Protein AF-0000000079301429 (afdb_homodimer)

Sequence (472 aa):
MRGLVFLHAFPYNPKMWEGEVAHFRGRLPVLAPHYLGLSLPQAAEKVLKEMDEAGLEEAVFVGLSMGGYLIFELWRKAPERFLGFVLADTRSGPDTEEAKRNRYALRERVLAEGVGFLPEALLASHLGRTTQAEKPEVAARARELILQATPEAVAESLKA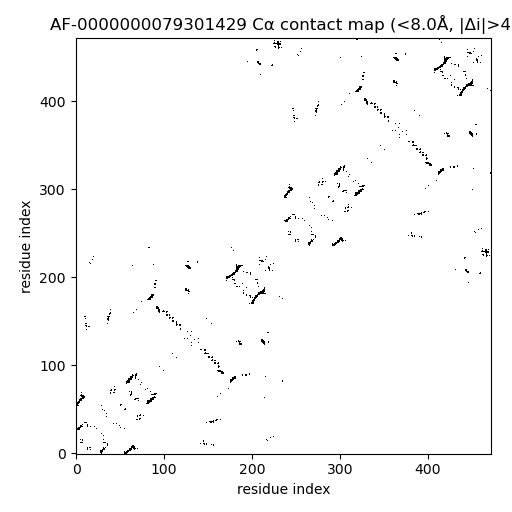LAERPDSTPLLPGMRRPALVLVGEEDALTPIEEAKRLAKALPDARALILPEAGHLANLENPKAFRTALLGFLAEIFMRGLVFLHAFPYNPKMWEGEVAHFRGRLPVLAPHYLGLSLPQAAEKVLKEMDEAGLEEAVFVGLSMGGYLIFELWRKAPERFLGFVLADTRSGPDTEEAKRNRYALRERVLAEGVGFLPEALLASHLGRTTQAEKPEVAARARELILQATPEAVAESLKALAERPDSTPLLPGMRRPALVLVGEEDALTPIEEAKRLAKALPDARALILPEAGHLANLENPKAFRTALLGFLAEIF

Organism: Thermus brockianus (NCBI:txid56956)

Secondary structure (DSSP, 8-state):
-EEEEEEPPTT--GGGGHHHHHHHTTTS-EE----TTS-HHHHHHHHHHHHHHHT--EEEEEEETHHHHHHHHHHHH-GGGEEEEEEES--SSPPPHHHHHHHHHHHHHHHHH-STTHHHHHHHHHS-HHHHHH-HHHHHHHHHHHHTS-HHHHHHHHHHHHTPPP-GGGGGG--S-EEEEEETT-SSS-HHHHHHHHHHSTTEEEEEETT--S-HHHHSHHHHHHHHHHHHHTT-/-EEEEEEPPTT--GGGGHHHHHHHTTTS-EE----TTS-HHHHHHHHHHHHHHHT--EEEEEEETHHHHHHHHHHHH-GGGEEEEEEES--SSPPPHHHHHHHHHHHHHHHHH-STTHHHHHHHHHS-HHHHHH-HHHHHHHHHHHHTS-HHHHHHHHHHHHTPPP-GGGGGG--S-EEEEEETT-SSS-HHHHHHHHHHSTTEEEEEETT--S-HHHHSHHHHHHHHHHHHHTT-

pLDDT: mean 98.46, std 0.94, range [91.44, 99.0]

Foldseek 3Di:
DEFEEEEEAPPFAQVLCVVVCVVCVVPGDYHYDGDQLHALLVSLVVSVVVCVVSVQQAYAYEAAAVSLLSVLNNCVVPLVRYLEYEYELYFQAADDPVLLVVLLVVLVCCVVPNQLCVLVVPVVQQWFPLCVVPPVVLSVVVNVRSNVDTSNSNSNVSNSRNPRHRSLVVQQVSAHEYEYEYECRAPPQHPVRSVSSQVSHPHYDYDYHYNTYSSRCSRPVPVVVVSVVVSVVVRD/DEFEEEEEAPPFAQVLCVVVCVVCVVPGDYHYDGDQLHALLVSLVVVVVVCVVSVQQAYAYEAAAVSLLSVLNNCVPPLVRYLEYEYELYFQAADDPVLLVVLLVVLVVCVVPNQLCVLVVPVVQQWFPLCVVPPVVLSVVVNVRSNVDTSNSNSNVSNSRNPRHRSLVVQQVSAHEYEYEYECRAPPQHPVRSVSSQVSHPHYDYDYHYNTYSSRCSRPVVVVVVSVVVSVVVRD

Solvent-accessible surface area (backbone atoms only — not comparable to full-atom values): 23133 Å² total; per-residue (Å²): 80,66,31,38,35,43,32,42,36,80,65,43,43,40,70,75,42,47,71,61,52,60,69,35,58,95,75,45,56,73,44,55,62,75,48,74,38,35,43,52,68,55,30,31,51,50,50,54,50,51,28,57,75,71,46,41,59,30,23,35,40,37,10,32,31,51,12,25,49,35,49,55,45,33,44,75,74,44,55,83,33,53,64,23,37,31,40,28,28,31,69,45,65,46,54,51,72,67,54,26,52,50,30,53,52,49,25,53,46,23,67,73,70,40,48,82,61,44,47,76,71,43,46,75,57,37,42,8,70,51,36,73,73,73,32,60,68,51,55,50,52,50,38,53,42,41,60,69,47,49,32,68,29,49,28,38,31,32,52,29,55,38,62,38,66,68,41,56,85,50,33,66,70,46,80,41,50,32,40,28,35,24,13,66,45,11,73,80,36,32,57,67,50,39,54,52,51,29,72,46,27,72,42,46,35,45,42,30,33,62,63,5,7,44,46,29,60,67,56,30,42,67,36,42,48,26,45,49,44,9,50,46,60,75,73,101,81,64,33,40,34,44,32,42,36,79,65,42,43,40,71,75,42,47,70,59,52,59,70,35,58,94,74,44,54,74,46,56,62,74,47,75,39,34,43,51,69,56,31,32,52,50,48,54,50,52,28,58,75,72,44,41,62,30,23,34,40,39,11,31,31,52,13,25,50,34,49,55,44,32,44,74,74,45,54,83,32,54,64,23,36,32,40,26,29,32,67,47,65,46,55,50,74,66,53,26,51,52,30,54,52,50,24,53,46,22,66,72,70,39,47,81,60,44,48,76,71,44,46,75,56,37,42,7,71,52,36,72,72,74,32,62,68,52,56,51,52,51,37,52,42,41,60,69,47,50,32,67,29,48,28,37,30,30,51,29,54,41,63,38,65,67,41,57,84,49,31,66,70,45,80,41,49,32,40,29,36,24,12,65,44,10,73,82,36,33,58,69,49,39,52,52,53,28,70,47,26,72,41,46,35,45,40,30,34,64,65,6,7,42,46,28,60,68,56,30,41,67,38,43,47,27,45,49,44,8,52,46,58,75,72,102

Radius of gyration: 23.91 Å; Cα contacts (8 Å, |Δi|>4): 1007; chains: 2; bounding box: 41×73×58 Å

Nearest PDB structures (foldseek):
  4uhe-assembly1_A  TM=9.645E-01  e=1.538E-23  Thermogutta terrifontis
  7dq9-assembly4_D  TM=9.319E-01  e=1.870E-18  Alistipes shahii WAL 8301
  3v48-assembly1_B  TM=8.438E-01  e=5.599E-15  Escherichia coli SE11
  8qzu-assembly1_A  TM=8.256E-01  e=6.882E-14  Xenorhabdus hominickii
  6i8w-assembly2_B  TM=7.774E-01  e=5.568E-13  Pseudomonas aeruginosa

Structure (mmCIF, N/CA/C/O backbone):
data_AF-0000000079301429-model_v1
#
loop_
_entity.id
_entity.type
_entity.pdbx_description
1 polymer Hydrolase
#
loop_
_atom_site.group_PDB
_atom_site.id
_atom_site.type_symbol
_atom_site.label_atom_id
_atom_site.label_alt_id
_atom_site.label_comp_id
_atom_site.label_asym_id
_atom_site.label_entity_id
_atom_site.label_seq_id
_atom_site.pdbx_PDB_ins_code
_atom_site.Cartn_x
_atom_site.Cartn_y
_atom_site.Cartn_z
_atom_site.occupancy
_atom_site.B_iso_or_equiv
_atom_site.auth_seq_id
_atom_site.auth_comp_id
_atom_site.auth_asym_id
_atom_site.auth_atom_id
_atom_site.pdbx_PDB_model_num
ATOM 1 N N . MET A 1 1 ? 3.686 -6.223 -28.375 1 95.06 1 MET A N 1
ATOM 2 C CA . MET A 1 1 ? 2.867 -5.426 -27.453 1 95.06 1 MET A CA 1
ATOM 3 C C . MET A 1 1 ? 3.355 -5.566 -26.016 1 95.06 1 MET A C 1
ATOM 5 O O . MET A 1 1 ? 4.145 -6.461 -25.719 1 95.06 1 MET A O 1
ATOM 9 N N . ARG A 1 2 ? 3.008 -4.637 -25.25 1 97 2 ARG A N 1
ATOM 10 C CA . ARG A 1 2 ? 3.299 -4.656 -23.812 1 97 2 ARG A CA 1
ATOM 11 C C . ARG A 1 2 ? 2.016 -4.758 -23 1 97 2 ARG A C 1
ATOM 13 O O . ARG A 1 2 ? 0.996 -4.168 -23.359 1 97 2 ARG A O 1
ATOM 20 N N . GLY A 1 3 ? 2.051 -5.609 -21.953 1 98.19 3 GLY A N 1
ATOM 21 C CA . GLY A 1 3 ? 0.836 -5.754 -21.172 1 98.19 3 GLY A CA 1
ATOM 22 C C . GLY A 1 3 ? 1.072 -6.414 -19.828 1 98.19 3 GLY A C 1
ATOM 23 O O . GLY A 1 3 ? 2.1 -6.18 -19.188 1 98.19 3 GLY A O 1
ATOM 24 N N . LEU A 1 4 ? 0.021 -7.09 -19.375 1 98.75 4 LEU A N 1
ATOM 25 C CA . LEU A 1 4 ? 0.025 -7.711 -18.047 1 98.75 4 LEU A CA 1
ATOM 26 C C . LEU A 1 4 ? -0.17 -9.219 -18.156 1 98.75 4 LEU A C 1
ATOM 28 O O . LEU A 1 4 ? -0.949 -9.688 -18.984 1 98.75 4 LEU A O 1
ATOM 32 N N . VAL A 1 5 ? 0.513 -9.953 -17.328 1 98.94 5 VAL A N 1
ATOM 33 C CA . VAL A 1 5 ? 0.271 -11.383 -17.141 1 98.94 5 VAL A CA 1
ATOM 34 C C . VAL A 1 5 ? -0.039 -11.664 -15.672 1 98.94 5 VAL A C 1
ATOM 36 O O . VAL A 1 5 ? 0.788 -11.414 -14.797 1 98.94 5 VAL A O 1
ATOM 39 N N . PHE A 1 6 ? -1.241 -12.188 -15.43 1 98.94 6 PHE A N 1
ATOM 40 C CA . PHE A 1 6 ? -1.668 -12.531 -14.078 1 98.94 6 PHE A CA 1
ATOM 41 C C . PHE A 1 6 ? -1.485 -14.016 -13.82 1 98.94 6 PHE A C 1
ATOM 43 O O . PHE A 1 6 ? -2.025 -14.852 -14.547 1 98.94 6 PHE A O 1
ATOM 50 N N . LEU A 1 7 ? -0.706 -14.352 -12.789 1 99 7 LEU A N 1
ATOM 51 C CA . LEU A 1 7 ? -0.355 -15.734 -12.477 1 99 7 LEU A CA 1
ATOM 52 C C . LEU A 1 7 ? -0.979 -16.156 -11.148 1 99 7 LEU A C 1
ATOM 54 O O . LEU A 1 7 ? -0.685 -15.578 -10.102 1 99 7 LEU A O 1
ATOM 58 N N . HIS A 1 8 ? -1.791 -17.188 -11.164 1 98.94 8 HIS A N 1
ATOM 59 C CA . HIS A 1 8 ? -2.688 -17.516 -10.07 1 98.94 8 HIS A CA 1
ATOM 60 C C . HIS A 1 8 ? -1.974 -18.359 -9.008 1 98.94 8 HIS A C 1
ATOM 62 O O . HIS A 1 8 ? -0.944 -18.969 -9.289 1 98.94 8 HIS A O 1
ATOM 68 N N . ALA A 1 9 ? -2.576 -18.422 -7.824 1 98.94 9 ALA A N 1
ATOM 69 C CA . ALA A 1 9 ? -2.121 -19.188 -6.672 1 98.94 9 ALA A CA 1
ATOM 70 C C . ALA A 1 9 ? -2.572 -20.656 -6.781 1 98.94 9 ALA A C 1
ATOM 72 O O . ALA A 1 9 ? -3.311 -21.016 -7.703 1 98.94 9 ALA A O 1
ATOM 73 N N . PHE A 1 10 ? -2.004 -21.5 -5.977 1 98.81 10 PHE A N 1
ATOM 74 C CA . PHE A 1 10 ? -2.445 -22.875 -5.789 1 98.81 10 PHE A CA 1
ATOM 75 C C . PHE A 1 10 ? -3.523 -22.953 -4.711 1 98.81 10 PHE A C 1
ATOM 77 O O . PHE A 1 10 ? -3.41 -22.312 -3.666 1 98.81 10 PHE A O 1
ATOM 84 N N . PRO A 1 11 ? -4.562 -23.828 -4.906 1 98.75 11 PRO A N 1
ATOM 85 C CA . PRO A 1 11 ? -4.938 -24.641 -6.062 1 98.75 11 PRO A CA 1
ATOM 86 C C . PRO A 1 11 ? -6.047 -24 -6.898 1 98.75 11 PRO A C 1
ATOM 88 O O . PRO A 1 11 ? -7.012 -24.672 -7.27 1 98.75 11 PRO A O 1
ATOM 91 N N . TYR A 1 12 ? -5.816 -22.75 -7.195 1 98.81 12 TYR A N 1
ATOM 92 C CA . TYR A 1 12 ? -6.84 -21.953 -7.852 1 98.81 12 TYR A CA 1
ATOM 93 C C . TYR A 1 12 ? -6.633 -21.938 -9.359 1 98.81 12 TYR A C 1
ATOM 95 O O . TYR A 1 12 ? -6.004 -22.828 -9.922 1 98.81 12 TYR A O 1
ATOM 103 N N . ASN A 1 13 ? -7.344 -21.016 -10.039 1 98.88 13 ASN A N 1
ATOM 104 C CA . ASN A 1 13 ? -7.285 -20.859 -11.484 1 98.88 13 ASN A CA 1
ATOM 105 C C . ASN A 1 13 ? -7.375 -19.391 -11.883 1 98.88 13 ASN A C 1
ATOM 107 O O . ASN A 1 13 ? -7.473 -18.516 -11.023 1 98.88 13 ASN A O 1
ATOM 111 N N . PRO A 1 14 ? -7.324 -19.094 -13.18 1 98.81 14 PRO A N 1
ATOM 112 C CA . PRO A 1 14 ? -7.25 -17.688 -13.625 1 98.81 14 PRO A CA 1
ATOM 113 C C . PRO A 1 14 ? -8.445 -16.859 -13.156 1 98.81 14 PRO A C 1
ATOM 115 O O . PRO A 1 14 ? -8.359 -15.633 -13.094 1 98.81 14 PRO A O 1
ATOM 118 N N . LYS A 1 15 ? -9.508 -17.484 -12.805 1 98.75 15 LYS A N 1
ATOM 119 C CA . LYS A 1 15 ? -10.711 -16.766 -12.406 1 98.75 15 LYS A CA 1
ATOM 120 C C . LYS A 1 15 ? -10.484 -15.984 -11.117 1 98.75 15 LYS A C 1
ATOM 122 O O . LYS A 1 15 ? -11.266 -15.094 -10.781 1 98.75 15 LYS A O 1
ATOM 127 N N . MET A 1 16 ? -9.414 -16.328 -10.383 1 98.69 16 MET A N 1
ATOM 128 C CA . MET A 1 16 ? -9.125 -15.562 -9.172 1 98.69 16 MET A CA 1
ATOM 129 C C . MET A 1 16 ? -8.766 -14.117 -9.508 1 98.69 16 MET A C 1
ATOM 131 O O . MET A 1 16 ? -8.781 -13.25 -8.633 1 98.69 16 MET A O 1
ATOM 135 N N . TRP A 1 17 ? -8.406 -13.922 -10.812 1 98.81 17 TRP A N 1
ATOM 136 C CA . TRP A 1 17 ? -8.008 -12.594 -11.281 1 98.81 17 TRP A CA 1
ATOM 137 C C . TRP A 1 17 ? -9.133 -11.922 -12.047 1 98.81 17 TRP A C 1
ATOM 139 O O . TRP A 1 17 ? -8.914 -10.922 -12.734 1 98.81 17 TRP A O 1
ATOM 149 N N . GLU A 1 18 ? -10.359 -12.398 -12 1 98.31 18 GLU A N 1
ATOM 150 C CA . GLU A 1 18 ? -11.461 -11.898 -12.812 1 98.31 18 GLU A CA 1
ATOM 151 C C . GLU A 1 18 ? -11.648 -10.398 -12.609 1 98.31 18 GLU A C 1
ATOM 153 O O . GLU A 1 18 ? -11.938 -9.664 -13.562 1 98.31 18 GLU A O 1
ATOM 158 N N . GLY A 1 19 ? -11.555 -9.914 -11.305 1 97.62 19 GLY A N 1
ATOM 159 C CA . GLY A 1 19 ? -11.672 -8.492 -11.031 1 97.62 19 GLY A CA 1
ATOM 160 C C . GLY A 1 19 ? -10.602 -7.664 -11.711 1 97.62 19 GLY A C 1
ATOM 161 O O . GLY A 1 19 ? -10.898 -6.633 -12.32 1 97.62 19 GLY A O 1
ATOM 162 N N . GLU A 1 20 ? -9.32 -8.117 -11.664 1 97.81 20 GLU A N 1
ATOM 163 C CA . GLU A 1 20 ? -8.211 -7.418 -12.297 1 97.81 20 GLU A CA 1
ATOM 164 C C . GLU A 1 20 ? -8.32 -7.457 -13.812 1 97.81 20 GLU A C 1
ATOM 166 O O . GLU A 1 20 ? -8.109 -6.445 -14.484 1 97.81 20 GLU A O 1
ATOM 171 N N . VAL A 1 21 ? -8.656 -8.617 -14.344 1 98 21 VAL A N 1
ATOM 172 C CA . VAL A 1 21 ? -8.789 -8.766 -15.789 1 98 21 VAL A CA 1
ATOM 173 C C . VAL A 1 21 ? -9.891 -7.84 -16.312 1 98 21 VAL A C 1
ATOM 175 O O . VAL A 1 21 ? -9.711 -7.172 -17.328 1 98 21 VAL A O 1
ATOM 178 N N . ALA A 1 22 ? -11.016 -7.797 -15.586 1 97.75 22 ALA A N 1
ATOM 179 C CA . ALA A 1 22 ? -12.125 -6.934 -15.984 1 97.75 22 ALA A CA 1
ATOM 180 C C . ALA A 1 22 ? -11.711 -5.465 -15.961 1 97.75 22 ALA A C 1
ATOM 182 O O . ALA A 1 22 ? -12.094 -4.691 -16.844 1 97.75 22 ALA A O 1
ATOM 183 N N . HIS A 1 23 ? -10.914 -5.082 -14.992 1 96.88 23 HIS A N 1
ATOM 184 C CA . HIS A 1 23 ? 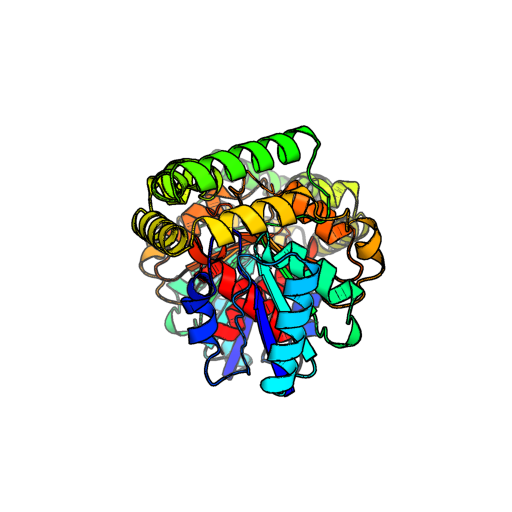-10.492 -3.691 -14.844 1 96.88 23 HIS A CA 1
ATOM 185 C C . HIS A 1 23 ? -9.633 -3.25 -16.031 1 96.88 23 HIS A C 1
ATOM 187 O O . HIS A 1 23 ? -9.734 -2.105 -16.469 1 96.88 23 HIS A O 1
ATOM 193 N N . PHE A 1 24 ? -8.781 -4.137 -16.547 1 97.38 24 PHE A N 1
ATOM 194 C CA . PHE A 1 24 ? -7.785 -3.73 -17.531 1 97.38 24 PHE A CA 1
ATOM 195 C C . PHE A 1 24 ? -8.273 -4.016 -18.953 1 97.38 24 PHE A C 1
ATOM 197 O O . PHE A 1 24 ? -7.621 -3.645 -19.922 1 97.38 24 PHE A O 1
ATOM 204 N N . ARG A 1 25 ? -9.398 -4.75 -18.984 1 94.25 25 ARG A N 1
ATOM 205 C CA . ARG A 1 25 ? -9.961 -5.047 -20.297 1 94.25 25 ARG A CA 1
ATOM 206 C C . ARG A 1 25 ? -10.125 -3.775 -21.125 1 94.25 25 ARG A C 1
ATOM 208 O O . ARG A 1 25 ? -10.734 -2.803 -20.656 1 94.25 25 ARG A O 1
ATOM 215 N N . GLY A 1 26 ? -9.531 -3.723 -22.312 1 93.25 26 GLY A N 1
ATOM 216 C CA . GLY A 1 26 ? -9.656 -2.576 -23.188 1 93.25 26 GLY A CA 1
ATOM 217 C C . GLY A 1 26 ? -8.656 -1.477 -22.891 1 93.25 26 GLY A C 1
ATOM 218 O O . GLY A 1 26 ? -8.547 -0.506 -23.641 1 93.25 26 GLY A O 1
ATOM 219 N N . ARG A 1 27 ? -7.891 -1.6 -21.812 1 92.56 27 ARG A N 1
ATOM 220 C CA . ARG A 1 27 ? -6.914 -0.589 -21.422 1 92.56 27 ARG A CA 1
ATOM 221 C C . ARG A 1 27 ? -5.496 -1.049 -21.734 1 92.56 27 ARG A C 1
ATOM 223 O O . ARG A 1 27 ? -4.672 -0.26 -22.203 1 92.56 27 ARG A O 1
ATOM 230 N N . LEU A 1 28 ? -5.273 -2.254 -21.469 1 94.69 28 LEU A N 1
ATOM 231 C CA . LEU A 1 28 ? -3.998 -2.918 -21.703 1 94.69 28 LEU A CA 1
ATOM 232 C C . LEU A 1 28 ? -4.211 -4.371 -22.109 1 94.69 28 LEU A C 1
ATOM 234 O O . LEU A 1 28 ? -5.172 -5.012 -21.672 1 94.69 28 LEU A O 1
ATOM 238 N N . PRO A 1 29 ? -3.307 -4.902 -22.953 1 97.06 29 PRO A N 1
ATOM 239 C CA . PRO A 1 29 ? -3.336 -6.355 -23.156 1 97.06 29 PRO A CA 1
ATOM 240 C C . PRO A 1 29 ? -3.16 -7.133 -21.859 1 97.06 29 PRO A C 1
ATOM 242 O O . PRO A 1 29 ? -2.295 -6.797 -21.047 1 97.06 29 PRO A O 1
ATOM 245 N N . VAL A 1 30 ? -4.023 -8.102 -21.625 1 98.25 30 VAL A N 1
ATOM 246 C CA . VAL A 1 30 ? -3.988 -8.883 -20.391 1 98.25 30 VAL A CA 1
ATOM 247 C C . VAL A 1 30 ? -4.027 -10.367 -20.719 1 98.25 30 VAL A C 1
ATOM 249 O O . VAL A 1 30 ? -4.781 -10.797 -21.609 1 98.25 30 VAL A O 1
ATOM 252 N N . LEU A 1 31 ? -3.18 -11.133 -20.109 1 98.5 31 LEU A N 1
ATOM 253 C CA . LEU A 1 31 ? -3.182 -12.586 -20.156 1 98.5 31 LEU A CA 1
ATOM 254 C C . LEU A 1 31 ? -3.289 -13.18 -18.75 1 98.5 31 LEU A C 1
ATOM 256 O O . LEU A 1 31 ? -2.658 -12.68 -17.812 1 98.5 31 LEU A O 1
ATOM 260 N N . ALA A 1 32 ? -4.094 -14.211 -18.531 1 98.75 32 ALA A N 1
ATOM 261 C CA . ALA A 1 32 ? -4.207 -14.984 -17.297 1 98.75 32 ALA A CA 1
ATOM 262 C C . ALA A 1 32 ? -4.191 -16.484 -17.578 1 98.75 32 ALA A C 1
ATOM 264 O O . ALA A 1 32 ? -5.246 -17.109 -17.656 1 98.75 32 ALA A O 1
ATOM 265 N N . PRO A 1 33 ? -3.008 -17.078 -17.656 1 98.88 33 PRO A N 1
ATOM 266 C CA . PRO A 1 33 ? -2.879 -18.484 -18.047 1 98.88 33 PRO A CA 1
ATOM 267 C C . PRO A 1 33 ? -3.301 -19.453 -16.953 1 98.88 33 PRO A C 1
ATOM 269 O O . PRO A 1 33 ? -3.178 -19.125 -15.766 1 98.88 33 PRO A O 1
ATOM 272 N N . HIS A 1 34 ? -3.832 -20.547 -17.328 1 98.88 34 HIS A N 1
ATOM 273 C CA . HIS A 1 34 ? -4.098 -21.656 -16.422 1 98.88 34 HIS A CA 1
ATOM 274 C C . HIS A 1 34 ? -2.971 -22.688 -16.469 1 98.88 34 HIS A C 1
ATOM 276 O O . HIS A 1 34 ? -2.65 -23.219 -17.531 1 98.88 34 HIS A O 1
ATOM 282 N N . TYR A 1 35 ? -2.381 -23.031 -15.352 1 98.81 35 TYR A N 1
ATOM 283 C CA . TYR A 1 35 ? -1.214 -23.906 -15.383 1 98.81 35 TYR A CA 1
ATOM 284 C C . TYR A 1 35 ? -1.242 -24.891 -14.227 1 98.81 35 TYR A C 1
ATOM 286 O O . TYR A 1 35 ? -0.218 -25.5 -13.891 1 98.81 35 TYR A O 1
ATOM 294 N N . LEU A 1 36 ? -2.367 -24.953 -13.523 1 98.56 36 LEU A N 1
ATOM 295 C CA . LEU A 1 36 ? -2.496 -26 -12.523 1 98.56 36 LEU A CA 1
ATOM 296 C C . LEU A 1 36 ? -2.25 -27.375 -13.141 1 98.56 36 LEU A C 1
ATOM 298 O O . LEU A 1 36 ? -2.781 -27.688 -14.203 1 98.56 36 LEU A O 1
ATOM 302 N N . GLY A 1 37 ? -1.462 -28.203 -12.562 1 98.69 37 GLY A N 1
ATOM 303 C CA . GLY A 1 37 ? -1.18 -29.547 -13.047 1 98.69 37 GLY A CA 1
ATOM 304 C C . GLY A 1 37 ? 0.146 -29.656 -13.773 1 98.69 37 GLY A C 1
ATOM 305 O O . GLY A 1 37 ? 0.541 -30.75 -14.203 1 98.69 37 GLY A O 1
ATOM 306 N N . LEU A 1 38 ? 0.812 -28.609 -13.914 1 98.81 38 LEU A N 1
ATOM 307 C CA . LEU A 1 38 ? 2.105 -28.594 -14.586 1 98.81 38 LEU A CA 1
ATOM 308 C C . LEU A 1 38 ? 3.234 -28.359 -13.586 1 98.81 38 LEU A C 1
ATOM 310 O O . LEU A 1 38 ? 3.025 -27.75 -12.539 1 98.81 38 LEU A O 1
ATOM 314 N N . SER A 1 39 ? 4.43 -28.891 -13.914 1 98.62 39 SER A N 1
ATOM 315 C CA . SER A 1 39 ? 5.613 -28.438 -13.188 1 98.62 39 SER A CA 1
ATOM 316 C C . SER A 1 39 ? 5.875 -26.953 -13.43 1 98.62 39 SER A C 1
ATOM 318 O O . SER A 1 39 ? 5.359 -26.375 -14.391 1 98.62 39 SER A O 1
ATOM 320 N N . LEU A 1 40 ? 6.684 -26.344 -12.602 1 98.56 40 LEU A N 1
ATOM 321 C CA . LEU A 1 40 ? 6.922 -24.906 -12.742 1 98.56 40 LEU A CA 1
ATOM 322 C C . LEU A 1 40 ? 7.633 -24.609 -14.062 1 98.56 40 LEU A C 1
ATOM 324 O O . LEU A 1 40 ? 7.273 -23.656 -14.758 1 98.56 40 LEU A O 1
ATOM 328 N N . PRO A 1 41 ? 8.594 -25.438 -14.516 1 98.5 41 PRO A N 1
ATOM 329 C CA . PRO A 1 41 ? 9.211 -25.188 -15.828 1 98.5 41 PRO A CA 1
ATOM 330 C C . PRO A 1 41 ? 8.227 -25.344 -16.984 1 98.5 41 PRO A C 1
ATOM 332 O O . PRO A 1 41 ? 8.242 -24.531 -17.922 1 98.5 41 PRO A O 1
ATOM 335 N N . GLN A 1 42 ? 7.359 -26.312 -16.906 1 98.75 42 GLN A N 1
ATOM 336 C CA . GLN A 1 42 ? 6.348 -26.5 -17.938 1 98.75 42 GLN A CA 1
ATOM 337 C C . GLN A 1 42 ? 5.355 -25.344 -17.953 1 98.75 42 GLN A C 1
ATOM 339 O O . GLN A 1 42 ? 4.922 -24.906 -19.016 1 98.75 42 GLN A O 1
ATOM 344 N N . ALA A 1 43 ? 4.992 -24.938 -16.781 1 98.88 43 ALA A N 1
ATOM 345 C CA . ALA A 1 43 ? 4.094 -23.797 -16.656 1 98.88 43 ALA A CA 1
ATOM 346 C C . ALA A 1 43 ? 4.719 -22.547 -17.281 1 98.88 43 ALA A C 1
ATOM 348 O O . ALA A 1 43 ? 4.047 -21.797 -18 1 98.88 43 ALA A O 1
ATOM 349 N N . ALA A 1 44 ? 5.996 -22.312 -17.016 1 98.88 44 ALA A N 1
ATOM 350 C CA . ALA A 1 44 ? 6.695 -21.172 -17.578 1 98.88 44 ALA A CA 1
ATOM 351 C C . ALA A 1 44 ? 6.691 -21.219 -19.109 1 98.88 44 ALA A C 1
ATOM 353 O O . ALA A 1 44 ? 6.43 -20.219 -19.766 1 98.88 44 ALA A O 1
ATOM 354 N N . GLU A 1 45 ? 6.938 -22.422 -19.625 1 98.81 45 GLU A N 1
ATOM 355 C CA . GLU A 1 45 ? 6.918 -22.609 -21.078 1 98.81 45 GLU A CA 1
ATOM 356 C C . GLU A 1 45 ? 5.535 -22.312 -21.656 1 98.81 45 GLU A C 1
ATOM 358 O O . GLU A 1 45 ? 5.418 -21.672 -22.703 1 98.81 45 GLU A O 1
ATOM 363 N N . LYS A 1 46 ? 4.551 -22.766 -20.969 1 98.88 46 LYS A N 1
ATOM 364 C CA . LYS A 1 46 ? 3.182 -22.516 -21.406 1 98.88 46 LYS A CA 1
ATOM 365 C C . LYS A 1 46 ? 2.871 -21.016 -21.422 1 98.88 46 LYS A C 1
ATOM 367 O O . LYS A 1 46 ? 2.266 -20.516 -22.375 1 98.88 46 LYS A O 1
ATOM 372 N N . VAL A 1 47 ? 3.252 -20.312 -20.359 1 98.94 47 VAL A N 1
ATOM 373 C CA . VAL A 1 47 ? 3.004 -18.875 -20.266 1 98.94 47 VAL A CA 1
ATOM 374 C C . VAL A 1 47 ? 3.693 -18.156 -21.422 1 98.94 47 VAL A C 1
ATOM 376 O O . VAL A 1 47 ? 3.084 -17.312 -22.094 1 98.94 47 VAL A O 1
ATOM 379 N N . LEU A 1 48 ? 4.957 -18.469 -21.703 1 98.88 48 LEU A N 1
ATOM 380 C CA . LEU A 1 48 ? 5.719 -17.812 -22.766 1 98.88 48 LEU A CA 1
ATOM 381 C C . LEU A 1 48 ? 5.094 -18.094 -24.125 1 98.88 48 LEU A C 1
ATOM 383 O O . LEU A 1 48 ? 5.016 -17.203 -24.969 1 98.88 48 LEU A O 1
ATOM 387 N N . LYS A 1 49 ? 4.641 -19.328 -24.281 1 98.81 49 LYS A N 1
ATOM 388 C CA . LYS A 1 49 ? 3.971 -19.688 -25.531 1 98.81 49 LYS A CA 1
ATOM 389 C C . LYS A 1 49 ? 2.686 -18.875 -25.719 1 98.81 49 LYS A C 1
ATOM 391 O O . LYS A 1 49 ? 2.406 -18.391 -26.812 1 98.81 49 LYS A O 1
ATOM 396 N N . GLU A 1 50 ? 1.907 -18.766 -24.656 1 98.81 50 GLU A N 1
ATOM 397 C CA . GLU A 1 50 ? 0.667 -18 -24.734 1 98.81 50 GLU A CA 1
ATOM 398 C C . GLU A 1 50 ? 0.948 -16.516 -24.984 1 98.81 50 GLU A C 1
ATOM 400 O O . GLU A 1 50 ? 0.18 -15.836 -25.656 1 98.81 50 GLU A O 1
ATOM 405 N N . MET A 1 51 ? 1.987 -16 -24.391 1 98.75 51 MET A N 1
ATOM 406 C CA . MET A 1 51 ? 2.4 -14.625 -24.672 1 98.75 51 MET A CA 1
ATOM 407 C C . MET A 1 51 ? 2.699 -14.438 -26.156 1 98.75 51 MET A C 1
ATOM 409 O O . MET A 1 51 ? 2.229 -13.477 -26.781 1 98.75 51 MET A O 1
ATOM 413 N N . ASP A 1 52 ? 3.449 -15.383 -26.734 1 98.56 52 ASP A N 1
ATOM 414 C CA . ASP A 1 52 ? 3.787 -15.32 -28.156 1 98.56 52 ASP A CA 1
ATOM 415 C C . ASP A 1 52 ? 2.527 -15.328 -29.016 1 98.56 52 ASP A C 1
ATOM 417 O O . ASP A 1 52 ? 2.408 -14.539 -29.953 1 98.56 52 ASP A O 1
ATOM 421 N N . GLU A 1 53 ? 1.637 -16.188 -28.688 1 98.44 53 GLU A N 1
ATOM 422 C CA . GLU A 1 53 ? 0.396 -16.312 -29.438 1 98.44 53 GLU A CA 1
ATOM 423 C C . GLU A 1 53 ? -0.438 -15.031 -29.359 1 98.44 53 GLU A C 1
ATOM 425 O O . GLU A 1 53 ? -1.142 -14.68 -30.297 1 98.44 53 GLU A O 1
ATOM 430 N N . ALA A 1 54 ? -0.347 -14.328 -28.234 1 97.25 54 ALA A N 1
ATOM 431 C CA . ALA A 1 54 ? -1.131 -13.117 -28 1 97.25 54 ALA A CA 1
ATOM 432 C C . ALA A 1 54 ? -0.396 -11.883 -28.516 1 97.25 54 ALA A C 1
ATOM 434 O O . ALA A 1 54 ? -0.935 -10.773 -28.5 1 97.25 54 ALA A O 1
ATOM 435 N N . GLY A 1 55 ? 0.849 -12.07 -28.875 1 97.56 55 GLY A N 1
ATOM 436 C CA . GLY A 1 55 ? 1.653 -10.953 -29.344 1 97.56 55 GLY A CA 1
ATOM 437 C C . GLY A 1 55 ? 2.188 -10.086 -28.219 1 97.56 55 GLY A C 1
ATOM 438 O O . GLY A 1 55 ? 2.469 -8.906 -28.422 1 97.56 55 GLY A O 1
ATOM 439 N N . LEU A 1 56 ? 2.266 -10.633 -27.078 1 98.06 56 LEU A N 1
ATOM 440 C CA . LEU A 1 56 ? 2.789 -9.938 -25.922 1 98.06 56 LEU A CA 1
ATOM 441 C C . LEU A 1 56 ? 4.293 -10.148 -25.781 1 98.06 56 LEU A C 1
ATOM 443 O O . LEU A 1 56 ? 4.738 -11.195 -25.312 1 98.06 56 LEU A O 1
ATOM 447 N N . GLU A 1 57 ? 5.117 -9.172 -26.094 1 98.25 57 GLU A N 1
ATOM 448 C CA . GLU A 1 57 ? 6.57 -9.281 -26.109 1 98.25 57 GLU A CA 1
ATOM 449 C C . GLU A 1 57 ? 7.152 -9.125 -24.719 1 98.25 57 GLU A C 1
ATOM 451 O O . GLU A 1 57 ? 8.047 -9.875 -24.312 1 98.25 57 GLU A O 1
ATOM 456 N N . GLU A 1 58 ? 6.684 -8.102 -24.047 1 98.62 58 GLU A N 1
ATOM 457 C CA . GLU A 1 58 ? 7.078 -7.836 -22.672 1 98.62 58 GLU A CA 1
ATOM 458 C C . GLU A 1 58 ? 5.855 -7.629 -21.781 1 98.62 58 GLU A C 1
ATOM 460 O O . GLU A 1 58 ? 4.797 -7.215 -22.25 1 98.62 58 GLU A O 1
ATOM 465 N N . ALA A 1 59 ? 6.023 -7.926 -20.484 1 98.75 59 ALA A N 1
ATOM 466 C CA . ALA A 1 59 ? 4.875 -7.789 -19.594 1 98.75 59 ALA A CA 1
ATOM 467 C C . ALA A 1 59 ? 5.316 -7.461 -18.172 1 98.75 59 ALA A C 1
ATOM 469 O O . ALA A 1 59 ? 6.477 -7.68 -17.812 1 98.75 59 ALA A O 1
ATOM 470 N N . VAL A 1 60 ? 4.465 -6.805 -17.469 1 98.94 60 VAL A N 1
ATOM 471 C CA . VAL A 1 60 ? 4.512 -6.902 -16 1 98.94 60 VAL A CA 1
ATOM 472 C C . VAL A 1 60 ? 3.85 -8.203 -15.555 1 98.94 60 VAL A C 1
ATOM 474 O O . VAL A 1 60 ? 2.678 -8.445 -15.852 1 98.94 60 VAL A O 1
ATOM 477 N N . PHE A 1 61 ? 4.609 -9.047 -14.906 1 98.94 61 PHE A N 1
ATOM 478 C CA . PHE A 1 61 ? 4.07 -10.289 -14.359 1 98.94 61 PHE A CA 1
ATOM 479 C C . PHE A 1 61 ? 3.553 -10.07 -12.938 1 98.94 61 PHE A C 1
ATOM 481 O O . PHE A 1 61 ? 4.277 -9.562 -12.078 1 98.94 61 PHE A O 1
ATOM 488 N N . VAL A 1 62 ? 2.289 -10.398 -12.719 1 99 62 VAL A N 1
ATOM 489 C CA . VAL A 1 62 ? 1.656 -10.297 -11.406 1 99 62 VAL A CA 1
ATOM 490 C C . VAL A 1 62 ? 1.348 -11.688 -10.867 1 99 62 VAL A C 1
ATOM 492 O O . VAL A 1 62 ? 0.449 -12.375 -11.367 1 99 62 VAL A O 1
ATOM 495 N N . GLY A 1 63 ? 2.092 -12.086 -9.867 1 98.94 63 GLY A N 1
ATOM 496 C CA . GLY A 1 63 ? 1.953 -13.438 -9.352 1 98.94 63 GLY A CA 1
ATOM 497 C C . GLY A 1 63 ? 1.569 -13.484 -7.887 1 98.94 63 GLY A C 1
ATOM 498 O O . GLY A 1 63 ? 2.158 -12.781 -7.062 1 98.94 63 GLY A O 1
ATOM 499 N N . LEU A 1 64 ? 0.635 -14.281 -7.547 1 98.94 64 LEU A N 1
ATOM 500 C CA . LEU A 1 64 ? 0.26 -14.531 -6.16 1 98.94 64 LEU A CA 1
ATOM 501 C C . LEU A 1 64 ? 0.613 -15.961 -5.754 1 98.94 64 LEU A C 1
ATOM 503 O O . LEU A 1 64 ? 0.223 -16.922 -6.426 1 98.94 64 LEU A O 1
ATOM 507 N N . SER A 1 65 ? 1.376 -16.078 -4.613 1 98.88 65 SER A N 1
ATOM 508 C CA . SER A 1 65 ? 1.767 -17.375 -4.082 1 98.88 65 SER A CA 1
ATOM 509 C C . SER A 1 65 ? 2.443 -18.219 -5.148 1 98.88 65 SER A C 1
ATOM 511 O O . SER A 1 65 ? 3.463 -17.828 -5.715 1 98.88 65 SER A O 1
ATOM 513 N N . MET A 1 66 ? 1.872 -19.312 -5.656 1 98.88 66 MET A N 1
ATOM 514 C CA . MET A 1 66 ? 2.428 -20.141 -6.711 1 98.88 66 MET A CA 1
ATOM 515 C C . MET A 1 66 ? 2.766 -19.312 -7.945 1 98.88 66 MET A C 1
ATOM 517 O O . MET A 1 66 ? 3.748 -19.594 -8.633 1 98.88 66 MET A O 1
ATOM 521 N N . GLY A 1 67 ? 1.927 -18.312 -8.195 1 98.94 67 GLY A N 1
ATOM 522 C CA . GLY A 1 67 ? 2.23 -17.406 -9.289 1 98.94 67 GLY A CA 1
ATOM 523 C C . GLY A 1 67 ? 3.545 -16.672 -9.109 1 98.94 67 GLY A C 1
ATOM 524 O O . GLY A 1 67 ? 4.207 -16.328 -10.094 1 98.94 67 GLY A O 1
ATOM 525 N N . GLY A 1 68 ? 3.887 -16.344 -7.871 1 98.94 68 GLY A N 1
ATOM 526 C CA . GLY A 1 68 ? 5.195 -15.766 -7.594 1 98.94 68 GLY A CA 1
ATOM 527 C C . GLY A 1 68 ? 6.336 -16.734 -7.859 1 98.94 68 GLY A C 1
ATOM 528 O O . GLY A 1 68 ? 7.371 -16.344 -8.406 1 98.94 68 GLY A O 1
ATOM 529 N N . TYR A 1 69 ? 6.168 -18.031 -7.492 1 98.88 69 TYR A N 1
ATOM 530 C CA . TYR A 1 69 ? 7.16 -19.047 -7.824 1 98.88 69 TYR A CA 1
ATOM 531 C C . TYR A 1 69 ? 7.379 -19.125 -9.336 1 98.88 69 TYR A C 1
ATOM 533 O O . TYR A 1 69 ? 8.516 -19.281 -9.797 1 98.88 69 TYR A O 1
ATOM 541 N N . LEU A 1 70 ? 6.277 -19.031 -10 1 98.94 70 LEU A N 1
ATOM 542 C CA . LEU A 1 70 ? 6.336 -19.109 -11.453 1 98.94 70 LEU A CA 1
ATOM 543 C C . LEU A 1 70 ? 7.07 -17.906 -12.039 1 98.94 70 LEU A C 1
ATOM 545 O O . LEU A 1 70 ? 7.762 -18.031 -13.055 1 98.94 70 LEU A O 1
ATOM 549 N N . ILE A 1 71 ? 6.957 -16.75 -11.453 1 98.94 71 ILE A N 1
ATOM 550 C CA . ILE A 1 71 ? 7.699 -15.562 -11.883 1 98.94 71 ILE A CA 1
ATOM 551 C C . ILE A 1 71 ? 9.195 -15.852 -11.836 1 98.94 71 ILE A C 1
ATOM 553 O O . ILE A 1 71 ? 9.93 -15.484 -12.758 1 98.94 71 ILE A O 1
ATOM 557 N N . PHE A 1 72 ? 9.664 -16.516 -10.758 1 98.94 72 PHE A N 1
ATOM 558 C CA . PHE A 1 72 ? 11.086 -16.844 -10.664 1 98.94 72 PHE A CA 1
ATOM 559 C C . PHE A 1 72 ? 11.492 -17.781 -11.797 1 98.94 72 PHE A C 1
ATOM 561 O O . PHE A 1 72 ? 12.562 -17.609 -12.391 1 98.94 72 PHE A O 1
ATOM 568 N N . GLU A 1 73 ? 10.648 -18.766 -12.141 1 98.81 73 GLU A N 1
ATOM 569 C CA . GLU A 1 73 ? 10.953 -19.672 -13.234 1 98.81 73 GLU A CA 1
ATOM 570 C C . GLU A 1 73 ? 10.953 -18.953 -14.578 1 98.81 73 GLU A C 1
ATOM 572 O O . GLU A 1 73 ? 11.797 -19.219 -15.438 1 98.81 73 GLU A O 1
ATOM 577 N N . LEU A 1 74 ? 9.961 -18.094 -14.75 1 98.94 74 LEU A N 1
ATOM 578 C CA . LEU A 1 74 ? 9.906 -17.281 -15.969 1 98.94 74 LEU A CA 1
ATOM 579 C C . LEU A 1 74 ? 11.156 -16.422 -16.109 1 98.94 74 LEU A C 1
ATOM 581 O O . LEU A 1 74 ? 11.695 -16.266 -17.203 1 98.94 74 LEU A O 1
ATOM 585 N N . TRP A 1 75 ? 11.648 -15.828 -15.008 1 98.88 75 TRP A N 1
ATOM 586 C CA . TRP A 1 75 ? 12.859 -15.016 -15.031 1 98.88 75 TRP A CA 1
ATOM 587 C C . TRP A 1 75 ? 14.07 -15.844 -15.453 1 98.88 75 TRP A C 1
ATOM 589 O O . TRP A 1 75 ? 14.898 -15.383 -16.234 1 98.88 75 TRP A O 1
ATOM 599 N N . ARG A 1 76 ? 14.148 -17.109 -14.969 1 98.38 76 ARG A N 1
ATOM 600 C CA . ARG A 1 76 ? 15.242 -17.984 -15.352 1 98.38 76 ARG A CA 1
ATOM 601 C C . ARG A 1 76 ? 15.258 -18.219 -16.859 1 98.38 76 ARG A C 1
ATOM 603 O O . ARG A 1 76 ? 16.328 -18.328 -17.469 1 98.38 76 ARG A O 1
ATOM 610 N N . LYS A 1 77 ? 14.133 -18.25 -17.406 1 98.44 77 LYS A N 1
ATOM 611 C CA . LYS A 1 77 ? 14.008 -18.688 -18.797 1 98.44 77 LYS A CA 1
ATOM 612 C C . LYS A 1 77 ? 14.055 -17.5 -19.75 1 98.44 77 LYS A C 1
ATOM 614 O O . LYS A 1 77 ? 14.555 -17.609 -20.875 1 98.44 77 LYS A O 1
ATOM 619 N N . ALA A 1 78 ? 13.445 -16.375 -19.328 1 98.69 78 ALA A N 1
ATOM 620 C CA . ALA A 1 78 ? 13.258 -15.289 -20.281 1 98.69 78 ALA A CA 1
ATOM 621 C C . ALA A 1 78 ? 13.211 -13.938 -19.578 1 98.69 78 ALA A C 1
ATOM 623 O O . ALA A 1 78 ? 12.211 -13.211 -19.672 1 98.69 78 ALA A O 1
ATOM 624 N N . PRO A 1 79 ? 14.32 -13.492 -19.016 1 98.69 79 PRO A N 1
ATOM 625 C CA . PRO A 1 79 ? 14.328 -12.219 -18.281 1 98.69 79 PRO A CA 1
ATOM 626 C C . PRO A 1 79 ? 14.023 -11.023 -19.188 1 98.69 79 PRO A C 1
ATOM 628 O O . PRO A 1 79 ? 13.523 -10 -18.719 1 98.69 79 PRO A O 1
ATOM 631 N N . GLU A 1 80 ? 14.25 -11.18 -20.453 1 98.5 80 GLU A N 1
ATOM 632 C CA . GLU A 1 80 ? 14.047 -10.086 -21.391 1 98.5 80 GLU A CA 1
ATOM 633 C C . GLU A 1 80 ? 12.562 -9.789 -21.578 1 98.5 80 GLU A C 1
ATOM 635 O O . GLU A 1 80 ? 12.188 -8.742 -22.109 1 98.5 80 GLU A O 1
ATOM 640 N N . ARG A 1 81 ? 11.68 -10.648 -21.141 1 98.81 81 ARG A N 1
ATOM 641 C CA . ARG A 1 81 ? 10.234 -10.5 -21.328 1 98.81 81 ARG A CA 1
ATOM 642 C C . ARG A 1 81 ? 9.633 -9.641 -20.219 1 98.81 81 ARG A C 1
ATOM 644 O O . ARG A 1 81 ? 8.461 -9.273 -20.297 1 98.81 81 ARG A O 1
ATOM 651 N N . PHE A 1 82 ? 10.445 -9.203 -19.234 1 98.88 82 PHE A N 1
ATOM 652 C CA . PHE A 1 82 ? 9.93 -8.531 -18.062 1 98.88 82 PHE A CA 1
ATOM 653 C C . PHE A 1 82 ? 10.008 -7.016 -18.219 1 98.88 82 PHE A C 1
ATOM 655 O O . PHE A 1 82 ? 11.086 -6.473 -18.469 1 98.88 82 PHE A O 1
ATOM 662 N N . LEU A 1 83 ? 8.906 -6.352 -18.047 1 98.75 83 LEU A N 1
ATOM 663 C CA . LEU A 1 83 ? 8.883 -4.914 -17.781 1 98.75 83 LEU A CA 1
ATOM 664 C C . LEU A 1 83 ? 9.023 -4.625 -16.297 1 98.75 83 LEU A C 1
ATOM 666 O O . LEU A 1 83 ? 9.57 -3.588 -15.914 1 98.75 83 LEU A O 1
ATOM 670 N N . GLY A 1 84 ? 8.531 -5.504 -15.516 1 98.88 84 GLY A N 1
ATOM 671 C CA . GLY A 1 84 ? 8.477 -5.516 -14.062 1 98.88 84 GLY A CA 1
ATOM 672 C C . GLY A 1 84 ? 7.695 -6.695 -13.508 1 98.88 84 GLY A C 1
ATOM 673 O O . GLY A 1 84 ? 7.223 -7.543 -14.266 1 98.88 84 GLY A O 1
ATOM 674 N N . PHE A 1 85 ? 7.598 -6.77 -12.234 1 98.94 85 PHE A N 1
ATOM 675 C CA . PHE A 1 85 ? 6.848 -7.891 -11.68 1 98.94 85 PHE A CA 1
ATOM 676 C C . PHE A 1 85 ? 6.32 -7.551 -10.289 1 98.94 85 PHE A C 1
ATOM 678 O O . PHE A 1 85 ? 6.867 -6.684 -9.602 1 98.94 85 PHE A O 1
ATOM 685 N N . VAL A 1 86 ? 5.234 -8.164 -9.961 1 99 86 VAL A N 1
ATOM 686 C CA . VAL A 1 86 ? 4.582 -8.078 -8.664 1 99 86 VAL A CA 1
ATOM 687 C C . VAL A 1 86 ? 4.637 -9.438 -7.969 1 99 86 VAL A C 1
ATOM 689 O O . VAL A 1 86 ? 4.164 -10.438 -8.516 1 99 86 VAL A O 1
ATOM 692 N N . LEU A 1 87 ? 5.262 -9.469 -6.855 1 98.94 87 LEU A N 1
ATOM 693 C CA . LEU A 1 87 ? 5.27 -10.656 -6 1 98.94 87 LEU A CA 1
ATOM 694 C C . LEU A 1 87 ? 4.316 -10.477 -4.824 1 98.94 87 LEU A C 1
ATOM 696 O O . LEU A 1 87 ? 4.637 -9.789 -3.854 1 98.94 87 LEU A O 1
ATOM 700 N N . ALA A 1 88 ? 3.156 -11.117 -4.957 1 98.94 88 ALA A N 1
ATOM 701 C CA . ALA A 1 88 ? 2.129 -10.984 -3.928 1 98.94 88 ALA A CA 1
ATOM 702 C C . ALA A 1 88 ? 2.023 -12.25 -3.086 1 98.94 88 ALA A C 1
ATOM 704 O O . ALA A 1 88 ? 1.831 -13.344 -3.623 1 98.94 88 ALA A O 1
ATOM 705 N N . ASP A 1 89 ? 2.168 -12.062 -1.746 1 98.94 89 ASP A N 1
ATOM 706 C CA . ASP A 1 89 ? 1.957 -13.164 -0.81 1 98.94 89 ASP A CA 1
ATOM 707 C C . ASP A 1 89 ? 2.711 -14.414 -1.253 1 98.94 89 ASP A C 1
ATOM 709 O O . ASP A 1 89 ? 2.121 -15.492 -1.384 1 98.94 89 ASP A O 1
ATOM 713 N N . THR A 1 90 ? 3.988 -14.281 -1.457 1 98.88 90 THR A N 1
ATOM 714 C CA . THR A 1 90 ? 4.852 -15.352 -1.946 1 98.88 90 THR A CA 1
ATOM 715 C C . THR A 1 90 ? 6.234 -15.258 -1.31 1 98.88 90 THR A C 1
ATOM 717 O O . THR A 1 90 ? 6.434 -14.523 -0.343 1 98.88 90 THR A O 1
ATOM 720 N N . ARG A 1 91 ? 7.125 -16.125 -1.661 1 98.62 91 ARG A N 1
ATOM 721 C CA . ARG A 1 91 ? 8.484 -16.172 -1.14 1 98.62 91 ARG A CA 1
ATOM 722 C C . ARG A 1 91 ? 9.445 -16.781 -2.164 1 98.62 91 ARG A C 1
ATOM 724 O O . ARG A 1 91 ? 9.016 -17.438 -3.107 1 98.62 91 ARG A O 1
ATOM 731 N N . SER A 1 92 ? 10.695 -16.547 -1.993 1 98.81 92 SER A N 1
ATOM 732 C CA . SER A 1 92 ? 11.695 -17.031 -2.943 1 98.81 92 SER A CA 1
ATOM 733 C C . SER A 1 92 ? 12.289 -18.359 -2.496 1 98.81 92 SER A C 1
ATOM 735 O O . SER A 1 92 ? 12.891 -19.078 -3.297 1 98.81 92 SER A O 1
ATOM 737 N N . GLY A 1 93 ? 12.141 -18.75 -1.226 1 98.31 93 GLY A N 1
ATOM 738 C CA . GLY A 1 93 ? 12.781 -19.938 -0.688 1 98.31 93 GLY A CA 1
ATOM 739 C C . GLY A 1 93 ? 12.062 -21.219 -1.05 1 98.31 93 GLY A C 1
ATOM 740 O O . GLY A 1 93 ? 10.875 -21.203 -1.376 1 98.31 93 GLY A O 1
ATOM 741 N N . PRO A 1 94 ? 12.766 -22.344 -0.958 1 98.19 94 PRO A N 1
ATOM 742 C CA . PRO A 1 94 ? 12.141 -23.656 -1.172 1 98.19 94 PRO A CA 1
ATOM 743 C C . PRO A 1 94 ? 11.312 -24.109 0.024 1 98.19 94 PRO A C 1
ATOM 745 O O . PRO A 1 94 ? 11.281 -23.438 1.058 1 98.19 94 PRO A O 1
ATOM 748 N N . ASP A 1 95 ? 10.609 -25.188 -0.185 1 97.88 95 ASP A N 1
ATOM 749 C CA . ASP A 1 95 ? 9.938 -25.812 0.953 1 97.88 95 ASP A CA 1
ATOM 750 C C . ASP A 1 95 ? 10.945 -26.406 1.926 1 97.88 95 ASP A C 1
ATOM 752 O O . ASP A 1 95 ? 12 -26.906 1.511 1 97.88 95 ASP A O 1
ATOM 756 N N . THR A 1 96 ? 10.602 -26.359 3.211 1 97.69 96 THR A N 1
ATOM 757 C CA . THR A 1 96 ? 11.312 -27.188 4.176 1 97.69 96 THR A CA 1
ATOM 758 C C . THR A 1 96 ? 11.031 -28.656 3.941 1 97.69 96 THR A C 1
ATOM 760 O O . THR A 1 96 ? 10.094 -29.016 3.217 1 97.69 96 THR A O 1
ATOM 763 N N . GLU A 1 97 ? 11.859 -29.484 4.559 1 98.12 97 GLU A N 1
ATOM 764 C CA . GLU A 1 97 ? 11.609 -30.922 4.445 1 98.12 97 GLU A CA 1
ATOM 765 C C . GLU A 1 97 ? 10.234 -31.281 4.996 1 98.12 97 GLU A C 1
ATOM 767 O O . GLU A 1 97 ? 9.539 -32.125 4.438 1 98.12 97 GLU A O 1
ATOM 772 N N . GLU A 1 98 ? 9.891 -30.688 6.059 1 98.25 98 GLU A N 1
ATOM 773 C CA . GLU A 1 98 ? 8.57 -30.922 6.648 1 98.25 98 GLU A CA 1
ATOM 774 C C . GLU A 1 98 ? 7.457 -30.484 5.707 1 98.25 98 GLU A C 1
ATOM 776 O O . GLU A 1 98 ? 6.461 -31.188 5.543 1 98.25 98 GLU A O 1
ATOM 781 N N . ALA A 1 99 ? 7.59 -29.328 5.121 1 98.25 99 ALA A N 1
ATOM 782 C CA . ALA A 1 99 ? 6.598 -28.828 4.172 1 98.25 99 ALA A CA 1
ATOM 783 C C . ALA A 1 99 ? 6.473 -29.766 2.967 1 98.25 99 ALA A C 1
ATOM 785 O O . ALA A 1 99 ? 5.367 -30.016 2.48 1 98.25 99 ALA A O 1
ATOM 786 N N . LYS A 1 100 ? 7.586 -30.266 2.457 1 98.5 100 LYS A N 1
ATOM 787 C CA . LYS A 1 100 ? 7.57 -31.234 1.356 1 98.5 100 LYS A CA 1
ATOM 788 C C . LYS A 1 100 ? 6.758 -32.469 1.72 1 98.5 100 LYS A C 1
ATOM 790 O O . LYS A 1 100 ? 5.91 -32.906 0.943 1 98.5 100 LYS A O 1
ATOM 795 N N . ARG A 1 101 ? 7.047 -32.969 2.914 1 98.38 101 ARG A N 1
ATOM 796 C CA . ARG A 1 101 ? 6.34 -34.156 3.373 1 98.38 101 ARG A CA 1
ATOM 797 C C . ARG A 1 101 ? 4.836 -33.906 3.445 1 98.38 101 ARG A C 1
ATOM 799 O O . ARG A 1 101 ? 4.039 -34.75 3.051 1 98.38 101 ARG A O 1
ATOM 806 N N . ASN A 1 102 ? 4.488 -32.781 3.961 1 98.44 102 ASN A N 1
ATOM 807 C CA . ASN A 1 102 ? 3.076 -32.406 4.055 1 98.44 102 ASN A CA 1
ATOM 808 C C . ASN A 1 102 ? 2.428 -32.312 2.678 1 98.44 102 ASN A C 1
ATOM 810 O O . ASN A 1 102 ? 1.283 -32.75 2.494 1 98.44 102 ASN A O 1
ATOM 814 N N . ARG A 1 103 ? 3.158 -31.734 1.73 1 98.69 103 ARG A N 1
ATOM 815 C CA . ARG A 1 103 ? 2.629 -31.625 0.375 1 98.69 103 ARG A CA 1
ATOM 816 C C . ARG A 1 103 ? 2.441 -33 -0.254 1 98.69 103 ARG A C 1
ATOM 818 O O . ARG A 1 103 ? 1.439 -33.25 -0.926 1 98.69 103 ARG A O 1
ATOM 825 N N . TYR A 1 104 ? 3.398 -33.875 -0.074 1 98.69 104 TYR A N 1
ATOM 826 C CA . TYR A 1 104 ? 3.289 -35.219 -0.626 1 98.69 104 TYR A CA 1
ATOM 827 C C . TYR A 1 104 ? 2.131 -35.969 0.013 1 98.69 104 TYR A C 1
ATOM 829 O O . TYR A 1 104 ? 1.414 -36.719 -0.667 1 98.69 104 TYR A O 1
ATOM 837 N N . ALA A 1 105 ? 1.961 -35.812 1.322 1 98.75 105 ALA A N 1
ATOM 838 C CA . ALA A 1 105 ? 0.834 -36.469 2.006 1 98.75 105 ALA A CA 1
ATOM 839 C C . ALA A 1 105 ? -0.495 -35.938 1.466 1 98.75 105 ALA A C 1
ATOM 841 O O . ALA A 1 105 ? -1.431 -36.719 1.253 1 98.75 105 ALA A O 1
ATOM 842 N N . LEU A 1 106 ? -0.583 -34.688 1.307 1 98.75 106 LEU A N 1
ATOM 843 C CA . LEU A 1 106 ? -1.791 -34.062 0.752 1 98.75 106 LEU A CA 1
ATOM 844 C C . LEU A 1 106 ? -2.041 -34.562 -0.669 1 98.75 106 LEU A C 1
ATOM 846 O O . LEU A 1 106 ? -3.188 -34.812 -1.059 1 98.75 106 LEU A O 1
ATOM 850 N N . ARG A 1 107 ? -0.961 -34.656 -1.461 1 98.75 107 ARG A N 1
ATOM 851 C CA . ARG A 1 107 ? -1.046 -35.188 -2.814 1 98.75 107 ARG A CA 1
ATOM 852 C C . ARG A 1 107 ? -1.707 -36.562 -2.814 1 98.75 107 ARG A C 1
ATOM 854 O O . ARG A 1 107 ? -2.621 -36.812 -3.602 1 98.75 107 ARG A O 1
ATOM 861 N N . GLU A 1 108 ? -1.29 -37.406 -1.936 1 98.75 108 GLU A N 1
ATOM 862 C CA . GLU A 1 108 ? -1.831 -38.75 -1.849 1 98.75 108 GLU A CA 1
ATOM 863 C C . GLU A 1 108 ? -3.305 -38.719 -1.452 1 98.75 108 GLU A C 1
ATOM 865 O O . GLU A 1 108 ? -4.109 -39.5 -2 1 98.75 108 GLU A O 1
ATOM 870 N N . ARG A 1 109 ? -3.629 -37.906 -0.524 1 98.81 109 ARG A N 1
ATOM 871 C CA . ARG A 1 109 ? -5.012 -37.812 -0.073 1 98.81 109 ARG A CA 1
ATOM 872 C C . ARG A 1 109 ? -5.922 -37.312 -1.192 1 98.81 109 ARG A C 1
ATOM 874 O O . ARG A 1 109 ? -7.031 -37.812 -1.371 1 98.81 109 ARG A O 1
ATOM 881 N N . VAL A 1 110 ? -5.445 -36.344 -1.923 1 98.88 110 VAL A N 1
ATOM 882 C CA . VAL A 1 110 ? -6.223 -35.781 -3.018 1 98.88 110 VAL A CA 1
ATOM 883 C C . VAL A 1 110 ? -6.477 -36.844 -4.082 1 98.88 110 VAL A C 1
ATOM 885 O O . VAL A 1 110 ? -7.578 -36.938 -4.629 1 98.88 110 VAL A O 1
ATOM 888 N N . LEU A 1 111 ? -5.465 -37.625 -4.414 1 98.69 111 LEU A N 1
ATOM 889 C CA . LEU A 1 111 ? -5.602 -38.688 -5.418 1 98.69 111 LEU A CA 1
ATOM 890 C C . LEU A 1 111 ? -6.566 -39.75 -4.945 1 98.69 111 LEU A C 1
ATOM 892 O O . LEU A 1 111 ? -7.281 -40.344 -5.754 1 98.69 111 LEU A O 1
ATOM 896 N N . ALA A 1 112 ? -6.652 -39.906 -3.646 1 98.62 112 ALA A N 1
ATOM 897 C CA . ALA A 1 112 ? -7.477 -40.969 -3.066 1 98.62 112 ALA A CA 1
ATOM 898 C C . ALA A 1 112 ? -8.914 -40.5 -2.863 1 98.62 112 ALA A C 1
ATOM 900 O O . ALA A 1 112 ? -9.859 -41.25 -3.074 1 98.62 112 ALA A O 1
ATOM 901 N N . GLU A 1 113 ? -9.102 -39.25 -2.432 1 98.56 113 GLU A N 1
ATOM 902 C CA . GLU A 1 113 ? -10.398 -38.812 -1.92 1 98.56 113 GLU A CA 1
ATOM 903 C C . GLU A 1 113 ? -11.008 -37.719 -2.795 1 98.56 113 GLU A C 1
ATOM 905 O O . GLU A 1 113 ? -12.172 -37.375 -2.623 1 98.56 113 GLU A O 1
ATOM 910 N N . GLY A 1 114 ? -10.258 -37.219 -3.766 1 98.56 114 GLY A N 1
ATOM 911 C CA . GLY A 1 114 ? -10.727 -36.094 -4.543 1 98.56 114 GLY A CA 1
ATOM 912 C C . GLY A 1 114 ? -10.453 -34.75 -3.871 1 98.56 114 GLY A C 1
ATOM 913 O O . GLY A 1 114 ? -9.648 -34.688 -2.938 1 98.56 114 GLY A O 1
ATOM 914 N N . VAL A 1 115 ? -11.016 -33.688 -4.344 1 98.75 115 VAL A N 1
ATOM 915 C CA . VAL A 1 115 ? -10.656 -32.344 -3.881 1 98.75 115 VAL A CA 1
ATOM 916 C C . VAL A 1 115 ? -11.742 -31.828 -2.945 1 98.75 115 VAL A C 1
ATOM 918 O O . VAL A 1 115 ? -11.656 -30.688 -2.469 1 98.75 115 VAL A O 1
ATOM 921 N N . GLY A 1 116 ? -12.773 -32.594 -2.666 1 98.69 116 GLY A N 1
ATOM 922 C CA . GLY A 1 116 ? -13.922 -32.156 -1.893 1 98.69 116 GLY A CA 1
ATOM 923 C C . GLY A 1 116 ? -13.555 -31.625 -0.522 1 98.69 116 GLY A C 1
ATOM 924 O O . GLY A 1 116 ? -14.211 -30.719 -0 1 98.69 116 GLY A O 1
ATOM 925 N N . PHE A 1 117 ? -12.484 -32.125 0.065 1 98.56 117 PHE A N 1
ATOM 926 C CA . PHE A 1 117 ? -12.094 -31.781 1.425 1 98.56 117 PHE A CA 1
ATOM 927 C C . PHE A 1 117 ? -11.148 -30.594 1.424 1 98.56 117 PHE A C 1
ATOM 929 O O . PHE A 1 117 ? -10.859 -30.016 2.477 1 98.56 117 PHE A O 1
ATOM 936 N N . LEU A 1 118 ? -10.648 -30.156 0.315 1 98.62 118 LEU A N 1
ATOM 937 C CA . LEU A 1 118 ? -9.539 -29.203 0.214 1 98.62 118 LEU A CA 1
ATOM 938 C C . LEU A 1 118 ? -9.945 -27.844 0.765 1 98.62 118 LEU A C 1
ATOM 940 O O . LEU A 1 118 ? -9.148 -27.172 1.426 1 98.62 118 LEU A O 1
ATOM 944 N N . PRO A 1 119 ? -11.188 -27.391 0.445 1 98.75 119 PRO A N 1
ATOM 945 C CA . PRO A 1 119 ? -11.539 -26.078 1.006 1 98.75 119 PRO A CA 1
ATOM 946 C C . PRO A 1 119 ? -11.391 -26.031 2.525 1 98.75 119 PRO A C 1
ATOM 948 O O . PRO A 1 119 ? -10.812 -25.094 3.062 1 98.75 119 PRO A O 1
ATOM 951 N N . GLU A 1 120 ? -11.82 -27.047 3.197 1 97.81 120 GLU A N 1
ATOM 952 C CA . GLU A 1 120 ? -11.719 -27.094 4.652 1 97.81 120 GLU A CA 1
ATOM 953 C C . GLU A 1 120 ? -10.266 -27.203 5.102 1 97.81 120 GLU A C 1
ATOM 955 O O . GLU A 1 120 ? -9.883 -26.672 6.145 1 97.81 120 GLU A O 1
ATOM 960 N N . ALA A 1 121 ? -9.523 -27.875 4.32 1 97.69 121 ALA A N 1
ATOM 961 C CA . ALA A 1 121 ? -8.117 -28.109 4.656 1 97.69 121 ALA A CA 1
ATOM 962 C C . ALA A 1 121 ? -7.281 -26.859 4.43 1 97.69 121 ALA A C 1
ATOM 964 O O . ALA A 1 121 ? -6.277 -26.641 5.113 1 97.69 121 ALA A O 1
ATOM 965 N N . LEU A 1 122 ? -7.656 -25.984 3.488 1 98.38 122 LEU A N 1
ATOM 966 C CA . LEU A 1 122 ? -6.734 -24.953 3.027 1 98.38 122 LEU A CA 1
ATOM 967 C C . LEU A 1 122 ? -7.211 -23.562 3.445 1 98.38 122 LEU A C 1
ATOM 969 O O . LEU A 1 122 ? -6.402 -22.672 3.68 1 98.38 122 LEU A O 1
ATOM 973 N N . LEU A 1 123 ? -8.5 -23.312 3.533 1 98.5 123 LEU A N 1
ATOM 974 C CA . LEU A 1 123 ? -9.031 -21.953 3.619 1 98.5 123 LEU A CA 1
ATOM 975 C C . LEU A 1 123 ? -8.719 -21.344 4.977 1 98.5 123 LEU A C 1
ATOM 977 O O . LEU A 1 123 ? -8.578 -20.125 5.09 1 98.5 123 LEU A O 1
ATOM 981 N N . ALA A 1 124 ? -8.516 -22.188 6.027 1 97.56 124 ALA A N 1
ATOM 982 C CA . ALA A 1 124 ? -8.164 -21.672 7.348 1 97.56 124 ALA A CA 1
ATOM 983 C C . ALA A 1 124 ? -6.828 -20.922 7.305 1 97.56 124 ALA A C 1
ATOM 985 O O . ALA A 1 124 ? -6.637 -19.938 8.023 1 97.56 124 ALA A O 1
ATOM 986 N N . SER A 1 125 ? -5.922 -21.359 6.449 1 98.25 125 SER A N 1
ATOM 987 C CA . SER A 1 125 ? -4.613 -20.719 6.363 1 98.25 125 SER A CA 1
ATOM 988 C C . SER A 1 125 ? -4.555 -19.734 5.195 1 98.25 125 SER A C 1
ATOM 990 O O . SER A 1 125 ? -3.729 -18.828 5.188 1 98.25 125 SER A O 1
ATOM 992 N N . HIS A 1 126 ? -5.414 -19.922 4.172 1 98.81 126 HIS A N 1
ATOM 993 C CA . HIS A 1 126 ? -5.363 -19.062 2.988 1 98.81 126 HIS A CA 1
ATOM 994 C C . HIS A 1 126 ? -6.039 -17.734 3.244 1 98.81 126 HIS A C 1
ATOM 996 O O . HIS A 1 126 ? -5.68 -16.719 2.627 1 98.81 126 HIS A O 1
ATOM 1002 N N . LEU A 1 127 ? -7.039 -17.688 4.156 1 98.94 127 LEU A N 1
ATOM 1003 C CA . LEU A 1 127 ? -7.801 -16.469 4.414 1 98.94 127 LEU A CA 1
ATOM 1004 C C . LEU A 1 127 ? -7.406 -15.867 5.754 1 98.94 127 LEU A C 1
ATOM 1006 O O . LEU A 1 127 ? -7.18 -16.594 6.73 1 98.94 127 LEU A O 1
ATOM 1010 N N . GLY A 1 128 ? -7.254 -14.547 5.773 1 98.81 128 GLY A N 1
ATOM 1011 C CA . GLY A 1 128 ? -6.996 -13.852 7.023 1 98.81 128 GLY A CA 1
ATOM 1012 C C . GLY A 1 128 ? -8.156 -13.93 7.996 1 98.81 128 GLY A C 1
ATOM 1013 O O . GLY A 1 128 ? -9.281 -14.25 7.605 1 98.81 128 GLY A O 1
ATOM 1014 N N . ARG A 1 129 ? -7.879 -13.641 9.227 1 98.56 129 ARG A N 1
ATOM 1015 C CA . ARG A 1 129 ? -8.883 -13.703 10.289 1 98.56 129 ARG A CA 1
ATOM 1016 C C . ARG A 1 129 ? -10.062 -12.789 9.984 1 98.56 129 ARG A C 1
ATOM 1018 O O . ARG A 1 129 ? -11.211 -13.133 10.273 1 98.56 129 ARG A O 1
ATOM 1025 N N . THR A 1 130 ? -9.773 -11.609 9.422 1 98.69 130 THR A N 1
ATOM 1026 C CA . THR A 1 130 ? -10.836 -10.656 9.117 1 98.69 130 THR A CA 1
ATOM 1027 C C . THR A 1 130 ? -11.789 -11.227 8.078 1 98.69 130 THR A C 1
ATOM 1029 O O . THR A 1 130 ? -13.008 -11.148 8.234 1 98.69 130 THR A O 1
ATOM 1032 N N . THR A 1 131 ? -11.234 -11.781 7.008 1 98.75 131 THR A N 1
ATOM 1033 C CA . THR A 1 131 ? -12.062 -12.375 5.957 1 98.75 131 THR A CA 1
ATOM 1034 C C . THR A 1 131 ? -12.883 -13.531 6.508 1 98.75 131 THR A C 1
ATOM 1036 O O . THR A 1 131 ? -14.078 -13.648 6.211 1 98.75 131 THR A O 1
ATOM 1039 N N . GLN A 1 132 ? -12.297 -14.375 7.289 1 98.44 132 GLN A N 1
ATOM 1040 C CA . GLN A 1 132 ? -13.008 -15.508 7.883 1 98.44 132 GLN A CA 1
ATOM 1041 C C . GLN A 1 132 ? -14.18 -15.031 8.742 1 98.44 132 GLN A C 1
ATOM 1043 O O . GLN A 1 132 ? -15.234 -15.664 8.773 1 98.44 132 GLN A O 1
ATOM 1048 N N . ALA A 1 133 ? -14.016 -13.906 9.344 1 98.38 133 ALA A N 1
ATOM 1049 C CA . ALA A 1 133 ? -15.008 -13.406 10.289 1 98.38 133 ALA A CA 1
ATOM 1050 C C . ALA A 1 133 ? -16.078 -12.57 9.578 1 98.38 133 ALA A C 1
ATOM 1052 O O . ALA A 1 133 ? -17.25 -12.586 9.961 1 98.38 133 ALA A O 1
ATOM 1053 N N . GLU A 1 134 ? -15.656 -11.852 8.523 1 98.06 134 GLU A N 1
ATOM 1054 C CA . GLU A 1 134 ? -16.516 -10.75 8.109 1 98.06 134 GLU A CA 1
ATOM 1055 C C . GLU A 1 134 ? -16.906 -10.875 6.637 1 98.06 134 GLU A C 1
ATOM 1057 O O . GLU A 1 134 ? -17.797 -10.172 6.16 1 98.06 134 GLU A O 1
ATOM 1062 N N . LYS A 1 135 ? -16.234 -11.789 5.914 1 98.06 135 LYS A N 1
ATOM 1063 C CA . LYS A 1 135 ? -16.453 -11.797 4.469 1 98.06 135 LYS A CA 1
ATOM 1064 C C . LYS A 1 135 ? -16.766 -13.203 3.969 1 98.06 135 LYS A C 1
ATOM 1066 O O . LYS A 1 135 ? -16.031 -13.75 3.146 1 98.06 135 LYS A O 1
ATOM 1071 N N . PRO A 1 136 ? -17.844 -13.781 4.301 1 98.38 136 PRO A N 1
ATOM 1072 C CA . PRO A 1 136 ? -18.188 -15.141 3.893 1 98.38 136 PRO A CA 1
ATOM 1073 C C . PRO A 1 136 ? -18.25 -15.305 2.375 1 98.38 136 PRO A C 1
ATOM 1075 O O . PRO A 1 136 ? -18 -16.391 1.856 1 98.38 136 PRO A O 1
ATOM 1078 N N . GLU A 1 137 ? -18.578 -14.188 1.665 1 98.56 137 GLU A N 1
ATOM 1079 C CA . GLU A 1 137 ? -18.656 -14.266 0.209 1 98.56 137 GLU A CA 1
ATOM 1080 C C . GLU A 1 137 ? -17.281 -14.555 -0.403 1 98.56 137 GLU A C 1
ATOM 1082 O O . GLU A 1 137 ? -17.188 -15.219 -1.434 1 98.56 137 GLU A O 1
ATOM 1087 N N . VAL A 1 138 ? -16.219 -14.039 0.201 1 98.81 138 VAL A N 1
ATOM 1088 C CA . VAL A 1 138 ? -14.867 -14.297 -0.277 1 98.81 138 VAL A CA 1
ATOM 1089 C C . VAL A 1 138 ? -14.508 -15.766 -0.038 1 98.81 138 VAL A C 1
ATOM 1091 O O . VAL A 1 138 ? -13.93 -16.422 -0.909 1 98.81 138 VAL A O 1
ATOM 1094 N N . ALA A 1 139 ? -14.82 -16.266 1.146 1 98.69 139 ALA A N 1
ATOM 1095 C CA . ALA A 1 139 ? -14.586 -17.672 1.462 1 98.69 139 ALA A CA 1
ATOM 1096 C C . ALA A 1 139 ? -15.328 -18.594 0.49 1 98.69 139 ALA A C 1
ATOM 1098 O O . ALA A 1 139 ? -14.781 -19.594 0.033 1 98.69 139 ALA A O 1
ATOM 1099 N N . ALA A 1 140 ? -16.578 -18.203 0.191 1 98.81 140 ALA A N 1
ATOM 1100 C CA . ALA A 1 140 ? -17.375 -19 -0.738 1 98.81 140 ALA A CA 1
ATOM 1101 C C . ALA A 1 140 ? -16.766 -19 -2.133 1 98.81 140 ALA A C 1
ATOM 1103 O O . ALA A 1 140 ? -16.734 -20.031 -2.803 1 98.81 140 ALA A O 1
ATOM 1104 N N . ARG A 1 141 ? -16.312 -17.859 -2.572 1 98.81 141 ARG A N 1
ATOM 1105 C CA . ARG A 1 141 ? -15.688 -17.75 -3.883 1 98.81 141 ARG A CA 1
ATOM 1106 C C . ARG A 1 141 ? -14.414 -18.594 -3.945 1 98.81 141 ARG A C 1
ATOM 1108 O O . ARG A 1 141 ? -14.172 -19.281 -4.93 1 98.81 141 ARG A O 1
ATOM 1115 N N . ALA A 1 142 ? -13.609 -18.516 -2.895 1 98.88 142 ALA A N 1
ATOM 1116 C CA . ALA A 1 142 ? -12.383 -19.312 -2.832 1 98.88 142 ALA A CA 1
ATOM 1117 C C . ALA A 1 142 ? -12.695 -20.812 -2.867 1 98.88 142 ALA A C 1
ATOM 1119 O O . ALA A 1 142 ? -12.039 -21.562 -3.578 1 98.88 142 ALA A O 1
ATOM 1120 N N . ARG A 1 143 ? -13.68 -21.172 -2.096 1 98.81 143 ARG A N 1
ATOM 1121 C CA . ARG A 1 143 ? -14.125 -22.562 -2.078 1 98.81 143 ARG A CA 1
ATOM 1122 C C . ARG A 1 143 ? -14.516 -23.031 -3.475 1 98.81 143 ARG A C 1
ATOM 1124 O O . ARG A 1 143 ? -14.109 -24.109 -3.914 1 98.81 143 ARG A O 1
ATOM 1131 N N . GLU A 1 144 ? -15.297 -22.219 -4.133 1 98.81 144 GLU A N 1
ATOM 1132 C CA . GLU A 1 144 ? -15.75 -22.531 -5.484 1 98.81 144 GLU A CA 1
ATOM 1133 C C . GLU A 1 144 ? -14.57 -22.734 -6.43 1 98.81 144 GLU A C 1
ATOM 1135 O O . GLU A 1 144 ? -14.562 -23.688 -7.223 1 98.81 144 GLU A O 1
ATOM 1140 N N . LEU A 1 145 ? -13.633 -21.891 -6.379 1 98.88 145 LEU A N 1
ATOM 1141 C CA . LEU A 1 145 ? -12.477 -21.984 -7.262 1 98.88 145 LEU A CA 1
ATOM 1142 C C . LEU A 1 145 ? -11.672 -23.25 -6.984 1 98.88 145 LEU A C 1
ATOM 1144 O O . LEU A 1 145 ? -11.234 -23.922 -7.918 1 98.88 145 LEU A O 1
ATOM 1148 N N . ILE A 1 146 ? -11.461 -23.562 -5.699 1 98.88 146 ILE A N 1
ATOM 1149 C CA . ILE A 1 146 ? -10.727 -24.75 -5.312 1 98.88 146 ILE A CA 1
ATOM 1150 C C . ILE A 1 146 ? -11.406 -26 -5.891 1 98.88 146 ILE A C 1
ATOM 1152 O O . ILE A 1 146 ? -10.742 -26.875 -6.441 1 98.88 146 ILE A O 1
ATOM 1156 N N . LEU A 1 147 ? -12.672 -25.984 -5.844 1 98.81 147 LEU A N 1
ATOM 1157 C CA . LEU A 1 147 ? -13.438 -27.172 -6.195 1 98.81 147 LEU A CA 1
ATOM 1158 C C . LEU A 1 147 ? -13.547 -27.328 -7.707 1 98.81 147 LEU A C 1
ATOM 1160 O O . LEU A 1 147 ? -14.031 -28.344 -8.203 1 98.81 147 LEU A O 1
ATOM 1164 N N . GLN A 1 148 ? -13.086 -26.375 -8.445 1 98.75 148 GLN A N 1
ATOM 1165 C CA . GLN A 1 148 ? -13.062 -26.469 -9.898 1 98.75 148 GLN A CA 1
ATOM 1166 C C . GLN A 1 148 ? -11.836 -27.234 -10.383 1 98.75 148 GLN A C 1
ATOM 1168 O O . GLN A 1 148 ? -11.766 -27.625 -11.547 1 98.75 148 GLN A O 1
ATOM 1173 N N . ALA A 1 149 ? -10.891 -27.484 -9.555 1 98.75 149 ALA A N 1
ATOM 1174 C CA . ALA A 1 149 ? -9.672 -28.188 -9.922 1 98.75 149 ALA A CA 1
ATOM 1175 C C . ALA A 1 149 ? -9.898 -29.703 -9.977 1 98.75 149 ALA A C 1
ATOM 1177 O O . ALA A 1 149 ? -10.742 -30.234 -9.25 1 98.75 149 ALA A O 1
ATOM 1178 N N . THR A 1 150 ? -9.141 -30.406 -10.773 1 98.75 150 THR A N 1
ATOM 1179 C CA . THR A 1 150 ? -9.164 -31.859 -10.766 1 98.75 150 THR A CA 1
ATOM 1180 C C . THR A 1 150 ? -8.133 -32.406 -9.781 1 98.75 150 THR A C 1
ATOM 1182 O O . THR A 1 150 ? -7.094 -31.797 -9.555 1 98.75 150 THR A O 1
ATOM 1185 N N . PRO A 1 151 ? -8.5 -33.562 -9.203 1 98.81 151 PRO A N 1
ATOM 1186 C CA . PRO A 1 151 ? -7.539 -34.156 -8.273 1 98.81 151 PRO A CA 1
ATOM 1187 C C . PRO A 1 151 ? -6.152 -34.344 -8.891 1 98.81 151 PRO A C 1
ATOM 1189 O O . PRO A 1 151 ? -5.141 -34.094 -8.227 1 98.81 151 PRO A O 1
ATOM 1192 N N . GLU A 1 152 ? -6.125 -34.719 -10.172 1 98.81 152 GLU A N 1
ATOM 1193 C CA . GLU A 1 152 ? -4.855 -34.969 -10.852 1 98.81 152 GLU A CA 1
ATOM 1194 C C . GLU A 1 152 ? -4.043 -33.688 -10.969 1 98.81 152 GLU A C 1
ATOM 1196 O O . GLU A 1 152 ? -2.836 -33.688 -10.734 1 98.81 152 GLU A O 1
ATOM 1201 N N . ALA A 1 153 ? -4.664 -32.594 -11.375 1 98.88 153 ALA A N 1
ATOM 1202 C CA . ALA A 1 153 ? -3.984 -31.312 -11.523 1 98.88 153 ALA A CA 1
ATOM 1203 C C . ALA A 1 153 ? -3.455 -30.812 -10.18 1 98.88 153 ALA A C 1
ATOM 1205 O O . ALA A 1 153 ? -2.332 -30.312 -10.094 1 98.88 153 ALA A O 1
ATOM 1206 N N . VAL A 1 154 ? -4.297 -30.969 -9.141 1 98.94 154 VAL A N 1
ATOM 1207 C CA . VAL A 1 154 ? -3.895 -30.547 -7.801 1 98.94 154 VAL A CA 1
ATOM 1208 C C . VAL A 1 154 ? -2.689 -31.375 -7.348 1 98.94 154 VAL A C 1
ATOM 1210 O O . VAL A 1 154 ? -1.702 -30.828 -6.855 1 98.94 154 VAL A O 1
ATOM 1213 N N . ALA A 1 155 ? -2.783 -32.688 -7.562 1 98.88 155 ALA A N 1
ATOM 1214 C CA . ALA A 1 155 ? -1.716 -33.594 -7.137 1 98.88 155 ALA A CA 1
ATOM 1215 C C . ALA A 1 155 ? -0.394 -33.25 -7.809 1 98.88 155 ALA A C 1
ATOM 1217 O O . ALA A 1 155 ? 0.648 -33.188 -7.152 1 98.88 155 ALA A O 1
ATOM 1218 N N . GLU A 1 156 ? -0.435 -33 -9.078 1 98.75 156 GLU A N 1
ATOM 1219 C CA . GLU A 1 156 ? 0.789 -32.656 -9.805 1 98.75 156 GLU A CA 1
ATOM 1220 C C . GLU A 1 156 ? 1.348 -31.312 -9.367 1 98.75 156 GLU A C 1
ATOM 1222 O O . GLU A 1 156 ? 2.564 -31.125 -9.297 1 98.75 156 GLU A O 1
ATOM 1227 N N . SER A 1 157 ? 0.503 -30.359 -9.125 1 98.88 157 SER A N 1
ATOM 1228 C CA . SER A 1 157 ? 0.956 -29.047 -8.656 1 98.88 157 SER A CA 1
ATOM 1229 C C . SER A 1 157 ? 1.565 -29.141 -7.262 1 98.88 157 SER A C 1
ATOM 1231 O O . SER A 1 157 ? 2.506 -28.406 -6.941 1 98.88 157 SER A O 1
ATOM 1233 N N . LEU A 1 158 ? 0.997 -30.031 -6.379 1 98.88 158 LEU A N 1
ATOM 1234 C CA . LEU A 1 158 ? 1.579 -30.234 -5.059 1 98.88 158 LEU A CA 1
ATOM 1235 C C . LEU A 1 158 ? 3.014 -30.75 -5.172 1 98.88 158 LEU A C 1
ATOM 1237 O O . LEU A 1 158 ? 3.885 -30.328 -4.406 1 98.88 158 LEU A O 1
ATOM 1241 N N . LYS A 1 159 ? 3.205 -31.641 -6.113 1 98.75 159 LYS A N 1
ATOM 1242 C CA . LYS A 1 159 ? 4.562 -32.094 -6.375 1 98.75 159 LYS A CA 1
ATOM 1243 C C . LYS A 1 159 ? 5.457 -30.969 -6.855 1 98.75 159 LYS A C 1
ATOM 1245 O O . LYS A 1 159 ? 6.598 -30.844 -6.41 1 98.75 159 LYS A O 1
ATOM 1250 N N . ALA A 1 160 ? 4.988 -30.141 -7.797 1 98.69 160 ALA A N 1
ATOM 1251 C CA . ALA A 1 160 ? 5.734 -29 -8.312 1 98.69 160 ALA A CA 1
ATOM 1252 C C . ALA A 1 160 ? 6.137 -28.047 -7.191 1 98.69 160 ALA A C 1
ATOM 1254 O O . ALA A 1 160 ? 7.258 -27.531 -7.18 1 98.69 160 ALA A O 1
ATOM 1255 N N . LEU A 1 161 ? 5.219 -27.797 -6.258 1 98.69 161 LEU A N 1
ATOM 1256 C CA . LEU A 1 161 ? 5.477 -26.906 -5.137 1 98.69 161 LEU A CA 1
ATOM 1257 C C . LEU A 1 161 ? 6.508 -27.5 -4.184 1 98.69 161 LEU A C 1
ATOM 1259 O O . LEU A 1 161 ? 7.418 -26.812 -3.727 1 98.69 161 LEU A O 1
ATOM 1263 N N . ALA A 1 162 ? 6.344 -28.812 -3.924 1 98.62 162 ALA A N 1
ATOM 1264 C CA . ALA A 1 162 ? 7.266 -29.5 -3.027 1 98.62 162 ALA A CA 1
ATOM 1265 C C . ALA A 1 162 ? 8.695 -29.438 -3.559 1 98.62 162 ALA A C 1
ATOM 1267 O O . ALA A 1 162 ? 9.648 -29.328 -2.783 1 98.62 162 ALA A O 1
ATOM 1268 N N . GLU A 1 163 ? 8.789 -29.422 -4.832 1 97.81 163 GLU A N 1
ATOM 1269 C CA . GLU A 1 163 ? 10.102 -29.594 -5.445 1 97.81 163 GLU A CA 1
ATOM 1270 C C . GLU A 1 163 ? 10.633 -28.266 -5.988 1 97.81 163 GLU A C 1
ATOM 1272 O O . GLU A 1 163 ? 11.672 -28.234 -6.66 1 97.81 163 GLU A O 1
ATOM 1277 N N . ARG A 1 164 ? 9.922 -27.172 -5.785 1 98.19 164 ARG A N 1
ATOM 1278 C CA . ARG A 1 164 ? 10.375 -25.891 -6.316 1 98.19 164 ARG A CA 1
ATOM 1279 C C . ARG A 1 164 ? 11.781 -25.562 -5.824 1 98.19 164 ARG A C 1
ATOM 1281 O O . ARG A 1 164 ? 12.109 -25.797 -4.66 1 98.19 164 ARG A O 1
ATOM 1288 N N . PRO A 1 165 ? 12.617 -25.078 -6.695 1 97.62 165 PRO A N 1
ATOM 1289 C CA . PRO A 1 165 ? 13.984 -24.734 -6.285 1 97.62 165 PRO A CA 1
ATOM 1290 C C . PRO A 1 165 ? 14.047 -23.484 -5.422 1 97.62 165 PRO A C 1
ATOM 1292 O O . PRO A 1 165 ? 13.102 -22.688 -5.418 1 97.62 165 PRO A O 1
ATOM 1295 N N . ASP A 1 166 ? 15.148 -23.375 -4.699 1 98.69 166 ASP A N 1
ATOM 1296 C CA . ASP A 1 166 ? 15.461 -22.109 -4.043 1 98.69 166 ASP A CA 1
ATOM 1297 C C . ASP A 1 166 ? 15.727 -21.016 -5.07 1 98.69 166 ASP A C 1
ATOM 1299 O O . ASP A 1 166 ? 16.656 -21.125 -5.879 1 98.69 166 ASP A O 1
ATOM 1303 N N . SER A 1 167 ? 14.938 -20 -5.012 1 98.81 167 SER A N 1
ATOM 1304 C CA . SER A 1 167 ? 15.102 -18.906 -5.973 1 98.81 167 SER A CA 1
ATOM 1305 C C . SER A 1 167 ? 15.75 -17.688 -5.328 1 98.81 167 SER A C 1
ATOM 1307 O O . SER A 1 167 ? 15.945 -16.656 -5.98 1 98.81 167 SER A O 1
ATOM 1309 N N . THR A 1 168 ? 16.109 -17.781 -4.035 1 98.75 168 THR A N 1
ATOM 1310 C CA . THR A 1 168 ? 16.672 -16.672 -3.285 1 98.75 168 THR A CA 1
ATOM 1311 C C . THR A 1 168 ? 17.938 -16.141 -3.973 1 98.75 168 THR A C 1
ATOM 1313 O O . THR A 1 168 ? 18.125 -14.93 -4.07 1 98.75 168 THR A O 1
ATOM 1316 N N . PRO A 1 169 ? 18.75 -17 -4.566 1 98.56 169 PRO A N 1
ATOM 1317 C CA . PRO A 1 169 ? 19.969 -16.516 -5.188 1 98.56 169 PRO A CA 1
ATOM 1318 C C . PRO A 1 169 ? 19.719 -15.703 -6.457 1 98.56 169 PRO A C 1
ATOM 1320 O O . PRO A 1 169 ? 20.609 -15.023 -6.957 1 98.56 169 PRO A O 1
ATOM 1323 N N . LEU A 1 170 ? 18.516 -15.766 -7.035 1 98.5 170 LEU A N 1
ATOM 1324 C CA . LEU A 1 170 ? 18.156 -15.039 -8.258 1 98.5 170 LEU A CA 1
ATOM 1325 C C . LEU A 1 170 ? 17.922 -13.562 -7.961 1 98.5 170 LEU A C 1
ATOM 1327 O O . LEU A 1 170 ? 18.062 -12.719 -8.852 1 98.5 170 LEU A O 1
ATOM 1331 N N . LEU A 1 171 ? 17.547 -13.219 -6.77 1 98.88 171 LEU A N 1
ATOM 1332 C CA . LEU A 1 171 ? 16.922 -11.945 -6.426 1 98.88 171 LEU A CA 1
ATOM 1333 C C . LEU A 1 171 ? 17.844 -10.773 -6.746 1 98.88 171 LEU A C 1
ATOM 1335 O O . LEU A 1 171 ? 17.422 -9.812 -7.398 1 98.88 171 LEU A O 1
ATOM 1339 N N . PRO A 1 172 ? 19.125 -10.859 -6.445 1 98.62 172 PRO A N 1
ATOM 1340 C CA . PRO A 1 172 ? 19.984 -9.703 -6.723 1 98.62 172 PRO A CA 1
ATOM 1341 C C . PRO A 1 172 ? 20.141 -9.422 -8.211 1 98.62 172 PRO A C 1
ATOM 1343 O O . PRO A 1 172 ? 20.453 -8.297 -8.602 1 98.62 172 PRO A O 1
ATOM 1346 N N . GLY A 1 173 ? 19.859 -10.445 -9.031 1 98.5 173 GLY A N 1
ATOM 1347 C CA . GLY A 1 173 ? 20 -10.297 -10.477 1 98.5 173 GLY A CA 1
ATOM 1348 C C . GLY A 1 173 ? 18.719 -9.867 -11.156 1 98.5 173 GLY A C 1
ATOM 1349 O O . GLY A 1 173 ? 18.719 -9.539 -12.352 1 98.5 173 GLY A O 1
ATOM 1350 N N . MET A 1 174 ? 17.656 -9.836 -10.477 1 98.75 174 MET A N 1
ATOM 1351 C CA . MET A 1 174 ? 16.375 -9.445 -11.039 1 98.75 174 MET A CA 1
ATOM 1352 C C . MET A 1 174 ? 16.234 -7.93 -11.086 1 98.75 174 MET A C 1
ATOM 1354 O O . MET A 1 174 ? 15.516 -7.344 -10.266 1 98.75 174 MET A O 1
ATOM 1358 N N . ARG A 1 175 ? 16.797 -7.324 -12.109 1 98.12 175 ARG A N 1
ATOM 1359 C CA . ARG A 1 175 ? 17 -5.879 -12.164 1 98.12 175 ARG A CA 1
ATOM 1360 C C . ARG A 1 175 ? 15.859 -5.199 -12.922 1 98.12 175 ARG A C 1
ATOM 1362 O O . ARG A 1 175 ? 16.094 -4.43 -13.852 1 98.12 175 ARG 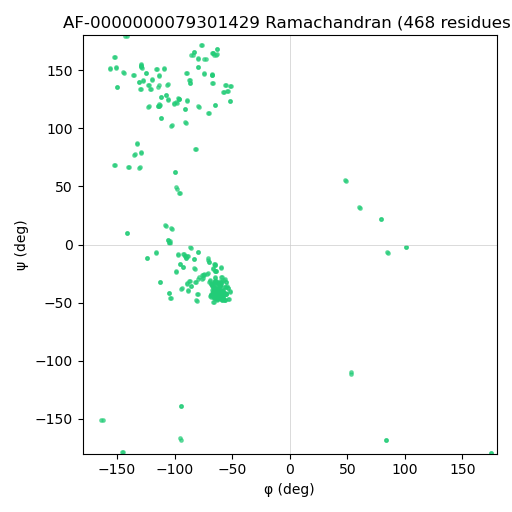A O 1
ATOM 1369 N N . ARG A 1 176 ? 14.609 -5.551 -12.695 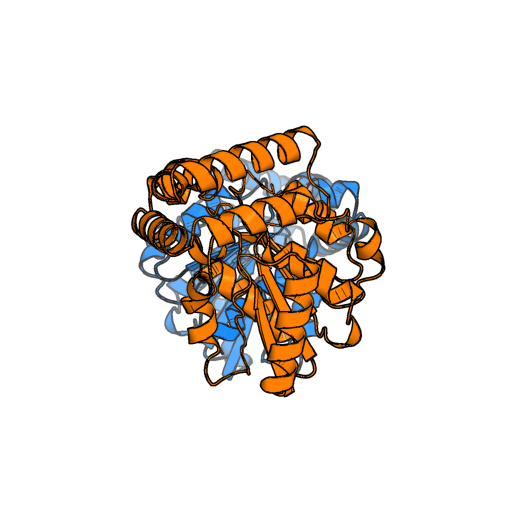1 98.69 176 ARG A N 1
ATOM 1370 C CA . ARG A 1 176 ? 13.391 -4.875 -13.141 1 98.69 176 ARG A CA 1
ATOM 1371 C C . ARG A 1 176 ? 12.594 -4.348 -11.961 1 98.69 176 ARG A C 1
ATOM 1373 O O . ARG A 1 176 ? 12.727 -4.844 -10.836 1 98.69 176 ARG A O 1
ATOM 1380 N N . PRO A 1 177 ? 11.844 -3.244 -12.18 1 98.81 177 PRO A N 1
ATOM 1381 C CA . PRO A 1 177 ? 11.008 -2.762 -11.078 1 98.81 177 PRO A CA 1
ATOM 1382 C C . PRO A 1 177 ? 10.125 -3.859 -10.484 1 98.81 177 PRO A C 1
ATOM 1384 O O . PRO A 1 177 ? 9.586 -4.691 -11.211 1 98.81 177 PRO A O 1
ATOM 1387 N N . ALA A 1 178 ? 10.07 -3.883 -9.18 1 98.94 178 ALA A N 1
ATOM 1388 C CA . ALA A 1 178 ? 9.289 -4.91 -8.492 1 98.94 178 ALA A CA 1
ATOM 1389 C C . ALA A 1 178 ? 8.375 -4.289 -7.434 1 98.94 178 ALA A C 1
ATOM 1391 O O . ALA A 1 178 ? 8.773 -3.352 -6.738 1 98.94 178 ALA A O 1
ATOM 1392 N N . LEU A 1 179 ? 7.223 -4.766 -7.336 1 98.94 179 LEU A N 1
ATOM 1393 C CA . LEU A 1 179 ? 6.297 -4.5 -6.238 1 98.94 179 LEU A CA 1
ATOM 1394 C C . LEU A 1 179 ? 6.047 -5.762 -5.422 1 98.94 179 LEU A C 1
ATOM 1396 O O . LEU A 1 179 ? 5.648 -6.793 -5.973 1 98.94 179 LEU A O 1
ATOM 1400 N N . VAL A 1 180 ? 6.391 -5.695 -4.172 1 99 180 VAL A N 1
ATOM 1401 C CA . VAL A 1 180 ? 6.082 -6.793 -3.258 1 99 180 VAL A CA 1
ATOM 1402 C C . VAL A 1 180 ? 4.844 -6.449 -2.436 1 99 180 VAL A C 1
ATOM 1404 O O . VAL A 1 180 ? 4.789 -5.406 -1.784 1 99 180 VAL A O 1
ATOM 1407 N N . LEU A 1 181 ? 3.832 -7.27 -2.531 1 99 181 LEU A N 1
ATOM 1408 C CA . LEU A 1 181 ? 2.598 -7.098 -1.772 1 99 181 LEU A CA 1
ATOM 1409 C C . LEU A 1 181 ? 2.416 -8.234 -0.768 1 99 181 LEU A C 1
ATOM 1411 O O . LEU A 1 181 ? 2.807 -9.375 -1.034 1 99 181 LEU A O 1
ATOM 1415 N N . VAL A 1 182 ? 1.85 -7.918 0.368 1 99 182 VAL A N 1
ATOM 1416 C CA . VAL A 1 182 ? 1.547 -8.953 1.354 1 99 182 VAL A CA 1
ATOM 1417 C C . VAL A 1 182 ? 0.323 -8.539 2.17 1 99 182 VAL A C 1
ATOM 1419 O O . VAL A 1 182 ? 0.165 -7.371 2.521 1 99 182 VAL A O 1
ATOM 1422 N N . GLY A 1 183 ? -0.589 -9.492 2.367 1 98.94 183 GLY A N 1
ATOM 1423 C CA . GLY A 1 183 ? -1.66 -9.25 3.32 1 98.94 183 GLY A CA 1
ATOM 1424 C C . GLY A 1 183 ? -1.172 -9.141 4.754 1 98.94 183 GLY A C 1
ATOM 1425 O O . GLY A 1 183 ? -0.311 -9.914 5.18 1 98.94 183 GLY A O 1
ATOM 1426 N N . GLU A 1 184 ? -1.703 -8.258 5.449 1 98.88 184 GLU A N 1
ATOM 1427 C CA . GLU A 1 184 ? -1.355 -8.031 6.848 1 98.88 184 GLU A CA 1
ATOM 1428 C C . GLU A 1 184 ? -1.521 -9.312 7.672 1 98.88 184 GLU A C 1
ATOM 1430 O O . GLU A 1 184 ? -0.758 -9.555 8.609 1 98.88 184 GLU A O 1
ATOM 1435 N N . GLU A 1 185 ? -2.475 -10.141 7.301 1 98.81 185 GLU A N 1
ATOM 1436 C CA . GLU A 1 185 ? -2.857 -11.312 8.078 1 98.81 185 GLU A CA 1
ATOM 1437 C C . GLU A 1 185 ? -2.395 -12.602 7.398 1 98.81 185 GLU A C 1
ATOM 1439 O O . GLU A 1 185 ? -2.92 -13.68 7.68 1 98.81 185 GLU A O 1
ATOM 1444 N N . ASP A 1 186 ? -1.485 -12.516 6.457 1 98.88 186 ASP A N 1
ATOM 1445 C CA . ASP A 1 186 ? -0.955 -13.695 5.777 1 98.88 186 ASP A CA 1
ATOM 1446 C C . ASP A 1 186 ? -0.078 -14.523 6.715 1 98.88 186 ASP A C 1
ATOM 1448 O O . ASP A 1 186 ? 1.011 -14.094 7.098 1 98.88 186 ASP A O 1
ATOM 1452 N N . ALA A 1 187 ? -0.51 -15.672 7.027 1 97.88 187 ALA A N 1
ATOM 1453 C CA . ALA A 1 187 ? 0.226 -16.531 7.949 1 97.88 187 ALA A CA 1
ATOM 1454 C C . ALA A 1 187 ? 1.161 -17.469 7.195 1 97.88 187 ALA A C 1
ATOM 1456 O O . ALA A 1 187 ? 2.088 -18.047 7.781 1 97.88 187 ALA A O 1
ATOM 1457 N N . LEU A 1 188 ? 0.902 -17.672 5.895 1 98.31 188 LEU A N 1
ATOM 1458 C CA . LEU A 1 188 ? 1.72 -18.578 5.082 1 98.31 188 LEU A CA 1
ATOM 1459 C C . LEU A 1 188 ? 3.008 -17.891 4.641 1 98.31 188 LEU A C 1
ATOM 1461 O O . LEU A 1 188 ? 4.074 -18.5 4.625 1 98.31 188 LEU A O 1
ATOM 1465 N N . THR A 1 189 ? 2.916 -16.656 4.242 1 98.5 189 THR A N 1
ATOM 1466 C CA . THR A 1 189 ? 4.031 -15.781 3.889 1 98.5 189 THR A CA 1
ATOM 1467 C C . THR A 1 189 ? 3.93 -14.445 4.617 1 98.5 189 THR A C 1
ATOM 1469 O O . THR A 1 189 ? 3.574 -13.43 4.016 1 98.5 189 THR A O 1
ATOM 1472 N N . PRO A 1 190 ? 4.332 -14.484 5.871 1 98.5 190 PRO A N 1
ATOM 1473 C CA . PRO A 1 190 ? 4.113 -13.312 6.723 1 98.5 190 PRO A CA 1
ATOM 1474 C C . PRO A 1 190 ? 4.867 -12.078 6.234 1 98.5 190 PRO A C 1
ATOM 1476 O O . PRO A 1 190 ? 5.699 -12.18 5.328 1 98.5 190 PRO A O 1
ATOM 1479 N N . ILE A 1 191 ? 4.562 -10.961 6.777 1 98.81 191 ILE A N 1
ATOM 1480 C CA . ILE A 1 191 ? 5.055 -9.648 6.391 1 98.81 191 ILE A CA 1
ATOM 1481 C C . ILE A 1 191 ? 6.582 -9.664 6.332 1 98.81 191 ILE A C 1
ATOM 1483 O O . ILE A 1 191 ? 7.18 -9.07 5.434 1 98.81 191 ILE A O 1
ATOM 1487 N N . GLU A 1 192 ? 7.254 -10.312 7.266 1 98.5 192 GLU A N 1
ATOM 1488 C CA . GLU A 1 192 ? 8.711 -10.336 7.312 1 98.5 192 GLU A CA 1
ATOM 1489 C C . GLU A 1 192 ? 9.297 -10.969 6.055 1 98.5 192 GLU A C 1
ATOM 1491 O O . GLU A 1 192 ? 10.367 -10.57 5.594 1 98.5 192 GLU A O 1
ATOM 1496 N N . GLU A 1 193 ? 8.602 -11.977 5.543 1 98.38 193 GLU A N 1
ATOM 1497 C CA . GLU A 1 193 ? 9.023 -12.578 4.277 1 98.38 193 GLU A CA 1
ATOM 1498 C C . GLU A 1 193 ? 8.984 -11.555 3.145 1 98.38 193 GLU A C 1
ATOM 1500 O O . GLU A 1 193 ? 9.906 -11.5 2.326 1 98.38 193 GLU A O 1
ATOM 1505 N N . ALA A 1 194 ? 7.934 -10.805 3.076 1 98.81 194 ALA A N 1
ATOM 1506 C CA . ALA A 1 194 ? 7.789 -9.766 2.061 1 98.81 194 ALA A CA 1
ATOM 1507 C C . ALA A 1 194 ? 8.898 -8.719 2.184 1 98.81 194 ALA A C 1
ATOM 1509 O O . ALA A 1 194 ? 9.453 -8.281 1.178 1 98.81 194 ALA A O 1
ATOM 1510 N N . LYS A 1 195 ? 9.195 -8.312 3.418 1 98.62 195 LYS A N 1
ATOM 1511 C CA . LYS A 1 195 ? 10.25 -7.328 3.652 1 98.62 195 LYS A CA 1
ATOM 1512 C C . LYS A 1 195 ? 11.602 -7.859 3.195 1 98.62 195 LYS A C 1
ATOM 1514 O O . LYS A 1 195 ? 12.383 -7.133 2.576 1 98.62 195 LYS A O 1
ATOM 1519 N N . ARG A 1 196 ? 11.867 -9.141 3.447 1 98.12 196 ARG A N 1
ATOM 1520 C CA . ARG A 1 196 ? 13.109 -9.758 3.014 1 98.12 196 ARG A CA 1
ATOM 1521 C C . ARG A 1 196 ? 13.211 -9.789 1.491 1 98.12 196 ARG A C 1
ATOM 1523 O O . ARG A 1 196 ? 14.273 -9.516 0.928 1 98.12 196 ARG A O 1
ATOM 1530 N N . LEU A 1 197 ? 12.094 -10.141 0.849 1 98.69 197 LEU A N 1
ATOM 1531 C CA . LEU A 1 197 ? 12.055 -10.141 -0.609 1 98.69 197 LEU A CA 1
ATOM 1532 C C . LEU A 1 197 ? 12.367 -8.758 -1.168 1 98.69 197 LEU A C 1
ATOM 1534 O O . LEU A 1 197 ? 13.203 -8.625 -2.061 1 98.69 197 LEU A O 1
ATOM 1538 N N . ALA A 1 198 ? 11.727 -7.773 -0.635 1 98.75 198 ALA A N 1
ATOM 1539 C CA . ALA A 1 198 ? 11.891 -6.406 -1.129 1 98.75 198 ALA A CA 1
ATOM 1540 C C . ALA A 1 198 ? 13.328 -5.926 -0.941 1 98.75 198 ALA A C 1
ATOM 1542 O O . ALA A 1 198 ? 13.867 -5.223 -1.797 1 98.75 198 ALA A O 1
ATOM 1543 N N . LYS A 1 199 ? 13.938 -6.281 0.171 1 98 199 LYS A N 1
ATOM 1544 C CA . LYS A 1 199 ? 15.297 -5.852 0.478 1 98 199 LYS A CA 1
ATOM 1545 C C . LYS A 1 199 ? 16.312 -6.527 -0.446 1 98 199 LYS A C 1
ATOM 1547 O O . LYS A 1 199 ? 17.344 -5.941 -0.781 1 98 199 LYS A O 1
ATOM 1552 N N . ALA A 1 200 ? 15.984 -7.754 -0.875 1 98.69 200 ALA A N 1
ATOM 1553 C CA . ALA A 1 200 ? 16.922 -8.539 -1.676 1 98.69 200 ALA A CA 1
ATOM 1554 C C . ALA A 1 200 ? 16.844 -8.141 -3.146 1 98.69 200 ALA A C 1
ATOM 1556 O O . ALA A 1 200 ? 17.75 -8.453 -3.924 1 98.69 200 ALA A O 1
ATOM 1557 N N . LEU A 1 201 ? 15.758 -7.512 -3.596 1 98.88 201 LEU A N 1
ATOM 1558 C CA . LEU A 1 201 ? 15.555 -7.09 -4.977 1 98.88 201 LEU A CA 1
ATOM 1559 C C . LEU A 1 201 ? 16.156 -5.707 -5.215 1 98.88 201 LEU A C 1
ATOM 1561 O O . LEU A 1 201 ? 16 -4.805 -4.391 1 98.88 201 LEU A O 1
ATOM 1565 N N . PRO A 1 202 ? 16.812 -5.469 -6.34 1 98.5 202 PRO A N 1
ATOM 1566 C CA . PRO A 1 202 ? 17.562 -4.227 -6.578 1 98.5 202 PRO A CA 1
ATOM 1567 C C . PRO A 1 202 ? 16.641 -3.006 -6.688 1 98.5 202 PRO A C 1
ATOM 1569 O O . PRO A 1 202 ? 17.062 -1.892 -6.352 1 98.5 202 PRO A O 1
ATOM 1572 N N . ASP A 1 203 ? 15.5 -3.162 -7.242 1 98.25 203 ASP A N 1
ATOM 1573 C CA . ASP A 1 203 ? 14.555 -2.072 -7.449 1 98.25 203 ASP A CA 1
ATOM 1574 C C . ASP A 1 203 ? 13.141 -2.488 -7.051 1 98.25 203 ASP A C 1
ATOM 1576 O O . ASP A 1 203 ? 12.297 -2.76 -7.91 1 98.25 203 ASP A O 1
ATOM 1580 N N . ALA A 1 204 ? 12.914 -2.494 -5.727 1 98.69 204 ALA A N 1
ATOM 1581 C CA . ALA A 1 204 ? 11.633 -2.982 -5.23 1 98.69 204 ALA A CA 1
ATOM 1582 C C . ALA A 1 204 ? 11.008 -1.986 -4.258 1 98.69 204 ALA A C 1
ATOM 1584 O O . ALA A 1 204 ? 11.703 -1.149 -3.68 1 98.69 204 ALA A O 1
ATOM 1585 N N . ARG A 1 205 ? 9.766 -1.983 -4.164 1 98.25 205 ARG A N 1
ATOM 1586 C CA . ARG A 1 205 ? 8.984 -1.431 -3.059 1 98.25 205 ARG A CA 1
ATOM 1587 C C . ARG A 1 205 ? 7.965 -2.439 -2.549 1 98.25 205 ARG A C 1
ATOM 1589 O O . ARG A 1 205 ? 7.578 -3.359 -3.273 1 98.25 205 ARG A O 1
ATOM 1596 N N . ALA A 1 206 ? 7.594 -2.283 -1.343 1 98.88 206 ALA A N 1
ATOM 1597 C CA . ALA A 1 206 ? 6.617 -3.178 -0.728 1 98.88 206 ALA A CA 1
ATOM 1598 C C . ALA A 1 206 ? 5.441 -2.393 -0.153 1 98.88 206 ALA A C 1
ATOM 1600 O O . ALA A 1 206 ? 5.59 -1.229 0.226 1 98.88 206 ALA A O 1
ATOM 1601 N N . LEU A 1 207 ? 4.316 -2.936 -0.162 1 98.94 207 LEU A N 1
ATOM 1602 C CA . LEU A 1 207 ? 3.117 -2.447 0.509 1 98.94 207 LEU A CA 1
ATOM 1603 C C . LEU A 1 207 ? 2.395 -3.582 1.226 1 98.94 207 LEU A C 1
ATOM 1605 O O . LEU A 1 207 ? 2.402 -4.723 0.757 1 98.94 207 LEU A O 1
ATOM 1609 N N . ILE A 1 208 ? 1.797 -3.293 2.33 1 99 208 ILE A N 1
ATOM 1610 C CA . ILE A 1 208 ? 1.014 -4.246 3.109 1 99 208 ILE A CA 1
ATOM 1611 C C . ILE A 1 208 ? -0.472 -3.92 2.979 1 99 208 ILE A C 1
ATOM 1613 O O . ILE A 1 208 ? -0.872 -2.758 3.094 1 99 208 ILE A O 1
ATOM 1617 N N . LEU A 1 209 ? -1.272 -4.867 2.645 1 98.94 209 LEU A N 1
ATOM 1618 C CA . LEU A 1 209 ? -2.721 -4.73 2.531 1 98.94 209 LEU A CA 1
ATOM 1619 C C . LEU A 1 209 ? -3.404 -5.07 3.85 1 98.94 209 LEU A C 1
ATOM 1621 O O . LEU A 1 209 ? -3.324 -6.207 4.32 1 98.94 209 LEU A O 1
ATOM 1625 N N . PRO A 1 210 ? -4.078 -4.121 4.477 1 98.81 210 PRO A N 1
ATOM 1626 C CA . PRO A 1 210 ? -4.703 -4.406 5.77 1 98.81 210 PRO A CA 1
ATOM 1627 C C . PRO A 1 210 ? -5.863 -5.395 5.656 1 98.81 210 PRO A C 1
ATOM 1629 O O . PRO A 1 210 ? -6.535 -5.449 4.625 1 98.81 210 PRO A O 1
ATOM 1632 N N . GLU A 1 211 ? -6.008 -6.18 6.684 1 98.56 211 GLU A N 1
ATOM 1633 C CA . GLU A 1 211 ? -7.16 -7.055 6.871 1 98.56 211 GLU A CA 1
ATOM 1634 C C . GLU A 1 211 ? -7.293 -8.055 5.723 1 98.56 211 GLU A C 1
ATOM 1636 O O . GLU A 1 211 ? -8.398 -8.344 5.27 1 98.56 211 GLU A O 1
ATOM 1641 N N . ALA A 1 212 ? -6.172 -8.469 5.168 1 98.88 212 ALA A N 1
ATOM 1642 C CA . ALA A 1 212 ? -6.102 -9.477 4.117 1 98.88 212 ALA A CA 1
ATOM 1643 C C . ALA A 1 212 ? -5.113 -10.586 4.488 1 98.88 212 ALA A C 1
ATOM 1645 O O . ALA A 1 212 ? -4.07 -10.32 5.086 1 98.88 212 ALA A O 1
ATOM 1646 N N . GLY A 1 213 ? -5.477 -11.781 4.164 1 98.88 213 GLY A N 1
ATOM 1647 C CA . GLY A 1 213 ? -4.605 -12.93 4.332 1 98.88 213 GLY A CA 1
ATOM 1648 C C . GLY A 1 213 ? -3.816 -13.273 3.08 1 98.88 213 GLY A C 1
ATOM 1649 O O . GLY A 1 213 ? -3.275 -12.383 2.422 1 98.88 213 GLY A O 1
ATOM 1650 N N . HIS A 1 214 ? -3.699 -14.602 2.777 1 98.94 214 HIS A N 1
ATOM 1651 C CA . HIS A 1 214 ? -2.83 -15.102 1.719 1 98.94 214 HIS A CA 1
ATOM 1652 C C . HIS A 1 214 ? -3.422 -14.812 0.342 1 98.94 214 HIS A C 1
ATOM 1654 O O . HIS A 1 214 ? -2.688 -14.711 -0.644 1 98.94 214 HIS A O 1
ATOM 1660 N N . LEU A 1 215 ? -4.703 -14.695 0.275 1 98.94 215 LEU A N 1
ATOM 1661 C CA . LEU A 1 215 ? -5.375 -14.383 -0.982 1 98.94 215 LEU A CA 1
ATOM 1662 C C . LEU A 1 215 ? -5.727 -12.898 -1.053 1 98.94 215 LEU A C 1
ATOM 1664 O O . LEU A 1 215 ? -6.887 -12.539 -1.249 1 98.94 215 LEU A O 1
ATOM 1668 N N . ALA A 1 216 ? -4.707 -12.102 -1.032 1 98.88 216 ALA A N 1
ATOM 1669 C CA . ALA A 1 216 ? -4.836 -10.672 -0.802 1 98.88 216 ALA A CA 1
ATOM 1670 C C . ALA A 1 216 ? -5.684 -10.016 -1.889 1 98.88 216 ALA A C 1
ATOM 1672 O O . ALA A 1 216 ? -6.461 -9.094 -1.611 1 98.88 216 ALA A O 1
ATOM 1673 N N . ASN A 1 217 ? -5.586 -10.461 -3.188 1 98.88 217 ASN A N 1
ATOM 1674 C CA . ASN A 1 217 ? -6.34 -9.859 -4.281 1 98.88 217 ASN A CA 1
ATOM 1675 C C . ASN A 1 217 ? -7.84 -10.086 -4.121 1 98.88 217 ASN A C 1
ATOM 1677 O O . ASN A 1 217 ? -8.648 -9.258 -4.547 1 98.88 217 ASN A O 1
ATOM 1681 N N . LEU A 1 218 ? -8.203 -11.211 -3.531 1 98.88 218 LEU A N 1
ATOM 1682 C CA . LEU A 1 218 ? -9.617 -11.523 -3.316 1 98.88 218 LEU A CA 1
ATOM 1683 C C . LEU A 1 218 ? -10.125 -10.898 -2.023 1 98.88 218 LEU A C 1
ATOM 1685 O O . LEU A 1 218 ? -11.281 -10.484 -1.94 1 98.88 218 LEU A O 1
ATOM 1689 N N . GLU A 1 219 ? -9.258 -10.852 -1.007 1 98.94 219 GLU A N 1
ATOM 1690 C CA . GLU A 1 219 ? -9.68 -10.445 0.332 1 98.94 219 GLU A CA 1
ATOM 1691 C C . GLU A 1 219 ? -9.734 -8.922 0.456 1 98.94 219 GLU A C 1
ATOM 1693 O O . GLU A 1 219 ? -10.508 -8.391 1.258 1 98.94 219 GLU A O 1
ATOM 1698 N N . ASN A 1 220 ? -8.93 -8.211 -0.205 1 98.75 220 ASN A N 1
ATOM 1699 C CA . ASN A 1 220 ? -8.914 -6.75 -0.242 1 98.75 220 ASN A CA 1
ATOM 1700 C C . ASN A 1 220 ? -8.633 -6.23 -1.649 1 98.75 220 ASN A C 1
ATOM 1702 O O . ASN A 1 220 ? -7.598 -5.613 -1.896 1 98.75 220 ASN A O 1
ATOM 1706 N N . PRO A 1 221 ? -9.586 -6.469 -2.596 1 98.62 221 PRO A N 1
ATOM 1707 C CA . PRO A 1 221 ? -9.367 -6.164 -4.012 1 98.62 221 PRO A CA 1
ATOM 1708 C C . PRO A 1 221 ? -9.133 -4.68 -4.27 1 98.62 221 PRO A C 1
ATOM 1710 O O . PRO A 1 221 ? -8.383 -4.316 -5.18 1 98.62 221 PRO A O 1
ATOM 1713 N N . LYS A 1 222 ? -9.766 -3.805 -3.514 1 98.25 222 LYS A N 1
ATOM 1714 C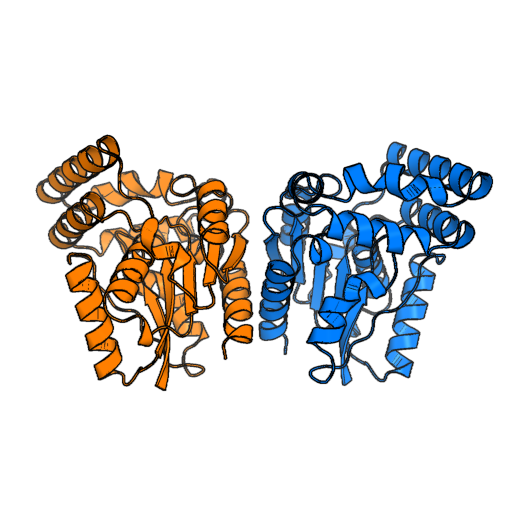 CA . LYS A 1 222 ? -9.617 -2.369 -3.73 1 98.25 222 LYS A CA 1
ATOM 1715 C C . LYS A 1 222 ? -8.195 -1.911 -3.428 1 98.25 222 LYS A C 1
ATOM 1717 O O . LYS A 1 222 ? -7.582 -1.2 -4.227 1 98.25 222 LYS A O 1
ATOM 1722 N N . ALA A 1 223 ? -7.641 -2.301 -2.234 1 98.81 223 ALA A N 1
ATOM 1723 C CA . ALA A 1 223 ? -6.266 -1.969 -1.881 1 98.81 223 ALA A CA 1
ATOM 1724 C C . ALA A 1 223 ? -5.281 -2.596 -2.863 1 98.81 223 ALA A C 1
ATOM 1726 O O . ALA A 1 223 ? -4.301 -1.962 -3.26 1 98.81 223 ALA A O 1
ATOM 1727 N N . PHE A 1 224 ? -5.566 -3.842 -3.25 1 98.94 224 PHE A N 1
ATOM 1728 C CA . PHE A 1 224 ? -4.715 -4.539 -4.207 1 98.94 224 PHE A CA 1
ATOM 1729 C C . PHE A 1 224 ? -4.641 -3.771 -5.523 1 98.94 224 PHE A C 1
ATOM 1731 O O . PHE A 1 224 ? -3.549 -3.531 -6.043 1 98.94 224 PHE A O 1
ATOM 1738 N N . ARG A 1 225 ? -5.762 -3.354 -6.012 1 98.62 225 ARG A N 1
ATOM 1739 C CA . ARG A 1 225 ? -5.836 -2.627 -7.277 1 98.62 225 ARG A CA 1
ATOM 1740 C C . ARG A 1 225 ? -5.109 -1.29 -7.18 1 98.62 225 ARG A C 1
ATOM 1742 O O . ARG A 1 225 ? -4.355 -0.922 -8.086 1 98.62 225 ARG A O 1
ATOM 1749 N N . THR A 1 226 ? -5.312 -0.583 -6.094 1 98.81 226 THR A N 1
ATOM 1750 C CA . THR A 1 226 ? -4.645 0.701 -5.902 1 98.81 226 THR A CA 1
ATOM 1751 C C . THR A 1 226 ? -3.129 0.535 -5.941 1 98.81 226 THR A C 1
ATOM 1753 O O . THR A 1 226 ? -2.436 1.279 -6.637 1 98.81 226 THR A O 1
ATOM 1756 N N . ALA A 1 227 ? -2.596 -0.495 -5.223 1 98.94 227 ALA A N 1
ATOM 1757 C CA . ALA A 1 227 ? -1.16 -0.762 -5.215 1 98.94 227 ALA A CA 1
ATOM 1758 C C . ALA A 1 227 ? -0.661 -1.106 -6.617 1 98.94 227 ALA A C 1
ATOM 1760 O O . ALA A 1 227 ? 0.365 -0.588 -7.062 1 98.94 227 ALA A O 1
ATOM 1761 N N . LEU A 1 228 ? -1.426 -1.924 -7.281 1 98.94 228 LEU A N 1
ATOM 1762 C CA . LEU A 1 228 ? -1.047 -2.359 -8.625 1 98.94 228 LEU A CA 1
ATOM 1763 C C . LEU A 1 228 ? -1.043 -1.186 -9.594 1 98.94 228 LEU A C 1
ATOM 1765 O O . LEU A 1 228 ? -0.102 -1.024 -10.375 1 98.94 228 LEU A O 1
ATOM 1769 N N . LEU A 1 229 ? -2.07 -0.375 -9.562 1 98.75 229 LEU A N 1
ATOM 1770 C CA . LEU A 1 229 ? -2.152 0.778 -10.453 1 98.75 229 LEU A CA 1
ATOM 1771 C C . LEU A 1 229 ? -0.981 1.727 -10.219 1 98.75 229 LEU A C 1
ATOM 1773 O O . LEU A 1 229 ? -0.429 2.281 -11.18 1 98.75 229 LEU A O 1
ATOM 1777 N N . GLY A 1 230 ? -0.629 1.942 -8.992 1 98.81 230 GLY A N 1
ATOM 1778 C CA . GLY A 1 230 ? 0.515 2.785 -8.68 1 98.81 230 GLY A CA 1
ATOM 1779 C C . GLY A 1 230 ? 1.807 2.287 -9.305 1 98.81 230 GLY A C 1
ATOM 1780 O O . GLY A 1 230 ? 2.564 3.068 -9.883 1 98.81 230 GLY A O 1
ATOM 1781 N N . PHE A 1 231 ? 2.012 0.985 -9.141 1 98.88 231 PHE A N 1
ATOM 1782 C CA . PHE A 1 231 ? 3.201 0.36 -9.711 1 98.88 231 PHE A CA 1
ATOM 1783 C C . PHE A 1 231 ? 3.217 0.492 -11.227 1 98.88 231 PHE A C 1
ATOM 1785 O O . PHE A 1 231 ? 4.238 0.854 -11.812 1 98.88 231 PHE A O 1
ATOM 1792 N N . LEU A 1 232 ? 2.096 0.235 -11.836 1 98.62 232 LEU A N 1
ATOM 1793 C CA . LEU A 1 232 ? 1.988 0.284 -13.289 1 98.62 232 LEU A CA 1
ATOM 1794 C C . LEU A 1 232 ? 2.205 1.704 -13.805 1 98.62 232 LEU A C 1
ATOM 1796 O O . LEU A 1 232 ? 2.758 1.898 -14.891 1 98.62 232 LEU A O 1
ATOM 1800 N N . ALA A 1 233 ? 1.813 2.725 -13.016 1 97 233 ALA A N 1
ATOM 1801 C CA . ALA A 1 233 ? 1.983 4.121 -13.406 1 97 233 ALA A CA 1
ATOM 1802 C C . ALA A 1 233 ? 3.461 4.488 -13.508 1 97 233 ALA A C 1
ATOM 1804 O O . ALA A 1 233 ? 3.826 5.434 -14.211 1 97 233 ALA A O 1
ATOM 1805 N N . GLU A 1 234 ? 4.23 3.732 -12.828 1 95.81 234 GLU A N 1
ATOM 1806 C CA . GLU A 1 234 ? 5.664 4.004 -12.852 1 95.81 234 GLU A CA 1
ATOM 1807 C C . GLU A 1 234 ? 6.348 3.244 -13.984 1 95.81 234 GLU A C 1
ATOM 1809 O O . GLU A 1 234 ? 7.523 3.477 -14.273 1 95.81 234 GLU A O 1
ATOM 1814 N N . ILE A 1 235 ? 5.629 2.314 -14.578 1 96.19 235 ILE A N 1
ATOM 1815 C CA . ILE A 1 235 ? 6.211 1.469 -15.609 1 96.19 235 ILE A CA 1
ATOM 1816 C C . ILE A 1 235 ? 5.727 1.928 -16.984 1 96.19 235 ILE A C 1
ATOM 1818 O O . ILE A 1 235 ? 6.496 1.942 -17.953 1 96.19 235 ILE A O 1
ATOM 1822 N N . PHE A 1 236 ? 4.395 2.172 -17.094 1 91.62 236 PHE A N 1
ATOM 1823 C CA . PHE A 1 236 ? 3.791 2.535 -18.359 1 91.62 236 PHE A CA 1
ATOM 1824 C C . PHE A 1 236 ? 3.697 4.051 -18.516 1 91.62 236 PHE A C 1
ATOM 1826 O O . PHE A 1 236 ? 3.354 4.75 -17.547 1 91.62 236 PHE A O 1
ATOM 1833 N N . MET B 1 1 ? -8.859 24.578 -12.641 1 95 1 MET B N 1
ATOM 1834 C CA . MET B 1 1 ? -7.957 23.453 -12.836 1 95 1 MET B CA 1
ATOM 1835 C C . MET B 1 1 ? -8.109 22.422 -11.719 1 95 1 MET B C 1
ATOM 1837 O O . MET B 1 1 ? -8.734 22.703 -10.695 1 95 1 MET B O 1
ATOM 1841 N N . ARG B 1 2 ? -7.703 21.266 -11.992 1 96.94 2 ARG B N 1
ATOM 1842 C CA . ARG B 1 2 ? -7.684 20.172 -11.016 1 96.94 2 ARG B CA 1
ATOM 1843 C C . ARG B 1 2 ? -6.254 19.75 -10.703 1 96.94 2 ARG B C 1
ATOM 1845 O O . ARG B 1 2 ? -5.398 19.719 -11.586 1 96.94 2 ARG B O 1
ATOM 1852 N N . GLY B 1 3 ? -5.969 19.562 -9.406 1 98.19 3 GLY B N 1
ATOM 1853 C CA . GLY B 1 3 ? -4.605 19.188 -9.07 1 98.19 3 GLY B CA 1
ATOM 1854 C C . GLY B 1 3 ? -4.48 18.594 -7.676 1 98.19 3 GLY B C 1
ATOM 1855 O O . GLY B 1 3 ? -5.367 17.859 -7.223 1 98.19 3 GLY B O 1
ATOM 1856 N N . LEU B 1 4 ? -3.291 18.797 -7.113 1 98.75 4 LEU B N 1
ATOM 1857 C CA . LEU B 1 4 ? -2.951 18.219 -5.816 1 98.75 4 LEU B CA 1
ATOM 1858 C C . LEU B 1 4 ? -2.637 19.312 -4.801 1 98.75 4 LEU B C 1
ATOM 1860 O O . LEU B 1 4 ? -2.014 20.328 -5.145 1 98.75 4 LEU B O 1
ATOM 1864 N N . VAL B 1 5 ? -3.051 19.109 -3.582 1 98.94 5 VAL B N 1
ATOM 1865 C CA . VAL B 1 5 ? -2.637 19.938 -2.455 1 98.94 5 VAL B CA 1
ATOM 1866 C C . VAL B 1 5 ? -1.991 19.078 -1.381 1 98.94 5 VAL B C 1
ATOM 1868 O O . VAL B 1 5 ? -2.631 18.172 -0.84 1 98.94 5 VAL B O 1
ATOM 1871 N N . PHE B 1 6 ? -0.725 19.344 -1.102 1 98.94 6 PHE B N 1
ATOM 1872 C CA . PHE B 1 6 ? 0.016 18.609 -0.084 1 98.94 6 PHE B CA 1
ATOM 1873 C C . PHE B 1 6 ? 0.041 19.375 1.231 1 98.94 6 PHE B C 1
ATOM 1875 O O . PHE B 1 6 ? 0.488 20.531 1.277 1 98.94 6 PHE B O 1
ATOM 1882 N N . LEU B 1 7 ? -0.456 18.766 2.295 1 99 7 LEU B N 1
ATOM 1883 C CA . LEU B 1 7 ? -0.594 19.391 3.602 1 99 7 LEU B CA 1
ATOM 1884 C C . LEU B 1 7 ? 0.337 18.75 4.621 1 99 7 LEU B C 1
ATOM 1886 O O . LEU B 1 7 ? 0.219 17.562 4.91 1 99 7 LEU B O 1
ATOM 1890 N N . HIS B 1 8 ? 1.223 19.516 5.195 1 98.94 8 HIS B N 1
ATOM 1891 C CA . HIS B 1 8 ? 2.363 19.016 5.949 1 98.94 8 HIS B CA 1
ATOM 1892 C C . HIS B 1 8 ? 1.978 18.703 7.391 1 98.94 8 HIS B C 1
ATOM 1894 O O . HIS B 1 8 ? 0.974 19.219 7.895 1 98.94 8 HIS B O 1
ATOM 1900 N N . ALA B 1 9 ? 2.822 17.922 8.062 1 98.94 9 ALA B N 1
ATOM 1901 C CA . ALA B 1 9 ? 2.703 17.531 9.469 1 98.94 9 ALA B CA 1
ATOM 1902 C C . ALA B 1 9 ? 3.262 18.609 10.383 1 98.94 9 ALA B C 1
ATOM 1904 O O . ALA B 1 9 ? 3.814 19.609 9.914 1 98.94 9 ALA B O 1
ATOM 1905 N N . PHE B 1 10 ? 2.971 18.531 11.656 1 98.81 10 PHE B N 1
ATOM 1906 C CA . PHE B 1 10 ? 3.574 19.344 12.703 1 98.81 10 PHE B CA 1
ATOM 1907 C C . PHE B 1 10 ? 4.863 18.703 13.203 1 98.81 10 PHE B C 1
ATOM 1909 O O . PHE B 1 10 ? 4.922 17.484 13.414 1 98.81 10 PHE B O 1
ATOM 1916 N N . PRO B 1 11 ? 5.906 19.531 13.508 1 98.75 11 PRO B N 1
ATOM 1917 C CA . PRO B 1 11 ? 6.098 20.969 13.312 1 98.75 11 PRO B CA 1
ATOM 1918 C C . PRO B 1 11 ? 6.914 21.281 12.062 1 98.75 11 PRO B C 1
ATOM 1920 O O . PRO B 1 11 ? 7.824 22.125 12.117 1 98.75 11 PRO B O 1
ATOM 1923 N N . TYR B 1 12 ? 6.527 20.641 10.992 1 98.81 12 TYR B N 1
ATOM 1924 C CA . TYR B 1 12 ? 7.301 20.688 9.758 1 98.81 12 TYR B CA 1
ATOM 1925 C C . TYR B 1 12 ? 6.773 21.781 8.836 1 98.81 12 TYR B C 1
ATOM 1927 O O . TYR B 1 12 ? 6.113 22.719 9.289 1 98.81 12 TYR B O 1
ATOM 1935 N N . ASN B 1 13 ? 7.238 21.766 7.59 1 98.88 13 ASN B N 1
ATOM 1936 C CA . ASN B 1 13 ? 6.852 22.734 6.566 1 98.88 13 ASN B CA 1
ATOM 1937 C C . ASN B 1 13 ? 6.707 22.062 5.199 1 98.88 13 ASN B C 1
ATOM 1939 O O . ASN B 1 13 ? 6.902 20.859 5.066 1 98.88 13 ASN B O 1
ATOM 1943 N N . PRO B 1 14 ? 6.348 22.828 4.168 1 98.81 14 PRO B N 1
ATOM 1944 C CA . PRO B 1 14 ? 6.043 22.234 2.867 1 98.81 14 PRO B CA 1
ATOM 1945 C C . PRO B 1 14 ? 7.219 21.453 2.283 1 98.81 14 PRO B C 1
ATOM 1947 O O . PRO B 1 14 ? 7.031 20.594 1.418 1 98.81 14 PRO B O 1
ATOM 1950 N N . LYS B 1 15 ? 8.391 21.719 2.74 1 98.75 15 LYS B N 1
ATOM 1951 C CA . LYS B 1 15 ? 9.578 21.062 2.197 1 98.75 15 LYS B CA 1
ATOM 1952 C C . LYS B 1 15 ? 9.562 19.562 2.477 1 98.75 15 LYS B C 1
ATOM 1954 O O . LYS B 1 15 ? 10.305 18.797 1.851 1 98.75 15 LYS B O 1
ATOM 1959 N N . MET B 1 16 ? 8.719 19.125 3.422 1 98.69 16 MET B N 1
ATOM 1960 C CA . MET B 1 16 ? 8.625 17.688 3.678 1 98.69 16 MET B CA 1
ATOM 1961 C C . MET B 1 16 ? 8.055 16.953 2.467 1 98.69 16 MET B C 1
ATOM 1963 O O . MET B 1 16 ? 8.18 15.734 2.365 1 98.69 16 MET B O 1
ATOM 1967 N N . TRP B 1 17 ? 7.41 17.766 1.571 1 98.81 17 TRP B N 1
ATOM 1968 C CA . TRP B 1 17 ? 6.785 17.188 0.378 1 98.81 17 TRP B CA 1
ATOM 1969 C C . TRP B 1 17 ? 7.656 17.438 -0.853 1 98.81 17 TRP B C 1
ATOM 1971 O O . TRP B 1 17 ? 7.195 17.266 -1.985 1 98.81 17 TRP B O 1
ATOM 1981 N N . GLU B 1 18 ? 8.891 17.828 -0.73 1 98.31 18 GLU B N 1
ATOM 1982 C CA . GLU B 1 18 ? 9.742 18.203 -1.856 1 98.31 18 GLU B CA 1
ATOM 1983 C C . GLU B 1 18 ? 9.82 17.078 -2.885 1 98.31 18 GLU B C 1
ATOM 1985 O O . GLU B 1 18 ? 9.82 17.344 -4.09 1 98.31 18 GLU B O 1
ATOM 1990 N N . GLY B 1 19 ? 9.961 15.797 -2.398 1 97.62 19 GLY B N 1
ATOM 1991 C CA . GLY B 1 19 ? 10 14.664 -3.309 1 97.62 19 GLY B CA 1
ATOM 1992 C C . GLY B 1 19 ? 8.727 14.523 -4.129 1 97.62 19 GLY B C 1
ATOM 1993 O O . GLY B 1 19 ? 8.789 14.328 -5.344 1 97.62 19 GLY B O 1
ATOM 1994 N N . GLU B 1 20 ? 7.547 14.648 -3.482 1 97.81 20 GLU B N 1
ATOM 1995 C CA . GLU B 1 20 ? 6.258 14.547 -4.16 1 97.81 20 GLU B CA 1
ATOM 1996 C C . GLU B 1 20 ? 6.047 15.711 -5.121 1 97.81 20 GLU B C 1
ATOM 1998 O O . GLU B 1 20 ? 5.594 15.523 -6.25 1 97.81 20 GLU B O 1
ATOM 2003 N N . VAL B 1 21 ? 6.375 16.906 -4.656 1 98 21 VAL B N 1
ATOM 2004 C CA . VAL B 1 21 ? 6.207 18.094 -5.488 1 98 21 VAL B CA 1
ATOM 2005 C C . VAL B 1 21 ? 7.066 17.984 -6.742 1 98 21 VAL B C 1
ATOM 2007 O O . VAL B 1 21 ? 6.609 18.281 -7.848 1 98 21 VAL B O 1
ATOM 2010 N N . ALA B 1 22 ? 8.32 17.531 -6.562 1 97.69 22 ALA B N 1
ATOM 2011 C CA . ALA B 1 22 ? 9.227 17.359 -7.695 1 97.69 22 ALA B CA 1
ATOM 2012 C C . ALA B 1 22 ? 8.68 16.344 -8.688 1 97.69 22 ALA B C 1
ATOM 2014 O O . ALA B 1 22 ? 8.797 16.531 -9.898 1 97.69 22 ALA B O 1
ATOM 2015 N N . HIS B 1 23 ? 8.078 15.289 -8.188 1 96.88 23 HIS B N 1
ATOM 2016 C CA . HIS B 1 23 ? 7.566 14.219 -9.039 1 96.88 23 HIS B CA 1
ATOM 2017 C C . HIS B 1 23 ? 6.434 14.719 -9.93 1 96.88 23 HIS B C 1
ATOM 2019 O O . HIS B 1 23 ? 6.32 14.312 -11.086 1 96.88 23 HIS B O 1
ATOM 2025 N N . PHE B 1 24 ? 5.578 15.602 -9.414 1 97.38 24 PHE B N 1
ATOM 2026 C CA . PHE B 1 24 ? 4.359 15.969 -10.133 1 97.38 24 PHE B CA 1
ATOM 2027 C C . PHE B 1 24 ? 4.559 17.266 -10.914 1 97.38 24 PHE B C 1
ATOM 2029 O O . PHE B 1 24 ? 3.672 17.688 -11.656 1 97.38 24 PHE B O 1
ATOM 2036 N N . ARG B 1 25 ? 5.719 17.875 -10.633 1 94.25 25 ARG B N 1
ATOM 2037 C CA . ARG B 1 25 ? 6.008 19.109 -11.359 1 94.25 25 ARG B CA 1
ATOM 2038 C C . ARG B 1 25 ? 5.859 18.906 -12.867 1 94.25 25 ARG B C 1
ATOM 2040 O O . ARG B 1 25 ? 6.441 17.969 -13.43 1 94.25 25 ARG B O 1
ATOM 2047 N N . GLY B 1 26 ? 5.016 19.703 -13.531 1 93.25 26 GLY B N 1
ATOM 2048 C CA . GLY B 1 26 ? 4.824 19.609 -14.969 1 93.25 26 GLY B CA 1
ATOM 2049 C C . GLY B 1 26 ? 3.811 18.562 -15.375 1 93.25 26 GLY B C 1
ATOM 2050 O O . GLY B 1 26 ? 3.441 18.469 -16.547 1 93.25 26 GLY B O 1
ATOM 2051 N N . ARG B 1 27 ? 3.318 17.766 -14.445 1 92.62 27 ARG B N 1
ATOM 2052 C CA . ARG B 1 27 ? 2.352 16.719 -14.742 1 92.62 27 ARG B CA 1
ATOM 2053 C C . ARG B 1 27 ? 0.952 17.109 -14.289 1 92.62 27 ARG B C 1
ATOM 2055 O O . ARG B 1 27 ? -0.029 16.859 -14.992 1 92.62 27 ARG B O 1
ATOM 2062 N N . LEU B 1 28 ? 0.917 17.672 -13.164 1 94.69 28 LEU B N 1
ATOM 2063 C CA . LEU B 1 28 ? -0.309 18.172 -12.547 1 94.69 28 LEU B CA 1
ATOM 2064 C C . LEU B 1 28 ? -0.048 19.453 -11.766 1 94.69 28 LEU B C 1
ATOM 2066 O O . LEU B 1 28 ? 1.042 19.641 -11.219 1 94.69 28 LEU B O 1
ATOM 2070 N N . PRO B 1 29 ? -1.055 20.344 -11.727 1 97.06 29 PRO B N 1
ATOM 2071 C CA . PRO B 1 29 ? -0.926 21.453 -10.781 1 97.06 29 PRO B CA 1
ATOM 2072 C C . PRO B 1 29 ? -0.743 20.984 -9.336 1 97.06 29 PRO B C 1
ATOM 2074 O O . PRO B 1 29 ? -1.447 20.078 -8.883 1 97.06 29 PRO B O 1
ATOM 2077 N N . VAL B 1 30 ? 0.245 21.531 -8.656 1 98.25 30 VAL B N 1
ATOM 2078 C CA . VAL B 1 30 ? 0.551 21.141 -7.289 1 98.25 30 VAL B CA 1
ATOM 2079 C C . VAL B 1 30 ? 0.659 22.375 -6.398 1 98.25 30 VAL B C 1
ATOM 2081 O O . VAL B 1 30 ? 1.233 23.391 -6.801 1 98.25 30 VAL B O 1
ATOM 2084 N N . LEU B 1 31 ? 0.04 22.328 -5.258 1 98.44 31 LEU B N 1
ATOM 2085 C CA . LEU B 1 31 ? 0.173 23.328 -4.203 1 98.44 31 LEU B CA 1
ATOM 2086 C C . LEU B 1 31 ? 0.633 22.688 -2.9 1 98.44 31 LEU B C 1
ATOM 2088 O O . LEU B 1 31 ? 0.168 21.609 -2.541 1 98.44 31 LEU B O 1
ATOM 2092 N N . ALA B 1 32 ? 1.572 23.281 -2.16 1 98.75 32 ALA B N 1
ATOM 2093 C CA . ALA B 1 32 ? 2.02 22.875 -0.829 1 98.75 32 ALA B CA 1
ATOM 2094 C C . ALA B 1 32 ? 2.088 24.078 0.11 1 98.75 32 ALA B C 1
ATOM 2096 O O . ALA B 1 32 ? 3.156 24.656 0.307 1 98.75 32 ALA B O 1
ATOM 2097 N N . PRO B 1 33 ? 0.982 24.422 0.769 1 98.88 33 PRO B N 1
ATOM 2098 C CA . PRO B 1 33 ? 0.908 25.625 1.599 1 98.88 33 PRO B CA 1
ATOM 2099 C C . PRO B 1 33 ? 1.648 25.469 2.926 1 98.88 33 PRO B C 1
ATOM 2101 O O . PRO B 1 33 ? 1.751 24.359 3.457 1 98.88 33 PRO B O 1
ATOM 2104 N N . HIS B 1 34 ? 2.191 26.531 3.393 1 98.88 34 HIS B N 1
ATOM 2105 C CA . HIS B 1 34 ? 2.754 26.609 4.738 1 98.88 34 HIS B CA 1
ATOM 2106 C C . HIS B 1 34 ? 1.755 27.203 5.719 1 98.88 34 HIS B C 1
ATOM 2108 O O . HIS B 1 34 ? 1.272 28.328 5.52 1 98.88 34 HIS B O 1
ATOM 2114 N N . TYR B 1 35 ? 1.451 26.547 6.805 1 98.81 35 TYR B N 1
ATOM 2115 C CA . TYR B 1 35 ? 0.399 27.031 7.688 1 98.81 35 TYR B CA 1
ATOM 2116 C C . TYR B 1 35 ? 0.774 26.828 9.148 1 98.81 35 TYR B C 1
ATOM 2118 O O . TYR B 1 35 ? -0.089 26.859 10.031 1 98.81 35 TYR B O 1
ATOM 2126 N N . LEU B 1 36 ? 2.021 26.453 9.391 1 98.5 36 LEU B N 1
ATOM 2127 C CA . LEU B 1 36 ? 2.471 26.422 10.773 1 98.5 36 LEU B CA 1
ATOM 2128 C C . LEU B 1 36 ? 2.229 27.75 11.461 1 98.5 36 LEU B C 1
ATOM 2130 O O . LEU B 1 36 ? 2.541 28.812 10.898 1 98.5 36 LEU B O 1
ATOM 2134 N N . GLY B 1 37 ? 1.674 27.812 12.609 1 98.69 37 GLY B N 1
ATOM 2135 C CA . GLY B 1 37 ? 1.423 29.031 13.367 1 98.69 37 GLY B CA 1
ATOM 2136 C C . GLY B 1 37 ? -0.014 29.5 13.266 1 98.69 37 GLY B C 1
ATOM 2137 O O . GLY B 1 37 ? -0.386 30.5 13.883 1 98.69 37 GLY B O 1
ATOM 2138 N N . LEU B 1 38 ? -0.794 28.844 12.547 1 98.81 38 LEU B N 1
ATOM 2139 C CA . LEU B 1 38 ? -2.201 29.203 12.375 1 98.81 38 LEU B CA 1
ATOM 2140 C C . LEU B 1 38 ? -3.1 28.188 13.086 1 98.81 38 LEU B C 1
ATOM 2142 O O . LEU B 1 38 ? -2.73 27.031 13.242 1 98.81 38 LEU B O 1
ATOM 2146 N N . SER B 1 39 ? -4.281 28.672 13.539 1 98.62 39 SER B N 1
ATOM 2147 C CA . SER B 1 39 ? -5.316 27.703 13.906 1 98.62 39 SER B CA 1
ATOM 2148 C C . SER B 1 39 ? -5.77 26.891 12.703 1 98.62 39 SER B C 1
ATOM 2150 O O . SER B 1 39 ? -5.531 27.281 11.562 1 98.62 39 SER B O 1
ATOM 2152 N N . LEU B 1 40 ? -6.43 25.781 12.945 1 98.5 40 LEU B N 1
ATOM 2153 C CA . LEU B 1 40 ? -6.836 24.922 11.844 1 98.5 40 LEU B CA 1
ATOM 2154 C C . LEU B 1 40 ? -7.836 25.641 10.938 1 98.5 40 LEU B C 1
ATOM 2156 O O . LEU B 1 40 ? -7.727 25.562 9.711 1 98.5 40 LEU B O 1
ATOM 2160 N N . PRO B 1 41 ? -8.797 26.422 11.469 1 98.5 41 PRO B N 1
ATOM 2161 C CA . PRO B 1 41 ? -9.703 27.172 10.594 1 98.5 41 PRO B CA 1
ATOM 2162 C C . PRO B 1 41 ? -8.977 28.234 9.773 1 98.5 41 PRO B C 1
ATOM 2164 O O . PRO B 1 41 ? -9.266 28.406 8.586 1 98.5 41 PRO B O 1
ATOM 2167 N N . GLN B 1 42 ? -8.023 28.906 10.359 1 98.75 42 GLN B N 1
ATOM 2168 C CA . GLN B 1 42 ? -7.246 29.906 9.633 1 98.75 42 GLN B CA 1
ATOM 2169 C C . GLN B 1 42 ? -6.398 29.25 8.539 1 98.75 42 GLN B C 1
ATOM 2171 O O . GLN B 1 42 ? -6.25 29.797 7.449 1 98.75 42 GLN B O 1
ATOM 2176 N N . ALA B 1 43 ? -5.832 28.125 8.906 1 98.88 43 ALA B N 1
ATOM 2177 C CA . ALA B 1 43 ? -5.051 27.375 7.926 1 98.88 43 ALA B CA 1
ATOM 2178 C C . ALA B 1 43 ? -5.914 26.969 6.738 1 98.88 43 ALA B C 1
ATOM 2180 O O . ALA B 1 43 ? -5.488 27.078 5.586 1 98.88 43 ALA B O 1
ATOM 2181 N N . ALA B 1 44 ? -7.113 26.484 7.012 1 98.88 44 ALA B N 1
ATOM 2182 C CA . ALA B 1 44 ? -8.031 26.078 5.945 1 98.88 44 ALA B CA 1
ATOM 2183 C C . ALA B 1 44 ? -8.344 27.25 5.027 1 98.88 44 ALA B C 1
ATOM 2185 O O . ALA B 1 44 ? -8.336 27.109 3.801 1 98.88 44 ALA B O 1
ATOM 2186 N N . GLU B 1 45 ? -8.586 28.406 5.656 1 98.81 45 GLU B N 1
ATOM 2187 C CA . GLU B 1 45 ? -8.859 29.609 4.867 1 98.81 45 GLU B CA 1
ATOM 2188 C C . GLU B 1 45 ? -7.672 29.984 3.988 1 98.81 45 GLU B C 1
ATOM 2190 O O . GLU B 1 45 ? -7.844 30.359 2.83 1 98.81 45 GLU B O 1
ATOM 2195 N N . LYS B 1 46 ? -6.512 29.875 4.555 1 98.88 46 LYS B N 1
ATOM 2196 C CA . LYS B 1 46 ? -5.305 30.172 3.795 1 98.88 46 LYS B CA 1
ATOM 2197 C C . LYS B 1 46 ? -5.148 29.234 2.604 1 98.88 46 LYS B C 1
ATOM 2199 O O . LYS B 1 46 ? -4.816 29.672 1.5 1 98.88 46 LYS B O 1
ATOM 2204 N N . VAL B 1 47 ? -5.363 27.922 2.826 1 98.94 47 VAL B N 1
ATOM 2205 C CA . VAL B 1 47 ? -5.238 26.938 1.761 1 98.94 47 VAL B CA 1
ATOM 2206 C C . VAL B 1 47 ? -6.23 27.25 0.642 1 98.94 47 VAL B C 1
ATOM 2208 O O . VAL B 1 47 ? -5.863 27.266 -0.535 1 98.94 47 VAL B O 1
ATOM 2211 N N . LEU B 1 48 ? -7.488 27.547 0.963 1 98.88 48 LEU B N 1
ATOM 2212 C CA . LEU B 1 48 ? -8.523 27.828 -0.026 1 98.88 48 LEU B CA 1
ATOM 2213 C C . LEU B 1 48 ? -8.18 29.094 -0.812 1 98.88 48 LEU B C 1
ATOM 2215 O O . LEU B 1 48 ? -8.375 29.141 -2.027 1 98.88 48 LEU B O 1
ATOM 2219 N N . LYS B 1 49 ? -7.66 30.078 -0.087 1 98.81 49 LYS B N 1
ATOM 2220 C CA . LYS B 1 49 ? -7.242 31.297 -0.753 1 98.81 49 LYS B CA 1
ATOM 2221 C C . LYS B 1 49 ? -6.113 31.031 -1.743 1 98.81 49 LYS B C 1
ATOM 2223 O O . LYS B 1 49 ? -6.125 31.562 -2.861 1 98.81 49 LYS B O 1
ATOM 2228 N N . GLU B 1 50 ? -5.129 30.266 -1.326 1 98.81 50 GLU B N 1
ATOM 2229 C CA . GLU B 1 50 ? -4.016 29.938 -2.213 1 98.81 50 GLU B CA 1
ATOM 2230 C C . GLU B 1 50 ? -4.484 29.109 -3.408 1 98.81 50 GLU B C 1
ATOM 2232 O O . GLU B 1 50 ? -3.951 29.25 -4.512 1 98.81 50 GLU B O 1
ATOM 2237 N N . MET B 1 51 ? -5.418 28.219 -3.207 1 98.69 51 MET B N 1
ATOM 2238 C CA . MET B 1 51 ? -6.016 27.484 -4.32 1 98.69 51 MET B CA 1
ATOM 2239 C C . MET B 1 51 ? -6.645 28.438 -5.328 1 98.69 51 MET B 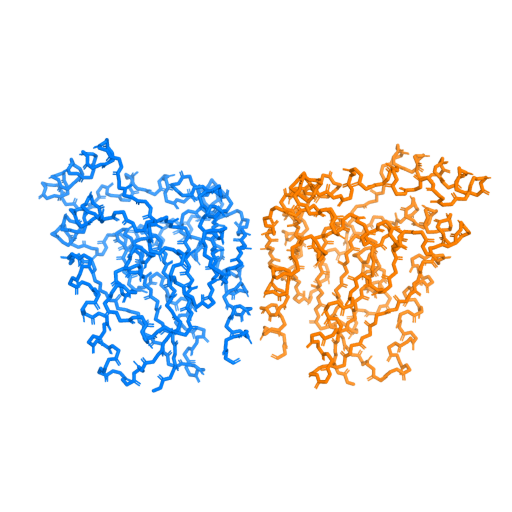C 1
ATOM 2241 O O . MET B 1 51 ? -6.414 28.312 -6.531 1 98.69 51 MET B O 1
ATOM 2245 N N . ASP B 1 52 ? -7.41 29.422 -4.824 1 98.56 52 ASP B N 1
ATOM 2246 C CA . ASP B 1 52 ? -8.055 30.391 -5.695 1 98.56 52 ASP B CA 1
ATOM 2247 C C . ASP B 1 52 ? -7.016 31.172 -6.504 1 98.56 52 ASP B C 1
ATOM 2249 O O . ASP B 1 52 ? -7.18 31.359 -7.711 1 98.56 52 ASP B O 1
ATOM 2253 N N . GLU B 1 53 ? -5.996 31.578 -5.844 1 98.44 53 GLU B N 1
ATOM 2254 C CA . GLU B 1 53 ? -4.941 32.344 -6.492 1 98.44 53 GLU B CA 1
ATOM 2255 C C . GLU B 1 53 ? -4.234 31.531 -7.566 1 98.44 53 GLU B C 1
ATOM 2257 O O . GLU B 1 53 ? -3.791 32.062 -8.578 1 98.44 53 GLU B O 1
ATOM 2262 N N . ALA B 1 54 ? -4.145 30.219 -7.375 1 97.31 54 ALA B N 1
ATOM 2263 C CA . ALA B 1 54 ? -3.451 29.328 -8.305 1 97.31 54 ALA B CA 1
ATOM 2264 C C . ALA B 1 54 ? -4.395 28.828 -9.391 1 97.31 54 ALA B C 1
ATOM 2266 O O . ALA B 1 54 ? -3.973 28.125 -10.32 1 97.31 54 ALA B O 1
ATOM 2267 N N . GLY B 1 55 ? -5.66 29.094 -9.211 1 97.56 55 GLY B N 1
ATOM 2268 C CA . GLY B 1 55 ? -6.652 28.625 -10.164 1 97.56 55 GLY B CA 1
ATOM 2269 C C . GLY B 1 55 ? -7.012 27.156 -9.984 1 97.56 55 GLY B C 1
ATOM 2270 O O . GLY B 1 55 ? -7.449 26.5 -10.93 1 97.56 55 GLY B O 1
ATOM 2271 N N . LEU B 1 56 ? -6.781 26.656 -8.852 1 98.06 56 LEU B N 1
ATOM 2272 C CA . LEU B 1 56 ? -7.109 25.281 -8.523 1 98.06 56 LEU B CA 1
ATOM 2273 C C . LEU B 1 56 ? -8.523 25.172 -7.957 1 98.06 56 LEU B C 1
ATOM 2275 O O . LEU B 1 56 ? -8.75 25.469 -6.785 1 98.06 56 LEU B O 1
ATOM 2279 N N . GLU B 1 57 ? -9.484 24.688 -8.711 1 98.25 57 GLU B N 1
ATOM 2280 C CA . GLU B 1 57 ? -10.891 24.625 -8.328 1 98.25 57 GLU B CA 1
ATOM 2281 C C . GLU B 1 57 ? -11.164 23.422 -7.43 1 98.25 57 GLU B C 1
ATOM 2283 O O . GLU B 1 57 ? -11.867 23.531 -6.426 1 98.25 57 GLU B O 1
ATOM 2288 N N . GLU B 1 58 ? -10.672 22.297 -7.867 1 98.62 58 GLU B N 1
ATOM 2289 C CA . GLU B 1 58 ? -10.781 21.047 -7.105 1 98.62 58 GLU B CA 1
ATOM 2290 C C . GLU B 1 58 ? -9.43 20.359 -6.961 1 98.62 58 GLU B C 1
ATOM 2292 O O . GLU B 1 58 ? -8.539 20.547 -7.801 1 98.62 58 GLU B O 1
ATOM 2297 N N . ALA B 1 59 ? -9.289 19.578 -5.891 1 98.75 59 ALA B N 1
ATOM 2298 C CA . ALA B 1 59 ? -7.988 18.953 -5.676 1 98.75 59 ALA B CA 1
ATOM 2299 C C . ALA B 1 59 ? -8.141 17.625 -4.934 1 98.75 59 ALA B C 1
ATOM 2301 O O . ALA B 1 59 ? -9.172 17.375 -4.297 1 98.75 59 ALA B O 1
ATOM 2302 N N . VAL B 1 60 ? -7.234 16.75 -5.164 1 98.94 60 VAL B N 1
ATOM 2303 C CA . VAL B 1 60 ? -6.949 15.727 -4.164 1 98.94 60 VAL B CA 1
ATOM 2304 C C . VAL B 1 60 ? -6.082 16.312 -3.053 1 98.94 60 VAL B C 1
ATOM 2306 O O . VAL B 1 60 ? -4.984 16.812 -3.311 1 98.94 60 VAL B O 1
ATOM 2309 N N . PHE B 1 61 ? -6.594 16.312 -1.845 1 98.94 61 PHE B N 1
ATOM 2310 C CA . PHE B 1 61 ? -5.828 16.766 -0.691 1 98.94 61 PHE B CA 1
ATOM 2311 C C . PHE B 1 61 ? -5.043 15.625 -0.067 1 98.94 61 PHE B C 1
ATOM 2313 O O . PHE B 1 61 ? -5.609 14.578 0.255 1 98.94 61 PHE B O 1
ATOM 2320 N N . VAL B 1 62 ? -3.74 15.797 0.038 1 99 62 VAL B N 1
ATOM 2321 C CA . VAL B 1 62 ? -2.854 14.812 0.649 1 99 62 VAL B CA 1
ATOM 2322 C C . VAL B 1 62 ? -2.299 15.359 1.963 1 99 62 VAL B C 1
ATOM 2324 O O . VAL B 1 62 ? -1.466 16.266 1.961 1 99 62 VAL B O 1
ATOM 2327 N N . GLY B 1 63 ? -2.76 14.805 3.053 1 98.94 63 GLY B N 1
ATOM 2328 C CA . GLY B 1 63 ? -2.383 15.328 4.355 1 98.94 63 GLY B CA 1
ATOM 2329 C C . GLY B 1 63 ? -1.692 14.305 5.234 1 98.94 63 GLY B C 1
ATOM 2330 O O . GLY B 1 63 ? -2.162 13.172 5.363 1 98.94 63 GLY B O 1
ATOM 2331 N N . LEU B 1 64 ? -0.635 14.664 5.84 1 98.94 64 LEU B N 1
ATOM 2332 C CA . LEU B 1 64 ? 0.05 13.836 6.824 1 98.94 64 LEU B CA 1
ATOM 2333 C C . LEU B 1 64 ? -0.073 14.438 8.219 1 98.94 64 LEU B C 1
ATOM 2335 O O . LEU B 1 64 ? 0.249 15.609 8.43 1 98.94 64 LEU B O 1
ATOM 2339 N N . SER B 1 65 ? -0.561 13.594 9.18 1 98.88 65 SER B N 1
ATOM 2340 C CA . SER B 1 65 ? -0.702 14.008 10.57 1 98.88 65 SER B CA 1
ATOM 2341 C C . SER B 1 65 ? -1.503 15.297 10.688 1 98.88 65 SER B C 1
ATOM 2343 O O . SER B 1 65 ? -2.654 15.359 10.25 1 98.88 65 SER B O 1
ATOM 2345 N N . MET B 1 66 ? -0.948 16.438 11.039 1 98.88 66 MET B N 1
ATOM 2346 C CA . MET B 1 66 ? -1.631 17.734 11.117 1 98.88 66 MET B CA 1
ATOM 2347 C C . MET B 1 66 ? -2.303 18.062 9.797 1 98.88 66 MET B C 1
ATOM 2349 O O . MET B 1 66 ? -3.379 18.672 9.773 1 98.88 66 MET B O 1
ATOM 2353 N N . GLY B 1 67 ? -1.64 17.672 8.711 1 98.94 67 GLY B N 1
ATOM 2354 C CA . GLY B 1 67 ? -2.258 17.859 7.41 1 98.94 67 GLY B CA 1
ATOM 2355 C C . GLY B 1 67 ? -3.568 17.125 7.254 1 98.94 67 GLY B C 1
ATOM 2356 O O . GLY B 1 67 ? -4.457 17.562 6.523 1 98.94 67 GLY B O 1
ATOM 2357 N N . GLY B 1 68 ? -3.664 15.945 7.867 1 98.94 68 GLY B N 1
ATOM 2358 C CA . GLY B 1 68 ? -4.93 15.227 7.895 1 98.94 68 GLY B CA 1
ATOM 2359 C C . GLY B 1 68 ? -6.004 15.945 8.695 1 98.94 68 GLY B C 1
ATOM 2360 O O . GLY B 1 68 ? -7.164 15.992 8.281 1 98.94 68 GLY B O 1
ATOM 2361 N N . TYR B 1 69 ? -5.633 16.547 9.859 1 98.88 69 TYR B N 1
ATOM 2362 C CA . TYR B 1 69 ? -6.57 17.375 10.625 1 98.88 69 TYR B CA 1
ATOM 2363 C C . TYR B 1 69 ? -7.102 18.531 9.781 1 98.88 69 TYR B C 1
ATOM 2365 O O . TYR B 1 69 ? -8.289 18.859 9.852 1 98.88 69 TYR B O 1
ATOM 2373 N N . LEU B 1 70 ? -6.188 19.062 9.039 1 98.94 70 LEU B N 1
ATOM 2374 C CA . LEU B 1 70 ? -6.551 20.203 8.203 1 98.94 70 LEU B CA 1
ATOM 2375 C C . LEU B 1 70 ? -7.508 19.766 7.094 1 98.94 70 LEU B C 1
ATOM 2377 O O . LEU B 1 70 ? -8.391 20.531 6.695 1 98.94 70 LEU B O 1
ATOM 2381 N N . ILE B 1 71 ? -7.391 18.578 6.574 1 98.94 71 ILE B N 1
ATOM 2382 C CA . ILE B 1 71 ? -8.312 18.047 5.582 1 98.94 71 ILE B CA 1
ATOM 2383 C C . ILE B 1 71 ? -9.734 18.047 6.141 1 98.94 71 ILE B C 1
ATOM 2385 O O . ILE B 1 71 ? -10.68 18.422 5.445 1 98.94 71 ILE B O 1
ATOM 2389 N N . PHE B 1 72 ? -9.883 17.641 7.422 1 98.94 72 PHE B N 1
ATOM 2390 C CA . PHE B 1 72 ? -11.211 17.641 8.023 1 98.94 72 PHE B CA 1
ATOM 2391 C C . PHE B 1 72 ? -11.766 19.062 8.094 1 98.94 72 PHE B C 1
ATOM 2393 O O . PHE B 1 72 ? -12.945 19.281 7.82 1 98.94 72 PHE B O 1
ATOM 2400 N N . GLU B 1 73 ? -10.93 20.047 8.43 1 98.81 73 GLU B N 1
ATOM 2401 C CA . GLU B 1 73 ? -11.375 21.438 8.484 1 98.81 73 GLU B CA 1
ATOM 2402 C C . GLU B 1 73 ? -11.734 21.953 7.098 1 98.81 73 GLU B C 1
ATOM 2404 O O . GLU B 1 73 ? -12.711 22.688 6.938 1 98.81 73 GLU B O 1
ATOM 2409 N N . LEU B 1 74 ? -10.891 21.609 6.129 1 98.94 74 LEU B N 1
ATOM 2410 C CA . LEU B 1 74 ? -11.18 22 4.75 1 98.94 74 LEU B CA 1
ATOM 2411 C C . LEU B 1 74 ? -12.516 21.406 4.293 1 98.94 74 LEU B C 1
ATOM 2413 O O . LEU B 1 74 ? -13.281 22.078 3.596 1 98.94 74 LEU B O 1
ATOM 2417 N N . TRP B 1 75 ? -12.812 20.141 4.645 1 98.88 75 TRP B N 1
ATOM 2418 C CA . TRP B 1 75 ? -14.07 19.5 4.285 1 98.88 75 TRP B CA 1
ATOM 2419 C C . TRP B 1 75 ? -15.25 20.25 4.895 1 98.88 75 TRP B C 1
ATOM 2421 O O . TRP B 1 75 ? -16.281 20.453 4.238 1 98.88 75 TRP B O 1
ATOM 2431 N N . ARG B 1 76 ? -15.102 20.703 6.16 1 98.31 76 ARG B N 1
ATOM 2432 C CA . ARG B 1 76 ? -16.156 21.469 6.816 1 98.31 76 ARG B CA 1
ATOM 2433 C C . ARG B 1 76 ? -16.469 22.734 6.043 1 98.31 76 ARG B C 1
ATOM 2435 O O . ARG B 1 76 ? -17.641 23.156 5.965 1 98.31 76 ARG B O 1
ATOM 2442 N N . LYS B 1 77 ? -15.516 23.281 5.469 1 98.44 77 LYS B N 1
ATOM 2443 C CA . LYS B 1 77 ? -15.648 24.625 4.891 1 98.44 77 LYS B CA 1
ATOM 2444 C C . LYS B 1 77 ? -16.016 24.547 3.414 1 98.44 77 LYS B C 1
ATOM 2446 O O . LYS B 1 77 ? -16.734 25.406 2.904 1 98.44 77 LYS B O 1
ATOM 2451 N N . ALA B 1 78 ? -15.43 23.562 2.723 1 98.69 78 ALA B N 1
ATOM 2452 C CA . ALA B 1 78 ? -15.562 23.578 1.269 1 98.69 78 ALA B CA 1
ATOM 2453 C C . ALA B 1 78 ? -15.492 22.172 0.691 1 98.69 78 ALA B C 1
ATOM 2455 O O . ALA B 1 78 ? -14.617 21.859 -0.122 1 98.69 78 ALA B O 1
ATOM 2456 N N . PRO B 1 79 ? -16.5 21.344 0.96 1 98.69 79 PRO B N 1
ATOM 2457 C CA . PRO B 1 79 ? -16.469 19.953 0.466 1 98.69 79 PRO B CA 1
ATOM 2458 C C . PRO B 1 79 ? -16.484 19.875 -1.059 1 98.69 79 PRO B C 1
ATOM 2460 O O . PRO B 1 79 ? -16 18.906 -1.634 1 98.69 79 PRO B O 1
ATOM 2463 N N . GLU B 1 80 ? -16.969 20.891 -1.689 1 98.5 80 GLU B N 1
ATOM 2464 C CA . GLU B 1 80 ? -17.078 20.891 -3.145 1 98.5 80 GLU B CA 1
ATOM 2465 C C . GLU B 1 80 ? -15.703 21 -3.803 1 98.5 80 GLU B C 1
ATOM 2467 O O . GLU B 1 80 ? -15.562 20.734 -5 1 98.5 80 GLU B O 1
ATOM 2472 N N . ARG B 1 81 ? -14.664 21.312 -3.066 1 98.81 81 ARG B N 1
ATOM 2473 C CA . ARG B 1 81 ? -13.32 21.5 -3.6 1 98.81 81 ARG B CA 1
ATOM 2474 C C . ARG B 1 81 ? -12.57 20.172 -3.676 1 98.81 81 ARG B C 1
ATOM 2476 O O . ARG B 1 81 ? -11.477 20.094 -4.238 1 98.81 81 ARG B O 1
ATOM 2483 N N . PHE B 1 82 ? -13.195 19.062 -3.225 1 98.88 82 PHE B N 1
ATOM 2484 C CA . PHE B 1 82 ? -12.5 17.781 -3.092 1 98.88 82 PHE B CA 1
ATOM 2485 C C . PHE B 1 82 ? -12.758 16.906 -4.301 1 98.88 82 PHE B C 1
ATOM 2487 O O . PHE B 1 82 ? -13.914 16.625 -4.641 1 98.88 82 PHE B O 1
ATOM 2494 N N . LEU B 1 83 ? -11.719 16.438 -4.914 1 98.75 83 LEU B N 1
ATOM 2495 C CA . LEU B 1 83 ? -11.773 15.312 -5.832 1 98.75 83 LEU B CA 1
ATOM 2496 C C . LEU B 1 83 ? -11.617 13.992 -5.074 1 98.75 83 LEU B C 1
ATOM 2498 O O . LEU B 1 83 ? -12.164 12.969 -5.488 1 98.75 83 LEU B O 1
ATOM 2502 N N . GLY B 1 84 ? -10.883 14.039 -4.031 1 98.88 84 GLY B N 1
ATOM 2503 C CA . GLY B 1 84 ? -10.516 12.969 -3.119 1 98.88 84 GLY B CA 1
ATOM 2504 C C . GLY B 1 84 ? -9.523 13.414 -2.059 1 98.88 84 GLY B C 1
ATOM 2505 O O . GLY B 1 84 ? -9.148 14.586 -2.002 1 98.88 84 GLY B O 1
ATOM 2506 N N . PHE B 1 85 ? -9.148 12.523 -1.22 1 98.94 85 PHE B N 1
ATOM 2507 C CA . PHE B 1 85 ? -8.188 12.914 -0.192 1 98.94 85 PHE B CA 1
ATOM 2508 C C . PHE B 1 85 ? -7.41 11.711 0.32 1 98.94 85 PHE B C 1
ATOM 2510 O O . PHE B 1 85 ? -7.883 10.578 0.221 1 98.94 85 PHE B O 1
ATOM 2517 N N . VAL B 1 86 ? -6.227 11.977 0.745 1 99 86 VAL B N 1
ATOM 2518 C CA . VAL B 1 86 ? -5.324 11.016 1.363 1 99 86 VAL B CA 1
ATOM 2519 C C . VAL B 1 86 ? -5.09 11.391 2.824 1 99 86 VAL B C 1
ATOM 2521 O O . VAL B 1 86 ? -4.652 12.5 3.125 1 99 86 VAL B O 1
ATOM 2524 N N . LEU B 1 87 ? -5.449 10.523 3.689 1 98.94 87 LEU B N 1
ATOM 2525 C CA . LEU B 1 87 ? -5.156 10.664 5.113 1 98.94 87 LEU B CA 1
ATOM 2526 C C . LEU B 1 87 ? -3.99 9.766 5.516 1 98.94 87 LEU B C 1
ATOM 2528 O O . LEU B 1 87 ? -4.16 8.555 5.676 1 98.94 87 LEU B O 1
ATOM 2532 N N . ALA B 1 88 ? -2.84 10.398 5.664 1 98.94 88 ALA B N 1
ATOM 2533 C CA . ALA B 1 88 ? -1.635 9.648 5.992 1 98.94 88 ALA B CA 1
ATOM 2534 C C . ALA B 1 88 ? -1.226 9.859 7.445 1 98.94 88 ALA B C 1
ATOM 2536 O O . ALA B 1 88 ? -1.047 11 7.883 1 98.94 88 ALA B O 1
ATOM 2537 N N . ASP B 1 89 ? -1.083 8.742 8.18 1 98.94 89 ASP B N 1
ATOM 2538 C CA . ASP B 1 89 ? -0.569 8.789 9.547 1 98.94 89 ASP B CA 1
ATOM 2539 C C . ASP B 1 89 ? -1.277 9.867 10.359 1 98.94 89 ASP B C 1
ATOM 2541 O O . ASP B 1 89 ? -0.627 10.727 10.961 1 98.94 89 ASP B O 1
ATOM 2545 N N . THR B 1 90 ? -2.572 9.797 10.414 1 98.88 90 THR B N 1
ATOM 2546 C CA . THR B 1 90 ? -3.416 10.781 11.086 1 98.88 90 THR B CA 1
ATOM 2547 C C . THR B 1 90 ? -4.629 10.109 11.719 1 98.88 90 THR B C 1
ATOM 2549 O O . THR B 1 90 ? -4.684 8.883 11.828 1 98.88 90 THR B O 1
ATOM 2552 N N . ARG B 1 91 ? -5.488 10.852 12.32 1 98.62 91 ARG B N 1
ATOM 2553 C CA . ARG B 1 91 ? -6.695 10.359 12.977 1 98.62 91 ARG B CA 1
ATOM 2554 C C . ARG B 1 91 ? -7.785 11.43 12.984 1 98.62 91 ARG B C 1
ATOM 2556 O O . ARG B 1 91 ? -7.508 12.609 12.797 1 98.62 91 ARG B O 1
ATOM 2563 N N . SER B 1 92 ? -8.992 11.016 13.195 1 98.81 92 SER B N 1
ATOM 2564 C CA . SER B 1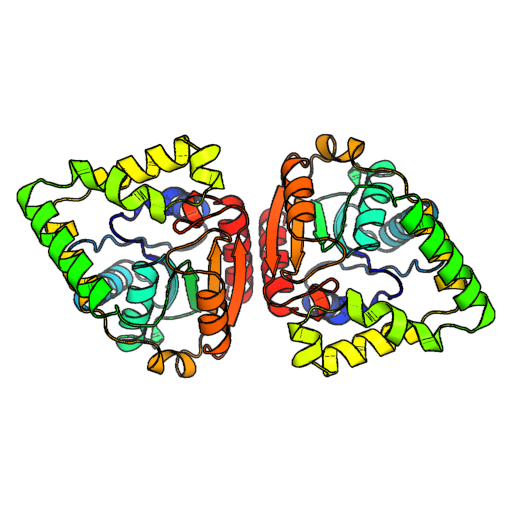 92 ? -10.117 11.938 13.172 1 98.81 92 SER B CA 1
ATOM 2565 C C . SER B 1 92 ? -10.469 12.422 14.578 1 98.81 92 SER B C 1
ATOM 2567 O O . SER B 1 92 ? -11.156 13.43 14.734 1 98.81 92 SER B O 1
ATOM 2569 N N . GLY B 1 93 ? -10.016 11.75 15.633 1 98.31 93 GLY B N 1
ATOM 2570 C CA . GLY B 1 93 ? -10.406 12.062 17 1 98.31 93 GLY B CA 1
ATOM 2571 C C . GLY B 1 93 ? -9.656 13.25 17.578 1 98.31 93 GLY B C 1
ATOM 2572 O O . GLY B 1 93 ? -8.562 13.586 17.094 1 98.31 93 GLY B O 1
ATOM 2573 N N . PRO B 1 94 ? -10.211 13.859 18.609 1 98.19 94 PRO B N 1
ATOM 2574 C CA . PRO B 1 94 ? -9.523 14.945 19.312 1 98.19 94 PRO B CA 1
ATOM 2575 C C . PRO B 1 94 ? -8.414 14.438 20.234 1 98.19 94 PRO B C 1
ATOM 2577 O O . PRO B 1 94 ? -8.242 13.227 20.391 1 98.19 94 PRO B O 1
ATOM 2580 N N . ASP B 1 95 ? -7.66 15.375 20.75 1 97.88 95 ASP B N 1
ATOM 2581 C CA . ASP B 1 95 ? -6.703 15 21.781 1 97.88 95 ASP B CA 1
ATOM 2582 C C . ASP B 1 95 ? -7.418 14.57 23.062 1 97.88 95 ASP B C 1
ATOM 2584 O O . ASP B 1 95 ? -8.477 15.102 23.391 1 97.88 95 ASP B O 1
ATOM 2588 N N . THR B 1 96 ? -6.816 13.594 23.75 1 97.69 96 THR B N 1
ATOM 2589 C CA . THR B 1 96 ? -7.227 13.352 25.141 1 97.69 96 THR B CA 1
ATOM 2590 C C . THR B 1 96 ? -6.852 14.531 26.031 1 97.69 96 THR B C 1
ATOM 259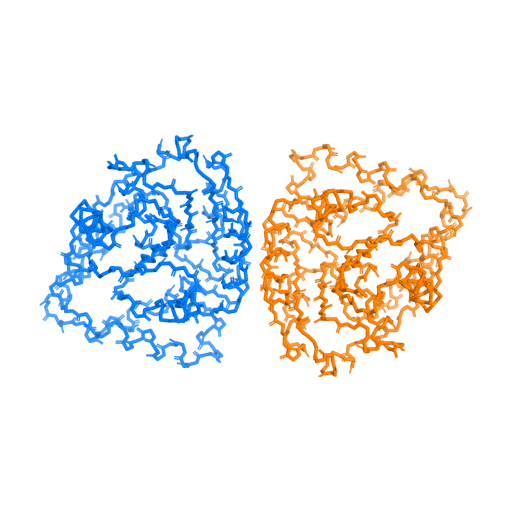2 O O . THR B 1 96 ? -6.07 15.391 25.625 1 97.69 96 THR B O 1
ATOM 2595 N N . GLU B 1 97 ? -7.449 14.531 27.203 1 98.12 97 GLU B N 1
ATOM 2596 C CA . GLU B 1 97 ? -7.094 15.586 28.156 1 98.12 97 GLU B CA 1
ATOM 2597 C C . GLU B 1 97 ? -5.602 15.555 28.469 1 98.12 97 GLU B C 1
ATOM 2599 O O . GLU B 1 97 ? -4.965 16.594 28.609 1 98.12 97 GLU B O 1
ATOM 2604 N N . GLU B 1 98 ? -5.098 14.406 28.625 1 98.25 98 GLU B N 1
ATOM 2605 C CA . GLU B 1 98 ? -3.67 14.258 28.891 1 98.25 98 GLU B CA 1
ATOM 2606 C C . GLU B 1 98 ? -2.83 14.773 27.734 1 98.25 98 GLU B C 1
ATOM 2608 O O . GLU B 1 98 ? -1.829 15.461 27.938 1 98.25 98 GLU B O 1
ATOM 2613 N N . ALA B 1 99 ? -3.191 14.438 26.531 1 98.25 99 ALA B N 1
ATOM 2614 C CA . ALA B 1 99 ? -2.479 14.914 25.344 1 98.25 99 ALA B CA 1
ATOM 2615 C C . ALA B 1 99 ? -2.527 16.438 25.25 1 98.25 99 ALA B C 1
ATOM 2617 O O . ALA B 1 99 ? -1.536 17.078 24.891 1 98.25 99 ALA B O 1
ATOM 2618 N N . LYS B 1 100 ? -3.674 17.047 25.547 1 98.5 100 LYS B N 1
ATOM 2619 C CA . LYS B 1 100 ? -3.803 18.5 25.562 1 98.5 100 LYS B CA 1
ATOM 2620 C C . LYS B 1 100 ? -2.816 19.125 26.547 1 98.5 100 LYS B C 1
ATOM 2622 O O . LYS B 1 100 ? -2.117 20.078 26.203 1 98.5 100 LYS B O 1
ATOM 2627 N N . ARG B 1 101 ? -2.799 18.531 27.734 1 98.38 101 ARG B N 1
ATOM 2628 C CA . ARG B 1 101 ? -1.898 19.047 28.75 1 98.38 101 ARG B CA 1
ATOM 2629 C C . ARG B 1 101 ? -0.447 18.984 28.297 1 98.38 101 ARG B C 1
ATOM 2631 O O . ARG B 1 101 ? 0.324 19.922 28.516 1 98.38 101 ARG B O 1
ATOM 2638 N N . ASN B 1 102 ? -0.101 17.891 27.703 1 98.44 102 ASN B N 1
ATOM 2639 C CA . ASN B 1 102 ? 1.257 17.719 27.188 1 98.44 102 ASN B CA 1
ATOM 2640 C C . ASN B 1 102 ? 1.579 18.75 26.109 1 98.44 102 ASN B C 1
ATOM 2642 O O . ASN B 1 102 ? 2.689 19.281 26.062 1 98.44 102 ASN B O 1
ATOM 2646 N N . ARG B 1 103 ? 0.612 19 25.234 1 98.69 103 ARG B N 1
ATOM 2647 C CA . ARG B 1 103 ? 0.822 20 24.188 1 98.69 103 ARG B CA 1
ATOM 2648 C C . ARG B 1 103 ? 1 21.391 24.781 1 98.69 103 ARG B C 1
ATOM 2650 O O . ARG B 1 103 ? 1.854 22.156 24.328 1 98.69 103 ARG B O 1
ATOM 2657 N N . TYR B 1 104 ? 0.192 21.734 25.75 1 98.69 104 TYR B N 1
ATOM 2658 C CA . TYR B 1 104 ? 0.308 23.047 26.375 1 98.69 104 TYR B CA 1
ATOM 2659 C C . TYR B 1 104 ? 1.644 23.188 27.094 1 98.69 104 TYR B C 1
ATOM 2661 O O . TYR B 1 104 ? 2.262 24.25 27.062 1 98.69 104 TYR B O 1
ATOM 2669 N N . ALA B 1 105 ? 2.07 22.125 27.766 1 98.75 105 ALA B N 1
ATOM 2670 C CA . ALA B 1 105 ? 3.373 22.141 28.422 1 98.75 105 ALA B CA 1
ATOM 2671 C C . ALA B 1 105 ? 4.5 22.328 27.406 1 98.75 105 ALA B C 1
ATOM 2673 O O . ALA B 1 105 ? 5.438 23.094 27.656 1 98.75 105 ALA B O 1
ATOM 2674 N N . LEU B 1 106 ? 4.438 21.625 26.359 1 98.69 106 LEU B N 1
ATOM 2675 C CA . LEU B 1 106 ? 5.434 21.766 25.297 1 98.69 106 LEU B CA 1
ATOM 2676 C C . LEU B 1 106 ? 5.418 23.172 24.719 1 98.69 106 LEU B C 1
ATOM 2678 O O . LEU B 1 106 ? 6.469 23.734 24.406 1 98.69 106 LEU B O 1
ATOM 2682 N N . ARG B 1 107 ? 4.203 23.719 24.516 1 98.75 107 ARG B N 1
ATOM 2683 C CA . ARG B 1 107 ? 4.047 25.094 24.047 1 98.75 107 ARG B CA 1
ATOM 2684 C C . ARG B 1 107 ? 4.82 26.062 24.922 1 98.75 107 ARG B C 1
ATOM 2686 O O . ARG B 1 107 ? 5.562 26.922 24.422 1 98.75 107 ARG B O 1
ATOM 2693 N N . GLU B 1 108 ? 4.684 25.922 26.188 1 98.75 108 GLU B N 1
ATOM 2694 C CA . GLU B 1 108 ? 5.359 26.797 27.141 1 98.75 108 GLU B CA 1
ATOM 2695 C C . GLU B 1 108 ? 6.875 26.641 27.062 1 98.75 108 GLU B C 1
ATOM 2697 O O . GLU B 1 108 ? 7.613 27.625 27.109 1 98.75 108 GLU B O 1
ATOM 2702 N N . ARG B 1 109 ? 7.301 25.438 26.953 1 98.81 109 ARG B N 1
ATOM 2703 C CA . ARG B 1 109 ? 8.734 25.172 26.875 1 98.81 109 ARG B CA 1
ATOM 2704 C C . ARG B 1 109 ? 9.336 25.781 25.609 1 98.81 109 ARG B C 1
ATOM 2706 O O . ARG B 1 109 ? 10.414 26.359 25.641 1 98.81 109 ARG B O 1
ATOM 2713 N N . VAL B 1 110 ? 8.625 25.641 24.531 1 98.88 110 VAL B N 1
ATOM 2714 C CA . VAL B 1 110 ? 9.094 26.156 23.25 1 98.88 110 VAL B CA 1
ATOM 2715 C C . VAL B 1 110 ? 9.211 27.672 23.312 1 98.88 110 VAL B C 1
ATOM 2717 O O . VAL B 1 110 ? 10.172 28.25 22.797 1 98.88 110 VAL B O 1
ATOM 2720 N N . LEU B 1 111 ? 8.219 28.344 23.891 1 98.62 111 LEU B N 1
ATOM 2721 C CA . LEU B 1 111 ? 8.234 29.797 24.016 1 98.62 111 LEU B CA 1
ATOM 2722 C C . LEU B 1 111 ? 9.383 30.25 24.922 1 98.62 111 LEU B C 1
ATOM 2724 O O . LEU B 1 111 ? 9.953 31.312 24.703 1 98.62 111 LEU B O 1
ATOM 2728 N N . ALA B 1 112 ? 9.758 29.406 25.828 1 98.62 112 ALA B N 1
ATOM 2729 C CA . ALA B 1 112 ? 10.789 29.75 26.797 1 98.62 112 ALA B CA 1
ATOM 2730 C C . ALA B 1 112 ? 12.18 29.422 26.266 1 98.62 112 ALA B C 1
ATOM 2732 O O . ALA B 1 112 ? 13.133 30.172 26.484 1 98.62 112 ALA B O 1
ATOM 2733 N N . GLU B 1 113 ? 12.328 28.297 25.578 1 98.56 113 GLU B N 1
ATOM 2734 C CA . GLU B 1 113 ? 13.664 27.766 25.312 1 98.56 113 GLU B CA 1
ATOM 2735 C C . GLU B 1 113 ? 13.961 27.75 23.812 1 98.56 113 GLU B C 1
ATOM 2737 O O . GLU B 1 113 ? 15.102 27.5 23.406 1 98.56 113 GLU B O 1
ATOM 2742 N N . GLY B 1 114 ? 12.984 28.062 23 1 98.56 114 GLY B N 1
ATOM 2743 C CA . GLY B 1 114 ? 13.164 27.938 21.562 1 98.56 114 GLY B CA 1
ATOM 2744 C C . GLY B 1 114 ? 12.914 26.531 21.047 1 98.56 114 GLY B C 1
ATOM 2745 O O . GLY B 1 114 ? 12.32 25.703 21.75 1 98.56 114 GLY B O 1
ATOM 2746 N N . VAL B 1 115 ? 13.258 26.234 19.828 1 98.75 115 VAL B N 1
ATOM 2747 C CA . VAL B 1 115 ? 12.875 24.969 19.203 1 98.75 115 VAL B CA 1
ATOM 2748 C C . VAL B 1 115 ? 14.078 24.031 19.156 1 98.75 115 VAL B C 1
ATOM 2750 O O . VAL B 1 115 ? 13.992 22.922 18.641 1 98.75 115 VAL B O 1
ATOM 2753 N N . GLY B 1 116 ? 15.219 24.438 19.703 1 98.69 116 GLY B N 1
ATOM 2754 C CA . GLY B 1 116 ? 16.469 23.688 19.609 1 98.69 116 GLY B CA 1
ATOM 2755 C C . GLY B 1 116 ? 16.344 22.281 20.156 1 98.69 116 GLY B C 1
ATOM 2756 O O . GLY B 1 116 ? 17.016 21.359 19.672 1 98.69 116 GLY B O 1
ATOM 2757 N N . PHE B 1 117 ? 15.484 22.062 21.141 1 98.56 117 PHE B N 1
ATOM 2758 C CA . PHE B 1 117 ? 15.367 20.781 21.828 1 98.56 117 PHE B CA 1
ATOM 2759 C C . PHE B 1 117 ? 14.328 19.906 21.141 1 98.56 117 PHE B C 1
ATOM 2761 O O . PHE B 1 117 ? 14.219 18.703 21.438 1 98.56 117 PHE B O 1
ATOM 2768 N N . LEU B 1 118 ? 13.562 20.391 20.219 1 98.62 118 LEU B N 1
ATOM 2769 C CA . LEU B 1 118 ? 12.383 19.734 19.688 1 98.62 118 LEU B CA 1
ATOM 2770 C C . LEU B 1 118 ? 12.758 18.469 18.922 1 98.62 118 LEU B C 1
ATOM 2772 O O . LEU B 1 118 ? 12.055 17.453 19.016 1 98.62 118 LEU B O 1
ATOM 2776 N N . PRO B 1 119 ? 13.852 18.531 18.125 1 98.75 119 PRO B N 1
ATOM 2777 C CA . PRO B 1 119 ? 14.188 17.281 17.422 1 98.75 119 PRO B CA 1
ATOM 2778 C C . PRO B 1 119 ? 14.367 16.094 18.375 1 98.75 119 PRO B C 1
ATOM 2780 O O . PRO B 1 119 ? 13.828 15.016 18.141 1 98.75 119 PRO B O 1
ATOM 2783 N N . GLU B 1 120 ? 15.016 16.312 19.484 1 97.81 120 GLU B N 1
ATOM 2784 C CA . GLU B 1 120 ? 15.234 15.25 20.453 1 97.81 120 GLU B CA 1
ATOM 2785 C C . GLU B 1 120 ? 13.93 14.852 21.141 1 97.81 120 GLU B C 1
ATOM 2787 O O . GLU B 1 120 ? 13.734 13.688 21.484 1 97.81 120 GLU B O 1
ATOM 2792 N N . ALA B 1 121 ? 13.102 15.797 21.281 1 97.62 121 ALA B N 1
ATOM 2793 C CA . ALA B 1 121 ? 11.828 15.57 21.969 1 97.62 121 ALA B CA 1
ATOM 2794 C C . ALA B 1 121 ? 10.844 14.828 21.062 1 97.62 121 ALA B C 1
ATOM 2796 O O . ALA B 1 121 ? 9.992 14.078 21.562 1 97.62 121 ALA B O 1
ATOM 2797 N N . LEU B 1 122 ? 10.93 14.992 19.75 1 98.31 122 LEU B N 1
ATOM 2798 C CA . LEU B 1 122 ? 9.828 14.57 18.891 1 98.31 122 LEU B CA 1
ATOM 2799 C C . LEU B 1 122 ? 10.25 13.391 18.016 1 98.31 122 LEU B C 1
ATOM 2801 O O . LEU B 1 122 ? 9.422 12.547 17.656 1 98.31 122 LEU B O 1
ATOM 2805 N N . LEU B 1 123 ? 11.5 13.281 17.609 1 98.5 123 LEU B N 1
ATOM 2806 C CA . LEU B 1 123 ? 11.898 12.375 16.531 1 98.5 123 LEU B CA 1
ATOM 2807 C C . LEU B 1 123 ? 11.82 10.922 17 1 98.5 123 LEU B C 1
ATOM 2809 O O . LEU B 1 123 ? 11.586 10.023 16.188 1 98.5 123 LEU B O 1
ATOM 2813 N N . ALA B 1 124 ? 11.938 10.688 18.328 1 97.56 124 ALA B N 1
ATOM 2814 C CA . ALA B 1 124 ? 11.828 9.328 18.859 1 97.56 124 ALA B CA 1
ATOM 2815 C C . ALA B 1 124 ? 10.453 8.734 18.562 1 97.56 124 ALA B C 1
ATOM 2817 O O . ALA B 1 124 ? 10.32 7.535 18.312 1 97.56 124 ALA B O 1
ATOM 2818 N N . SER B 1 125 ? 9.43 9.555 18.547 1 98.25 125 SER B N 1
ATOM 2819 C CA . SER B 1 125 ? 8.078 9.078 18.297 1 98.25 125 SER B CA 1
ATOM 2820 C C . SER B 1 125 ? 7.672 9.297 16.844 1 98.25 125 SER B C 1
ATOM 2822 O O . SER B 1 125 ? 6.789 8.602 16.328 1 98.25 125 SER B O 1
ATOM 2824 N N . HIS B 1 126 ? 8.305 10.25 16.141 1 98.81 126 HIS B N 1
ATOM 2825 C CA . HIS B 1 126 ? 7.926 10.57 14.766 1 98.81 126 HIS B CA 1
ATOM 2826 C C . HIS B 1 126 ? 8.5 9.562 13.781 1 98.81 126 HIS B C 1
ATOM 2828 O O . HIS B 1 126 ? 7.922 9.312 12.727 1 98.81 126 HIS B O 1
ATOM 2834 N N . LEU B 1 127 ? 9.672 8.969 14.125 1 98.94 127 LEU B N 1
ATOM 2835 C CA . LEU B 1 127 ? 10.344 8.047 13.219 1 98.94 127 LEU B CA 1
ATOM 2836 C C . LEU B 1 127 ? 10.195 6.605 13.695 1 98.94 127 LEU B C 1
ATOM 2838 O O . LEU B 1 127 ? 10.25 6.336 14.898 1 98.94 127 LEU B O 1
ATOM 2842 N N . GLY B 1 128 ? 9.938 5.703 12.758 1 98.81 128 GLY B N 1
ATOM 2843 C CA . GLY B 1 128 ? 9.891 4.289 13.086 1 98.81 128 GLY B CA 1
ATOM 2844 C C . GLY B 1 128 ? 11.234 3.725 13.508 1 98.81 128 GLY B C 1
ATOM 2845 O O . GLY B 1 128 ? 12.273 4.34 13.258 1 98.81 128 GLY B O 1
ATOM 2846 N N . ARG B 1 129 ? 11.18 2.574 14.102 1 98.56 129 ARG B N 1
ATOM 2847 C CA . ARG B 1 129 ? 12.391 1.924 14.602 1 98.56 129 ARG B CA 1
ATOM 2848 C C . ARG B 1 129 ? 13.375 1.659 13.477 1 98.56 129 ARG B C 1
ATOM 2850 O O . ARG B 1 129 ? 14.586 1.782 13.664 1 98.56 129 ARG B O 1
ATOM 2857 N N . THR B 1 130 ? 12.867 1.271 12.336 1 98.62 130 THR B N 1
ATOM 2858 C CA . THR B 1 130 ? 13.742 0.972 11.203 1 98.62 130 THR B CA 1
ATOM 2859 C C . THR B 1 130 ? 14.5 2.219 10.766 1 98.62 130 THR B C 1
ATOM 2861 O O . THR B 1 130 ? 15.711 2.168 10.531 1 98.62 130 THR B O 1
ATOM 2864 N N . THR B 1 131 ? 13.781 3.336 10.625 1 98.75 131 THR B N 1
ATOM 2865 C CA . THR B 1 131 ? 14.406 4.59 10.227 1 98.75 131 THR B CA 1
ATOM 2866 C C . THR B 1 131 ? 15.445 5.027 11.258 1 98.75 131 THR B C 1
ATOM 2868 O O . THR B 1 131 ? 16.547 5.441 10.898 1 98.75 131 THR B O 1
ATOM 2871 N N . GLN B 1 132 ? 15.133 4.949 12.5 1 98.44 132 GLN B N 1
ATOM 2872 C CA . GLN B 1 132 ? 16.062 5.328 13.555 1 98.44 132 GLN B CA 1
ATOM 2873 C C . GLN B 1 132 ? 17.328 4.488 13.5 1 98.44 132 GLN B C 1
ATOM 2875 O O . GLN B 1 132 ? 18.422 4.992 13.758 1 98.44 132 GLN B O 1
ATOM 2880 N N . ALA B 1 133 ? 17.188 3.285 13.086 1 98.31 133 ALA B N 1
ATOM 2881 C CA . ALA B 1 133 ? 18.312 2.354 13.102 1 98.31 133 ALA B CA 1
ATOM 2882 C C . ALA B 1 133 ? 19.109 2.432 11.797 1 98.31 133 ALA B C 1
ATOM 2884 O O . ALA B 1 133 ? 20.328 2.262 11.797 1 98.31 133 ALA B O 1
ATOM 2885 N N . GLU B 1 134 ? 18.406 2.701 10.68 1 98.06 134 GLU B N 1
ATOM 2886 C CA . GLU B 1 134 ? 19.047 2.365 9.406 1 98.06 134 GLU B CA 1
ATOM 2887 C C . GLU B 1 134 ? 19.125 3.58 8.492 1 98.06 134 GLU B C 1
ATOM 2889 O O . GLU B 1 134 ? 19.812 3.559 7.473 1 98.06 134 GLU B O 1
ATOM 2894 N N . LYS B 1 135 ? 18.422 4.668 8.852 1 98.06 135 LYS B N 1
ATOM 2895 C CA . LYS B 1 135 ? 18.312 5.77 7.898 1 98.06 135 LYS B CA 1
ATOM 2896 C C . LYS B 1 135 ? 18.641 7.102 8.562 1 98.06 135 LYS B C 1
ATOM 2898 O O . LYS B 1 135 ? 17.812 8.008 8.609 1 98.06 135 LYS B O 1
ATOM 2903 N N . PRO B 1 136 ? 19.828 7.336 8.984 1 98.38 136 PRO B N 1
ATOM 2904 C CA . PRO B 1 136 ? 20.203 8.57 9.672 1 98.38 136 PRO B CA 1
ATOM 2905 C C . PRO B 1 136 ? 19.953 9.82 8.82 1 98.38 136 PRO B C 1
ATOM 2907 O O . PRO B 1 136 ? 19.719 10.898 9.359 1 98.38 136 PRO B O 1
ATOM 2910 N N . GLU B 1 137 ? 20.016 9.641 7.473 1 98.56 137 GLU B N 1
ATOM 2911 C CA . GLU B 1 137 ? 19.781 10.781 6.594 1 98.56 137 GLU B CA 1
ATOM 2912 C C . GLU B 1 137 ? 18.344 11.297 6.719 1 98.56 137 GLU B C 1
ATOM 2914 O O . GLU B 1 137 ? 18.094 12.492 6.59 1 98.56 137 GLU B O 1
ATOM 2919 N N . VAL B 1 138 ? 17.391 10.398 6.945 1 98.81 138 VAL B N 1
ATOM 2920 C CA . VAL B 1 138 ? 16 10.797 7.125 1 98.81 138 VAL B CA 1
ATOM 2921 C C . VAL B 1 138 ? 15.844 11.547 8.445 1 98.81 138 VAL B C 1
ATOM 2923 O O . VAL B 1 138 ? 15.148 12.57 8.508 1 98.81 138 VAL B O 1
ATOM 2926 N N . ALA B 1 139 ? 16.453 11.031 9.508 1 98.69 139 ALA B N 1
ATOM 2927 C CA . ALA B 1 139 ? 16.422 11.703 10.805 1 98.69 139 ALA B CA 1
ATOM 2928 C C . ALA B 1 139 ? 17.031 13.102 10.711 1 98.69 139 ALA B C 1
ATOM 2930 O O . ALA B 1 139 ? 16.5 14.047 11.289 1 98.69 139 ALA B O 1
ATOM 2931 N N . ALA B 1 140 ? 18.141 13.195 9.969 1 98.81 140 ALA B N 1
ATOM 2932 C CA . ALA B 1 140 ? 18.797 14.484 9.797 1 98.81 140 ALA B CA 1
ATOM 2933 C C . ALA B 1 140 ? 17.891 15.469 9.055 1 98.81 140 ALA B C 1
ATOM 2935 O O . ALA B 1 140 ? 17.828 16.656 9.406 1 98.81 140 ALA B O 1
ATOM 2936 N N . ARG B 1 141 ? 17.266 15 8.016 1 98.81 141 ARG B N 1
ATOM 2937 C CA . ARG B 1 141 ? 16.344 15.844 7.246 1 98.81 141 ARG B CA 1
ATOM 2938 C C . ARG B 1 141 ? 15.18 16.328 8.109 1 98.81 141 ARG B C 1
ATOM 2940 O O . ARG B 1 141 ? 14.805 17.5 8.055 1 98.81 141 ARG B O 1
ATOM 2947 N N . ALA B 1 142 ? 14.617 15.414 8.883 1 98.88 142 ALA B N 1
ATOM 2948 C CA . ALA B 1 142 ? 13.523 15.766 9.781 1 98.88 142 ALA B CA 1
ATOM 2949 C C . ALA B 1 142 ? 13.961 16.812 10.805 1 98.88 142 ALA B C 1
ATOM 2951 O O . ALA B 1 142 ? 13.242 17.781 11.07 1 98.88 142 ALA B O 1
ATOM 2952 N N . ARG B 1 143 ? 15.125 16.562 11.352 1 98.81 143 ARG B N 1
ATOM 2953 C CA . ARG B 1 143 ? 15.695 17.516 12.305 1 98.81 143 ARG B CA 1
ATOM 2954 C C . ARG B 1 143 ? 15.82 18.906 11.688 1 98.81 143 ARG B C 1
ATOM 2956 O O . ARG B 1 143 ? 15.438 19.906 12.305 1 98.81 143 ARG B O 1
ATOM 2963 N N . GLU B 1 144 ? 16.359 18.938 10.5 1 98.81 144 GLU B N 1
ATOM 2964 C CA . GLU B 1 144 ? 16.531 20.188 9.797 1 98.81 144 GLU B CA 1
ATOM 2965 C C . GLU B 1 144 ? 15.211 20.922 9.602 1 98.81 144 GLU B C 1
ATOM 2967 O O . GLU B 1 144 ? 15.117 22.125 9.812 1 98.81 144 GLU B O 1
ATOM 2972 N N . LEU B 1 145 ? 14.234 20.234 9.211 1 98.88 145 LEU B N 1
ATOM 2973 C CA . LEU B 1 145 ? 12.922 20.828 8.961 1 98.88 145 LEU B CA 1
ATOM 2974 C C . LEU B 1 145 ? 12.32 21.375 10.25 1 98.88 145 LEU B C 1
ATOM 2976 O O . LEU B 1 145 ? 11.758 22.469 10.258 1 98.88 145 LEU B O 1
ATOM 2980 N N . ILE B 1 146 ? 12.43 20.609 11.344 1 98.88 146 ILE B N 1
ATOM 2981 C CA . ILE B 1 146 ? 11.906 21.031 12.633 1 98.88 146 ILE B CA 1
ATOM 2982 C C . ILE B 1 146 ? 12.562 22.344 13.047 1 98.88 146 ILE B C 1
ATOM 2984 O O . ILE B 1 146 ? 11.891 23.281 13.5 1 98.88 146 ILE B O 1
ATOM 2988 N N . LEU B 1 147 ? 13.797 22.438 12.797 1 98.81 147 LEU B N 1
ATOM 2989 C CA . LEU B 1 147 ? 14.586 23.562 13.297 1 98.81 147 LEU B CA 1
ATOM 2990 C C . LEU B 1 147 ? 14.375 24.797 12.43 1 98.81 147 LEU B C 1
ATOM 2992 O O . LEU B 1 147 ? 14.836 25.891 12.781 1 98.81 147 LEU B O 1
ATOM 2996 N N . GLN B 1 148 ? 13.68 24.672 11.367 1 98.75 148 GLN B N 1
ATOM 2997 C CA . GLN B 1 148 ? 13.352 25.812 10.523 1 98.75 148 GLN B CA 1
ATOM 2998 C C . GLN B 1 148 ? 12.133 26.562 11.055 1 98.75 148 GLN B C 1
ATOM 3000 O O . GLN B 1 148 ? 11.852 27.688 10.617 1 98.75 148 GLN B O 1
ATOM 3005 N N . ALA B 1 149 ? 11.414 26.016 11.961 1 98.75 149 ALA B N 1
ATOM 3006 C CA . ALA B 1 149 ? 10.211 26.641 12.508 1 98.75 149 ALA B CA 1
ATOM 3007 C C . ALA B 1 149 ? 10.57 27.703 13.555 1 98.75 149 ALA B C 1
ATOM 3009 O O . ALA B 1 149 ? 11.602 27.594 14.227 1 98.75 149 ALA B O 1
ATOM 3010 N N . THR B 1 150 ? 9.742 28.688 13.727 1 98.75 150 THR B N 1
ATOM 3011 C CA . THR B 1 150 ? 9.906 29.641 14.812 1 98.75 150 THR B CA 1
ATOM 3012 C C . THR B 1 150 ? 9.172 29.172 16.062 1 98.75 150 THR B C 1
ATOM 3014 O O . THR B 1 150 ? 8.141 28.5 15.969 1 98.75 150 THR B O 1
ATOM 3017 N N . PRO B 1 151 ? 9.75 29.531 17.219 1 98.81 151 PRO B N 1
ATOM 3018 C CA . PRO B 1 151 ? 9.078 29.141 18.453 1 98.81 151 PRO B CA 1
ATOM 3019 C C . PRO B 1 151 ? 7.617 29.594 18.5 1 98.81 151 PRO B C 1
ATOM 3021 O O . PRO B 1 151 ? 6.754 28.828 18.953 1 98.81 151 PRO B O 1
ATOM 3024 N N . GLU B 1 152 ? 7.355 30.781 17.969 1 98.81 152 GLU B N 1
ATOM 3025 C CA . GLU B 1 152 ? 5.996 31.312 18 1 98.81 152 GLU B CA 1
ATOM 3026 C C . GLU B 1 152 ? 5.059 30.484 17.141 1 98.81 152 GLU B C 1
ATOM 3028 O O . GLU B 1 152 ? 3.934 30.172 17.547 1 98.81 152 GLU B O 1
ATOM 3033 N N . ALA B 1 153 ? 5.461 30.125 15.938 1 98.88 153 ALA B N 1
ATOM 3034 C CA . ALA B 1 153 ? 4.645 29.328 15.039 1 98.88 153 ALA B CA 1
ATOM 3035 C C . ALA B 1 153 ? 4.375 27.938 15.625 1 98.88 153 ALA B C 1
ATOM 3037 O O . ALA B 1 153 ? 3.254 27.438 15.547 1 98.88 153 ALA B O 1
ATOM 3038 N N . VAL B 1 154 ? 5.434 27.359 16.203 1 98.94 154 VAL B N 1
ATOM 3039 C CA . VAL B 1 154 ? 5.293 26.047 16.828 1 98.94 154 VAL B CA 1
ATOM 3040 C C . VAL B 1 154 ? 4.301 26.125 17.984 1 98.94 154 VAL B C 1
ATOM 3042 O O . VAL B 1 154 ? 3.393 25.297 18.094 1 98.94 154 VAL B O 1
ATOM 3045 N N . ALA B 1 155 ? 4.48 27.172 18.828 1 98.88 155 ALA B N 1
ATOM 3046 C CA . ALA B 1 155 ? 3.621 27.328 19.984 1 98.88 155 ALA B CA 1
ATOM 3047 C C . ALA B 1 155 ? 2.156 27.469 19.578 1 98.88 155 ALA B C 1
ATOM 3049 O O . ALA B 1 155 ? 1.28 26.828 20.172 1 98.88 155 ALA B O 1
ATOM 3050 N N . GLU B 1 156 ? 1.888 28.25 18.594 1 98.75 156 GLU B N 1
ATOM 3051 C CA . GLU B 1 156 ? 0.51 28.453 18.156 1 98.75 156 GLU B CA 1
ATOM 3052 C C . GLU B 1 156 ? -0.069 27.188 17.547 1 98.75 156 GLU B C 1
ATOM 3054 O O . GLU B 1 156 ? -1.255 26.891 17.703 1 98.75 156 GLU B O 1
ATOM 3059 N N . SER B 1 157 ? 0.716 26.453 16.797 1 98.88 157 SER B N 1
ATOM 3060 C CA . SER B 1 157 ? 0.25 25.203 16.219 1 98.88 157 SER B CA 1
ATOM 3061 C C . SER B 1 157 ? -0.032 24.156 17.297 1 98.88 157 SER B C 1
ATOM 3063 O O . SER B 1 157 ? -0.947 23.344 17.156 1 98.88 157 SER B O 1
ATOM 3065 N N . LEU B 1 158 ? 0.807 24.141 18.375 1 98.88 158 LEU B N 1
ATOM 3066 C CA . LEU B 1 158 ? 0.547 23.25 19.5 1 98.88 158 LEU B CA 1
ATOM 3067 C C . LEU B 1 158 ? -0.823 23.516 20.109 1 98.88 158 LEU B C 1
ATOM 3069 O O . LEU B 1 158 ? -1.545 22.578 20.469 1 98.88 158 LEU B O 1
ATOM 3073 N N . LYS B 1 159 ? -1.131 24.781 20.234 1 98.75 159 LYS B N 1
ATOM 3074 C CA . LYS B 1 159 ? -2.459 25.156 20.703 1 98.75 159 LYS B CA 1
ATOM 3075 C C . LYS B 1 159 ? -3.545 24.672 19.75 1 98.75 159 LYS B C 1
ATOM 3077 O O . LYS B 1 159 ? -4.57 24.141 20.172 1 98.75 159 LYS B O 1
ATOM 3082 N N . ALA B 1 160 ? -3.381 24.875 18.438 1 98.69 160 ALA B N 1
ATOM 3083 C CA . ALA B 1 160 ? -4.328 24.438 17.406 1 98.69 160 ALA B CA 1
ATOM 3084 C C . ALA B 1 160 ? -4.57 22.922 17.5 1 98.69 160 ALA B C 1
ATOM 3086 O O . ALA B 1 160 ? -5.703 22.469 17.359 1 98.69 160 ALA B O 1
ATOM 3087 N N . LEU B 1 161 ? -3.494 22.156 17.703 1 98.69 161 LEU B N 1
ATOM 3088 C CA . LEU B 1 161 ? -3.594 20.703 17.797 1 98.69 161 LEU B CA 1
ATOM 3089 C C . LEU B 1 161 ? -4.332 20.297 19.078 1 98.69 161 LEU B C 1
ATOM 3091 O O . LEU B 1 161 ? -5.184 19.406 19.047 1 98.69 161 LEU B O 1
ATOM 3095 N N . ALA B 1 162 ? -3.984 20.969 20.172 1 98.62 162 ALA B N 1
ATOM 3096 C CA . ALA B 1 162 ? -4.617 20.672 21.453 1 98.62 162 ALA B CA 1
ATOM 3097 C C . ALA B 1 162 ? -6.129 20.875 21.391 1 98.62 162 ALA B C 1
ATOM 3099 O O . ALA B 1 162 ? -6.898 20.141 22 1 98.62 162 ALA B O 1
ATOM 3100 N N . GLU B 1 163 ? -6.496 21.812 20.578 1 97.81 163 GLU B N 1
ATOM 3101 C CA . GLU B 1 163 ? -7.891 22.25 20.609 1 97.81 163 GLU B CA 1
ATOM 3102 C C . GLU B 1 163 ? -8.656 21.734 19.391 1 97.81 163 GLU B C 1
ATOM 3104 O O . GLU B 1 163 ? -9.805 22.109 19.172 1 97.81 163 GLU B O 1
ATOM 3109 N N . ARG B 1 164 ? -8.023 20.938 18.547 1 98.19 164 ARG B N 1
ATOM 3110 C CA . ARG B 1 164 ? -8.703 20.438 17.359 1 98.19 164 ARG B CA 1
ATOM 3111 C C . ARG B 1 164 ? -10 19.719 17.719 1 98.19 164 ARG B C 1
ATOM 3113 O O . ARG B 1 164 ? -10.039 18.969 18.703 1 98.19 164 ARG B O 1
ATOM 3120 N N . PRO B 1 165 ? -11.047 19.953 16.984 1 97.62 165 PRO B N 1
ATOM 3121 C CA . PRO B 1 165 ? -12.32 19.297 17.297 1 97.62 165 PRO B CA 1
ATOM 3122 C C . PRO B 1 165 ? -12.312 17.812 16.906 1 97.62 165 PRO B C 1
ATOM 3124 O O . PRO B 1 165 ? -11.477 17.375 16.109 1 97.62 165 PRO B O 1
ATOM 3127 N N . ASP B 1 166 ? -13.234 17.094 17.531 1 98.69 166 ASP B N 1
ATOM 3128 C CA . ASP B 1 166 ? -13.523 15.734 17.062 1 98.69 166 ASP B CA 1
ATOM 3129 C C . ASP B 1 166 ? -14.117 15.75 15.664 1 98.69 166 ASP B C 1
ATOM 3131 O O . ASP B 1 166 ? -15.172 16.344 15.43 1 98.69 166 ASP B O 1
ATOM 3135 N N . SER B 1 167 ? -13.438 15.117 14.766 1 98.81 167 SER B N 1
ATOM 3136 C CA . SER B 1 167 ? -13.906 15.109 13.383 1 98.81 167 SER B CA 1
ATOM 3137 C C . SER B 1 167 ? -14.523 13.758 13.023 1 98.81 167 SER B C 1
ATOM 3139 O O . SER B 1 167 ? -14.945 13.555 11.883 1 98.81 167 SER B O 1
ATOM 3141 N N . THR B 1 168 ? -14.57 12.82 13.977 1 98.75 168 THR B N 1
ATOM 3142 C CA . THR B 1 168 ? -15.07 11.469 13.742 1 98.75 168 THR B CA 1
ATOM 3143 C C . THR B 1 168 ? -16.5 11.516 13.188 1 98.75 168 THR B C 1
ATOM 3145 O O . THR B 1 168 ? -16.828 10.766 12.266 1 98.75 168 THR B O 1
ATOM 3148 N N . PRO B 1 169 ? -17.328 12.438 13.633 1 98.62 169 PRO B N 1
ATOM 3149 C CA . PRO B 1 169 ? -18.703 12.461 13.141 1 98.62 169 PRO B CA 1
ATOM 3150 C C . PRO B 1 169 ? -18.797 12.898 11.68 1 98.62 169 PRO B C 1
ATOM 3152 O O . PRO B 1 169 ? -19.844 12.742 11.055 1 98.62 169 PRO B O 1
ATOM 3155 N N . LEU B 1 170 ? -17.75 13.492 11.094 1 98.5 170 LEU B N 1
ATOM 3156 C CA . LEU B 1 170 ? -17.734 13.953 9.711 1 98.5 170 LEU B CA 1
ATOM 3157 C C . LEU B 1 170 ? -17.594 12.789 8.75 1 98.5 170 LEU B C 1
ATOM 3159 O O . LEU B 1 170 ? -18.016 12.875 7.59 1 98.5 170 LEU B O 1
ATOM 3163 N N . LEU B 1 171 ? -17.016 11.711 9.172 1 98.88 171 LEU B N 1
ATOM 3164 C CA . LEU B 1 171 ? -16.438 10.68 8.305 1 98.88 171 LEU B CA 1
ATOM 3165 C C . LEU B 1 171 ? -17.516 10.055 7.43 1 98.88 171 LEU B C 1
ATOM 3167 O O . LEU B 1 171 ? -17.344 9.945 6.211 1 98.88 171 LEU B O 1
ATOM 3171 N N . PRO B 1 172 ? -18.703 9.75 7.949 1 98.69 172 PRO B N 1
ATOM 3172 C CA . PRO B 1 172 ? -19.703 9.109 7.098 1 98.69 172 PRO B CA 1
ATOM 3173 C C . PRO B 1 172 ? -20.203 10.016 5.973 1 98.69 172 PRO B C 1
ATOM 3175 O O . PRO B 1 172 ? -20.703 9.531 4.957 1 98.69 172 PRO B O 1
ATOM 3178 N N . GLY B 1 173 ? -20.016 11.328 6.168 1 98.5 173 GLY B N 1
ATOM 3179 C CA . GLY B 1 173 ? -20.484 12.289 5.18 1 98.5 173 GLY B CA 1
ATOM 3180 C C . GLY B 1 173 ? -19.422 12.641 4.152 1 98.5 173 GLY B C 1
ATOM 3181 O O . GLY B 1 173 ? -19.719 13.312 3.158 1 98.5 173 GLY B O 1
ATOM 3182 N N . MET B 1 174 ? -18.25 12.227 4.336 1 98.75 174 MET B N 1
ATOM 3183 C CA . MET B 1 174 ? -17.156 12.523 3.41 1 98.75 174 MET B CA 1
ATOM 3184 C C . MET B 1 174 ? -17.188 11.57 2.221 1 98.75 174 MET B C 1
ATOM 3186 O O . MET B 1 174 ? -16.375 10.641 2.146 1 98.75 174 MET B O 1
ATOM 3190 N N . ARG B 1 175 ? -18.016 11.883 1.243 1 98.12 175 ARG B N 1
ATOM 3191 C CA . ARG B 1 175 ? -18.359 10.953 0.172 1 98.12 175 ARG B CA 1
ATOM 3192 C C . ARG B 1 175 ? -17.484 11.188 -1.054 1 98.12 175 ARG B C 1
ATOM 3194 O O . ARG B 1 175 ? -18 11.352 -2.166 1 98.12 175 ARG B O 1
ATOM 3201 N N . ARG B 1 176 ? -16.188 11.367 -0.921 1 98.69 176 ARG B N 1
ATOM 3202 C CA . ARG B 1 176 ? -15.172 11.375 -1.964 1 98.69 176 ARG B CA 1
ATOM 3203 C C . ARG B 1 176 ? -14.188 10.227 -1.781 1 98.69 176 ARG B C 1
ATOM 3205 O O . ARG B 1 176 ? -14.031 9.703 -0.673 1 98.69 176 ARG B O 1
ATOM 3212 N N . PRO B 1 177 ? -13.609 9.734 -2.898 1 98.81 177 PRO B N 1
ATOM 3213 C CA . PRO B 1 177 ? -12.602 8.68 -2.742 1 98.81 177 PRO B CA 1
ATOM 3214 C C . PRO B 1 177 ? -11.516 9.039 -1.735 1 98.81 177 PRO B C 1
ATOM 3216 O O . PRO B 1 177 ? -11.07 10.195 -1.691 1 98.81 177 PRO B O 1
ATOM 3219 N N . ALA B 1 178 ? -11.18 8.086 -0.907 1 98.94 178 ALA B N 1
ATOM 3220 C CA . ALA B 1 178 ? -10.172 8.328 0.122 1 98.94 178 ALA B CA 1
ATOM 3221 C C . ALA B 1 178 ? -9.117 7.227 0.128 1 98.94 178 ALA B C 1
ATOM 3223 O O . ALA B 1 178 ? -9.438 6.051 -0.053 1 98.94 178 ALA B O 1
ATOM 3224 N N . LEU B 1 179 ? -7.922 7.582 0.299 1 98.94 179 LEU B N 1
ATOM 3225 C CA . LEU B 1 179 ? -6.812 6.684 0.594 1 98.94 179 LEU B CA 1
ATOM 3226 C C . LEU B 1 179 ? -6.27 6.93 1.998 1 98.94 179 LEU B C 1
ATOM 3228 O O . LEU B 1 179 ? -5.906 8.062 2.336 1 98.94 179 LEU B O 1
ATOM 3232 N N . VAL B 1 180 ? -6.34 5.926 2.811 1 99 180 VAL B N 1
ATOM 3233 C CA . VAL B 1 180 ? -5.742 5.996 4.141 1 99 180 VAL B CA 1
ATOM 3234 C C . VAL B 1 180 ? -4.395 5.281 4.141 1 99 180 VAL B C 1
ATOM 3236 O O . VAL B 1 180 ? -4.305 4.109 3.766 1 99 180 VAL B O 1
ATOM 3239 N N . LEU B 1 181 ? -3.348 5.992 4.469 1 99 181 LEU B N 1
ATOM 3240 C CA . LEU B 1 181 ? -2.004 5.434 4.555 1 99 181 LEU B CA 1
ATOM 3241 C C . LEU B 1 181 ? -1.501 5.449 5.996 1 99 181 LEU B C 1
ATOM 3243 O O . LEU B 1 181 ? -1.821 6.363 6.758 1 99 181 LEU B O 1
ATOM 3247 N N . VAL B 1 182 ? -0.737 4.453 6.355 1 99 182 VAL B N 1
ATOM 3248 C CA . VAL B 1 182 ? -0.13 4.43 7.684 1 99 182 VAL B CA 1
ATOM 3249 C C . VAL B 1 182 ? 1.195 3.672 7.629 1 99 182 VAL B C 1
ATOM 3251 O O . VAL B 1 182 ? 1.31 2.654 6.945 1 99 182 VAL B O 1
ATOM 3254 N N . GLY B 1 183 ? 2.215 4.242 8.281 1 98.94 183 GLY B N 1
ATOM 3255 C CA . GLY B 1 183 ? 3.438 3.475 8.469 1 98.94 183 GLY B CA 1
ATOM 3256 C C . GLY B 1 183 ? 3.262 2.289 9.398 1 98.94 183 GLY B C 1
ATOM 3257 O O . GLY B 1 183 ? 2.592 2.396 10.43 1 98.94 183 GLY B O 1
ATOM 3258 N N . GLU B 1 184 ? 3.836 1.236 9.062 1 98.88 184 GLU B N 1
ATOM 3259 C CA . GLU B 1 184 ? 3.777 0.011 9.852 1 98.88 184 GLU B CA 1
ATOM 3260 C C . GLU B 1 184 ? 4.238 0.256 11.289 1 98.88 184 GLU B C 1
ATOM 3262 O O . GLU B 1 184 ? 3.723 -0.355 12.227 1 98.88 184 GLU B O 1
ATOM 3267 N N . GLU B 1 185 ? 5.164 1.177 11.461 1 98.81 185 GLU B N 1
ATOM 3268 C CA . GLU B 1 185 ? 5.816 1.408 12.75 1 98.81 185 GLU B CA 1
ATOM 3269 C C . GLU B 1 185 ? 5.348 2.717 13.375 1 98.81 185 GLU B C 1
ATOM 3271 O O . GLU B 1 185 ? 6.023 3.271 14.25 1 98.81 185 GLU B O 1
ATOM 3276 N N . ASP B 1 186 ? 4.254 3.271 12.93 1 98.88 186 ASP B N 1
ATOM 3277 C CA . ASP B 1 186 ? 3.711 4.504 13.492 1 98.88 186 ASP B CA 1
ATOM 3278 C C . ASP B 1 186 ? 3.141 4.266 14.891 1 98.88 186 ASP B C 1
ATOM 3280 O O . ASP B 1 186 ? 2.119 3.596 15.039 1 98.88 186 ASP B O 1
ATOM 3284 N N . ALA B 1 187 ? 3.752 4.84 15.852 1 97.88 187 ALA B N 1
ATOM 3285 C CA . ALA B 1 187 ? 3.316 4.648 17.234 1 97.88 187 ALA B CA 1
ATOM 3286 C C . ALA B 1 187 ? 2.334 5.738 17.656 1 97.88 187 ALA B C 1
ATOM 3288 O O . ALA B 1 187 ? 1.614 5.586 18.641 1 97.88 187 ALA B O 1
ATOM 3289 N N . LEU B 1 188 ? 2.328 6.867 16.922 1 98.31 188 LEU B N 1
ATOM 3290 C CA . LEU B 1 188 ? 1.444 7.98 17.25 1 98.31 188 LEU B CA 1
ATOM 3291 C C . LEU B 1 188 ? 0.033 7.727 16.734 1 98.31 188 LEU B C 1
ATOM 3293 O O . LEU B 1 188 ? -0.947 8.031 17.422 1 98.31 188 LEU B O 1
ATOM 3297 N N . THR B 1 189 ? -0.089 7.23 15.547 1 98.56 189 THR B N 1
ATOM 3298 C CA . THR B 1 189 ? -1.334 6.809 14.914 1 98.56 189 THR B CA 1
ATOM 3299 C C . THR B 1 189 ? -1.205 5.395 14.359 1 98.56 189 THR B C 1
ATOM 3301 O O . THR B 1 189 ? -1.089 5.207 13.148 1 98.56 189 THR B O 1
ATOM 3304 N N . PRO B 1 190 ? -1.328 4.438 15.258 1 98.5 190 PRO B N 1
ATOM 3305 C CA . PRO B 1 190 ? -1.047 3.049 14.883 1 98.5 190 PRO B CA 1
ATOM 3306 C C . PRO B 1 190 ? -2.004 2.525 13.812 1 98.5 190 PRO B C 1
ATOM 3308 O O . PRO B 1 190 ? -3 3.182 13.492 1 98.5 190 PRO B O 1
ATOM 3311 N N . ILE B 1 191 ? -1.696 1.419 13.266 1 98.81 191 ILE B N 1
ATOM 3312 C CA . ILE B 1 191 ? -2.383 0.792 12.141 1 98.81 191 ILE B CA 1
ATOM 3313 C C . ILE B 1 191 ? -3.877 0.693 12.438 1 98.81 191 ILE B C 1
ATOM 3315 O O . ILE B 1 191 ? -4.711 0.919 11.562 1 98.81 191 ILE B O 1
ATOM 3319 N N . GLU B 1 192 ? -4.27 0.363 13.656 1 98.5 192 GLU B N 1
ATOM 3320 C CA . GLU B 1 192 ? -5.676 0.198 14.016 1 98.5 192 GLU B CA 1
ATOM 3321 C C . GLU B 1 192 ? -6.449 1.498 13.82 1 98.5 192 GLU B C 1
ATOM 3323 O O . GLU B 1 192 ? -7.629 1.476 13.461 1 98.5 192 GLU B O 1
ATOM 3328 N N . GLU B 1 193 ? -5.789 2.615 14.102 1 98.44 193 GLU B N 1
ATOM 3329 C CA . GLU B 1 193 ? -6.406 3.912 13.844 1 98.44 193 GLU B CA 1
ATOM 3330 C C . GLU B 1 193 ? -6.719 4.09 12.359 1 98.44 193 GLU B C 1
ATOM 3332 O O . GLU B 1 193 ? -7.793 4.57 12 1 98.44 193 GLU B O 1
ATOM 3337 N N . ALA B 1 194 ? -5.781 3.742 11.531 1 98.81 194 ALA B N 1
ATOM 3338 C CA . ALA B 1 194 ? -5.965 3.832 10.086 1 98.81 194 ALA B CA 1
ATOM 3339 C C . ALA B 1 194 ? -7.109 2.939 9.617 1 98.81 194 ALA B C 1
ATOM 3341 O O . ALA B 1 194 ? -7.914 3.34 8.773 1 98.81 194 ALA B O 1
ATOM 3342 N N . LYS B 1 195 ? -7.172 1.72 10.164 1 98.62 195 LYS B N 1
ATOM 3343 C CA . LYS B 1 195 ? -8.242 0.792 9.805 1 98.62 195 LYS B CA 1
ATOM 3344 C C . LYS B 1 195 ? -9.609 1.349 10.195 1 98.62 195 LYS B C 1
ATOM 3346 O O . LYS B 1 195 ? -10.57 1.254 9.43 1 98.62 195 LYS B O 1
ATOM 3351 N N . ARG B 1 196 ? -9.68 1.977 11.359 1 98.19 196 ARG B N 1
ATOM 3352 C CA . ARG B 1 196 ? -10.93 2.588 11.82 1 98.19 196 ARG B CA 1
ATOM 3353 C C . ARG B 1 196 ? -11.344 3.73 10.898 1 98.19 196 ARG B C 1
ATOM 3355 O O . ARG B 1 196 ? -12.523 3.869 10.57 1 98.19 196 ARG B O 1
ATOM 3362 N N . LEU B 1 197 ? -10.367 4.555 10.516 1 98.69 197 LEU B N 1
ATOM 3363 C CA . LEU B 1 197 ? -10.641 5.648 9.594 1 98.69 197 LEU B CA 1
ATOM 3364 C C . LEU B 1 197 ? -11.203 5.117 8.273 1 98.69 197 LEU B C 1
ATOM 3366 O O . LEU B 1 197 ? -12.227 5.609 7.789 1 98.69 197 LEU B O 1
ATOM 3370 N N . ALA B 1 198 ? -10.562 4.133 7.742 1 98.75 198 ALA B N 1
ATOM 3371 C CA . ALA B 1 198 ? -10.961 3.582 6.449 1 98.75 198 ALA B CA 1
ATOM 3372 C C . ALA B 1 198 ? -12.359 2.982 6.516 1 98.75 198 ALA B C 1
ATOM 3374 O O . ALA B 1 198 ? -13.141 3.105 5.566 1 98.75 198 ALA B O 1
ATOM 3375 N N . LYS B 1 199 ? -12.672 2.326 7.613 1 98 199 LYS B N 1
ATOM 3376 C CA . LYS B 1 199 ? -13.969 1.681 7.781 1 98 199 LYS B CA 1
ATOM 3377 C C . LYS B 1 199 ? -15.086 2.715 7.914 1 98 199 LYS B C 1
ATOM 3379 O O . LYS B 1 199 ? -16.219 2.475 7.484 1 98 199 LYS B O 1
ATOM 3384 N N . ALA B 1 200 ? -14.758 3.877 8.492 1 98.69 200 ALA B N 1
ATOM 3385 C CA . ALA B 1 200 ? -15.758 4.902 8.766 1 98.69 200 ALA B CA 1
ATOM 3386 C C . ALA B 1 200 ? -16.047 5.738 7.523 1 98.69 200 ALA B C 1
ATOM 3388 O O . ALA B 1 200 ? -17.062 6.434 7.461 1 98.69 200 ALA B O 1
ATOM 3389 N N . LEU B 1 201 ? -15.141 5.766 6.535 1 98.88 201 LEU B N 1
ATOM 3390 C CA . LEU B 1 201 ? -15.289 6.535 5.305 1 98.88 201 LEU B CA 1
ATOM 3391 C C . LEU B 1 201 ? -16.062 5.742 4.258 1 98.88 201 LEU B C 1
ATOM 3393 O O . LEU B 1 201 ? -15.812 4.547 4.07 1 98.88 201 LEU B O 1
ATOM 3397 N N . PRO B 1 202 ? -16.969 6.352 3.502 1 98.5 202 PRO B N 1
ATOM 3398 C CA . PRO B 1 202 ? -17.859 5.637 2.586 1 98.5 202 PRO B CA 1
ATOM 3399 C C . PRO B 1 202 ? -17.109 5.004 1.411 1 98.5 202 PRO B C 1
ATOM 3401 O O . PRO B 1 202 ? -17.547 3.979 0.879 1 98.5 202 PRO B O 1
ATOM 3404 N N . ASP B 1 203 ? -16.094 5.625 0.938 1 98.25 203 ASP B N 1
ATOM 3405 C CA . ASP B 1 203 ? -15.328 5.156 -0.209 1 98.25 203 ASP B CA 1
ATOM 3406 C C . ASP B 1 203 ? -13.828 5.273 0.052 1 98.25 203 ASP B C 1
ATOM 3408 O O . ASP B 1 203 ? -13.172 6.18 -0.462 1 98.25 203 ASP B O 1
ATOM 3412 N N . ALA B 1 204 ? -13.32 4.32 0.843 1 98.69 204 ALA B N 1
ATOM 3413 C CA . ALA B 1 204 ? -11.922 4.398 1.247 1 98.69 204 ALA B CA 1
ATOM 3414 C C . ALA B 1 204 ? -11.195 3.084 0.969 1 98.69 204 ALA B C 1
ATOM 3416 O O . ALA B 1 204 ? -11.828 2.031 0.854 1 98.69 204 ALA B O 1
ATOM 3417 N N . ARG B 1 205 ? -9.977 3.141 0.756 1 98.25 205 ARG B N 1
ATOM 3418 C CA . ARG B 1 205 ? -9.031 2.035 0.862 1 98.25 205 ARG B CA 1
ATOM 3419 C C . ARG B 1 205 ? -7.828 2.42 1.722 1 98.25 205 ARG B C 1
ATOM 3421 O O . ARG B 1 205 ? -7.52 3.604 1.871 1 98.25 205 ARG B O 1
ATOM 3428 N N . ALA B 1 206 ? -7.23 1.452 2.283 1 98.88 206 ALA B N 1
ATOM 3429 C CA . ALA B 1 206 ? -6.066 1.678 3.137 1 98.88 206 ALA B CA 1
ATOM 3430 C C . ALA B 1 206 ? -4.871 0.85 2.668 1 98.88 206 ALA B C 1
ATOM 3432 O O . ALA B 1 206 ? -5.043 -0.213 2.066 1 98.88 206 ALA B O 1
ATOM 3433 N N . LEU B 1 207 ? -3.734 1.322 2.834 1 98.94 207 LEU B N 1
ATOM 3434 C CA . LEU B 1 207 ? -2.473 0.617 2.639 1 98.94 207 LEU B CA 1
ATOM 3435 C C . LEU B 1 207 ? -1.507 0.901 3.783 1 98.94 207 LEU B C 1
ATOM 3437 O O . LEU B 1 207 ? -1.503 2.002 4.34 1 98.94 207 LEU B O 1
ATOM 3441 N N . ILE B 1 208 ? -0.719 -0.05 4.141 1 99 208 ILE B N 1
ATOM 3442 C CA . ILE B 1 208 ? 0.302 0.073 5.176 1 99 208 ILE B CA 1
ATOM 3443 C C . ILE B 1 208 ? 1.687 0.098 4.531 1 99 208 ILE B C 1
ATOM 3445 O O . ILE B 1 208 ? 1.985 -0.714 3.654 1 99 208 ILE B O 1
ATOM 3449 N N . LEU B 1 209 ? 2.48 1.048 4.855 1 98.94 209 LEU B N 1
ATOM 3450 C CA . LEU B 1 209 ? 3.85 1.181 4.371 1 98.94 209 LEU B CA 1
ATOM 3451 C C . LEU B 1 209 ? 4.832 0.489 5.312 1 98.94 209 LEU B C 1
ATOM 3453 O O . LEU B 1 209 ? 4.965 0.882 6.473 1 98.94 209 LEU B O 1
ATOM 3457 N N . PRO B 1 210 ? 5.531 -0.537 4.859 1 98.81 210 PRO B N 1
ATOM 3458 C CA . PRO B 1 210 ? 6.449 -1.251 5.754 1 98.81 210 PRO B CA 1
ATOM 3459 C C . PRO B 1 210 ? 7.645 -0.402 6.172 1 98.81 210 PRO B C 1
ATOM 3461 O O . PRO B 1 210 ? 8.086 0.463 5.414 1 98.81 210 PRO B O 1
ATOM 3464 N N . GLU B 1 211 ? 8.07 -0.631 7.379 1 98.56 211 GLU B N 1
ATOM 3465 C CA . GLU B 1 211 ? 9.32 -0.081 7.898 1 98.56 211 GLU B CA 1
ATOM 3466 C C . GLU B 1 211 ? 9.297 1.445 7.891 1 98.56 211 GLU B C 1
ATOM 3468 O O . GLU B 1 211 ? 10.312 2.084 7.586 1 98.56 211 GLU B O 1
ATOM 3473 N N . ALA B 1 212 ? 8.133 2.025 8.078 1 98.88 212 ALA B N 1
ATOM 3474 C CA . ALA B 1 212 ? 7.941 3.469 8.188 1 98.88 212 ALA B CA 1
ATOM 3475 C C . ALA B 1 212 ? 7.172 3.828 9.453 1 98.88 212 ALA B C 1
ATOM 3477 O O . ALA B 1 212 ? 6.266 3.098 9.867 1 98.88 212 ALA B O 1
ATOM 3478 N N . GLY B 1 213 ? 7.57 4.898 10.055 1 98.88 213 GLY B N 1
ATOM 3479 C CA . GLY B 1 213 ? 6.875 5.449 11.203 1 98.88 213 GLY B CA 1
ATOM 3480 C C . GLY B 1 213 ? 5.871 6.527 10.836 1 98.88 213 GLY B C 1
ATOM 3481 O O . GLY B 1 213 ? 5.117 6.379 9.875 1 98.88 213 GLY B O 1
ATOM 3482 N N . HIS B 1 214 ? 5.82 7.617 11.656 1 98.94 214 HIS B N 1
ATOM 3483 C CA . HIS B 1 214 ? 4.797 8.648 11.547 1 98.94 214 HIS B CA 1
ATOM 3484 C C . HIS B 1 214 ? 5.051 9.555 10.344 1 98.94 214 HIS B C 1
ATOM 3486 O O . HIS B 1 214 ? 4.117 10.148 9.805 1 98.94 214 HIS B O 1
ATOM 3492 N N . LEU B 1 215 ? 6.266 9.648 9.938 1 98.94 215 LEU B N 1
ATOM 3493 C CA . LEU B 1 215 ? 6.621 10.438 8.766 1 98.94 215 LEU B CA 1
ATOM 3494 C C . LEU B 1 215 ? 6.801 9.547 7.539 1 98.94 215 LEU B C 1
ATOM 3496 O O . LEU B 1 215 ? 7.855 9.578 6.898 1 98.94 215 LEU B O 1
ATOM 3500 N N . ALA B 1 216 ? 5.742 8.906 7.188 1 98.88 216 ALA B N 1
ATOM 3501 C CA . ALA B 1 216 ? 5.781 7.797 6.234 1 98.88 216 ALA B CA 1
ATOM 3502 C C . ALA B 1 216 ? 6.305 8.258 4.879 1 98.88 216 ALA B C 1
ATOM 3504 O O . ALA B 1 216 ? 7.027 7.523 4.203 1 98.88 216 ALA B O 1
ATOM 3505 N N . ASN B 1 217 ? 5.969 9.508 4.418 1 98.88 217 ASN B N 1
ATOM 3506 C CA . ASN B 1 217 ? 6.406 10.008 3.117 1 98.88 217 ASN B CA 1
ATOM 3507 C C . ASN B 1 217 ? 7.918 10.188 3.062 1 98.88 217 ASN B C 1
ATOM 3509 O O . ASN B 1 217 ? 8.531 10.031 2.004 1 98.88 217 ASN B O 1
ATOM 3513 N N . LEU B 1 218 ? 8.516 10.523 4.195 1 98.88 218 LEU B N 1
ATOM 3514 C CA . LEU B 1 218 ? 9.961 10.711 4.262 1 98.88 218 LEU B CA 1
ATOM 3515 C C . LEU B 1 218 ? 10.672 9.383 4.5 1 98.88 218 LEU B C 1
ATOM 3517 O O . LEU B 1 218 ? 11.781 9.164 4 1 98.88 218 LEU B O 1
ATOM 3521 N N . GLU B 1 219 ? 10.047 8.508 5.281 1 98.94 219 GLU B N 1
ATOM 3522 C CA . GLU B 1 219 ? 10.703 7.285 5.738 1 98.94 219 GLU B CA 1
ATOM 3523 C C . GLU B 1 219 ? 10.641 6.191 4.676 1 98.94 219 GLU B C 1
ATOM 3525 O O . GLU B 1 219 ? 11.508 5.32 4.621 1 98.94 219 GLU B O 1
ATOM 3530 N N . ASN B 1 220 ? 9.641 6.133 3.902 1 98.75 220 ASN B N 1
ATOM 3531 C CA . ASN B 1 220 ? 9.477 5.199 2.795 1 98.75 220 ASN B CA 1
ATOM 3532 C C . ASN B 1 220 ? 8.859 5.875 1.575 1 98.75 220 ASN B C 1
ATOM 3534 O O . ASN B 1 220 ? 7.738 5.551 1.182 1 98.75 220 ASN B O 1
ATOM 3538 N N . PRO B 1 221 ? 9.602 6.828 0.954 1 98.62 221 PRO B N 1
ATOM 3539 C CA . PRO B 1 221 ? 9.055 7.664 -0.12 1 98.62 221 PRO B CA 1
ATOM 3540 C C . PRO B 1 221 ? 8.633 6.852 -1.341 1 98.62 221 PRO B C 1
ATOM 3542 O O . PRO B 1 221 ? 7.672 7.223 -2.027 1 98.62 221 PRO B O 1
ATOM 3545 N N . LYS B 1 222 ? 9.32 5.773 -1.653 1 98.25 222 LYS B N 1
ATOM 3546 C CA . LYS B 1 222 ? 8.984 4.977 -2.83 1 98.25 222 LYS B CA 1
ATOM 3547 C C . LYS B 1 222 ? 7.617 4.312 -2.674 1 98.25 222 LYS B C 1
ATOM 3549 O O . LYS B 1 222 ? 6.777 4.383 -3.572 1 98.25 222 LYS B O 1
ATOM 3554 N N . ALA B 1 223 ? 7.379 3.625 -1.519 1 98.81 223 ALA B N 1
ATOM 3555 C CA . ALA B 1 223 ? 6.082 3.008 -1.247 1 98.81 223 ALA B CA 1
ATOM 3556 C C . ALA B 1 223 ? 4.977 4.059 -1.189 1 98.81 223 ALA B C 1
ATOM 3558 O O . ALA B 1 223 ? 3.875 3.84 -1.703 1 98.81 223 ALA B O 1
ATOM 3559 N N . PHE B 1 224 ? 5.289 5.199 -0.563 1 98.94 224 PHE B N 1
ATOM 3560 C CA . PHE B 1 224 ? 4.328 6.289 -0.466 1 98.94 224 PHE B CA 1
ATOM 3561 C C . PHE B 1 224 ? 3.896 6.754 -1.852 1 98.94 224 PHE B C 1
ATOM 3563 O O . PHE B 1 224 ? 2.701 6.879 -2.127 1 98.94 224 PHE B O 1
ATOM 3570 N N . ARG B 1 225 ? 4.848 6.953 -2.713 1 98.62 225 ARG B N 1
ATOM 3571 C CA . ARG B 1 225 ? 4.578 7.422 -4.066 1 98.62 225 ARG B CA 1
ATOM 3572 C C . ARG B 1 225 ? 3.758 6.402 -4.848 1 98.62 225 ARG B C 1
ATOM 3574 O O . ARG B 1 225 ? 2.797 6.758 -5.531 1 98.62 225 ARG B O 1
ATOM 3581 N N . THR B 1 226 ? 4.113 5.141 -4.734 1 98.81 226 THR B N 1
ATOM 3582 C CA . THR B 1 226 ? 3.381 4.086 -5.426 1 98.81 226 THR B CA 1
ATOM 3583 C C . THR B 1 226 ? 1.915 4.078 -5 1 98.81 226 THR B C 1
ATOM 3585 O O . THR B 1 226 ? 1.018 4.043 -5.844 1 98.81 226 THR B O 1
ATOM 3588 N N . ALA B 1 227 ? 1.659 4.164 -3.656 1 98.94 227 ALA B N 1
ATOM 3589 C CA . ALA B 1 227 ? 0.292 4.195 -3.145 1 98.94 227 ALA B CA 1
ATOM 3590 C C . ALA B 1 227 ? -0.461 5.418 -3.664 1 98.94 227 ALA B C 1
ATOM 3592 O O . ALA B 1 227 ? -1.604 5.305 -4.113 1 98.94 227 ALA B O 1
ATOM 3593 N N . LEU B 1 228 ? 0.213 6.531 -3.639 1 98.94 228 LEU B N 1
ATOM 3594 C CA . LEU B 1 228 ? -0.402 7.781 -4.078 1 98.94 228 LEU B CA 1
ATOM 3595 C C . LEU B 1 228 ? -0.73 7.727 -5.566 1 98.94 228 LEU B C 1
ATOM 3597 O O . LEU B 1 228 ? -1.829 8.109 -5.98 1 98.94 228 LEU B O 1
ATOM 3601 N N . LEU B 1 229 ? 0.198 7.266 -6.379 1 98.75 229 LEU B N 1
ATOM 3602 C CA . LEU B 1 229 ? -0.027 7.176 -7.816 1 98.75 229 LEU B CA 1
ATOM 3603 C C . LEU B 1 229 ? -1.208 6.262 -8.125 1 98.75 229 LEU B C 1
ATOM 3605 O O . LEU B 1 229 ? -2.002 6.551 -9.023 1 98.75 229 LEU B O 1
ATOM 3609 N N . GLY B 1 230 ? -1.305 5.172 -7.426 1 98.81 230 GLY B N 1
ATOM 3610 C CA . GLY B 1 230 ? -2.432 4.27 -7.613 1 98.81 230 GLY B CA 1
ATOM 3611 C C . GLY B 1 230 ? -3.771 4.93 -7.355 1 98.81 230 GLY B C 1
ATOM 3612 O O . GLY B 1 230 ? -4.711 4.77 -8.141 1 98.81 230 GLY B O 1
ATOM 3613 N N . PHE B 1 231 ? -3.809 5.656 -6.242 1 98.88 231 PHE B N 1
ATOM 3614 C CA . PHE B 1 231 ? -5.027 6.371 -5.879 1 98.88 231 PHE B CA 1
ATOM 3615 C C . PHE B 1 231 ? -5.383 7.406 -6.938 1 98.88 231 PHE B C 1
ATOM 3617 O O . PHE B 1 231 ? -6.535 7.504 -7.363 1 98.88 231 PHE B O 1
ATOM 3624 N N . LEU B 1 232 ? -4.395 8.141 -7.375 1 98.62 232 LEU B N 1
ATOM 3625 C CA . LEU B 1 232 ? -4.609 9.195 -8.352 1 98.62 232 LEU B CA 1
ATOM 3626 C C . LEU B 1 232 ? -5.066 8.625 -9.688 1 98.62 232 LEU B C 1
ATOM 3628 O O . LEU B 1 232 ? -5.855 9.25 -10.398 1 98.62 232 LEU B O 1
ATOM 3632 N N . ALA B 1 233 ? -4.621 7.402 -10.031 1 97 233 ALA B N 1
ATOM 3633 C CA . ALA B 1 233 ? -5.004 6.754 -11.281 1 97 233 ALA B CA 1
ATOM 3634 C C . ALA B 1 233 ? -6.5 6.449 -11.305 1 97 233 ALA B C 1
ATOM 3636 O O . ALA B 1 233 ? -7.098 6.316 -12.375 1 97 233 ALA B O 1
ATOM 3637 N N . GLU B 1 234 ? -7.027 6.363 -10.141 1 95.81 234 GLU B N 1
ATOM 3638 C CA . GLU B 1 234 ? -8.453 6.07 -10.055 1 95.81 234 GLU B CA 1
ATOM 3639 C C . GLU B 1 234 ? -9.289 7.348 -10.055 1 95.81 234 GLU B C 1
ATOM 3641 O O . GLU B 1 234 ? -10.516 7.297 -10.156 1 95.81 234 GLU B O 1
ATOM 3646 N N . ILE B 1 235 ? -8.625 8.469 -9.883 1 96.12 235 ILE B N 1
ATOM 3647 C CA . ILE B 1 235 ? -9.32 9.742 -9.773 1 96.12 235 ILE B CA 1
ATOM 3648 C C . ILE B 1 235 ? -9.195 10.516 -11.086 1 96.12 235 ILE B C 1
ATOM 3650 O O . ILE B 1 235 ? -10.156 11.148 -11.539 1 96.12 235 ILE B O 1
ATOM 3654 N N . PHE B 1 236 ? -7.949 10.562 -11.633 1 91.44 236 PHE B N 1
ATOM 3655 C CA . PHE B 1 236 ? -7.676 11.336 -12.844 1 91.44 236 PHE B CA 1
ATOM 3656 C C . PHE B 1 236 ? -7.766 10.453 -14.078 1 91.44 236 PHE B C 1
ATOM 3658 O O . PHE B 1 236 ? -7.277 9.32 -14.078 1 91.44 236 PHE B O 1
#

InterPro domains:
  IPR000073 Alpha/beta hydrolase fold-1 [PF12697] (4-225)
  IPR029058 Alpha/Beta hydrolase fold [G3DSA:3.40.50.1820] (2-235)
  IPR029058 Alpha/Beta hydrolase fold [SSF53474] (4-233)
  IPR050266 AB hydrolase superfamily [PTHR43798] (5-234)